Protein AF-A0A518BGN6-F1 (afdb_monomer_lite)

Radius of gyration: 23.98 Å; chains: 1; bounding box: 58×49×82 Å

Organism: NCBI:txid2528011

Secondary structure (DSSP, 8-state):
---PPPP---------------------------------TTPPPPPSS-TTTTT-HHHHHHTT-SEESSSEEETTEEHHHHHHHTTS---EEEE-SSEEEEE-PPPEEPPS-HHHHHHHHHHHHHHHHHTTT--PPPSSEE-HHHHHHHHHHHHHHHHHHHHHHHT--GGGTTTT-TBTTBSS-EEEEEESSHHHHHHHIIIIIS---SS-EEEEPTTS-EEEEEEHHHHHHHTT--TTS-HHHHHHHHHHHHHHHHHHHHGGG-TT-S-HHHHHHHHHHHHHHH-TT--TT--PPTTPPPPTTTT-HHHHHHHHHHTT-S--HHHHHT--SGGG--HHHHHHHHHHHHHHHHT--S-HHHHHHHHTSPPPSS-HHHHHHHHHHHHHHHHHHHHS--HHHHHHHHHHHHHHHGGG-

pLDDT: mean 85.19, std 19.73, range [25.34, 98.75]

Structure (mmCIF, N/CA/C/O backbone):
data_AF-A0A518BGN6-F1
#
_entry.id   AF-A0A518BGN6-F1
#
loop_
_atom_site.group_PDB
_atom_site.id
_atom_site.type_symbol
_atom_site.label_atom_id
_atom_site.label_alt_id
_atom_site.label_comp_id
_atom_site.label_asym_id
_atom_site.label_entity_id
_atom_site.label_seq_id
_atom_site.pdbx_PDB_ins_code
_atom_site.Cartn_x
_atom_site.Cartn_y
_atom_site.Cartn_z
_atom_site.occupancy
_atom_site.B_iso_or_equiv
_atom_site.auth_seq_id
_atom_site.auth_comp_id
_atom_site.auth_asym_id
_atom_site.auth_atom_id
_atom_site.pdbx_PDB_model_num
ATOM 1 N N . MET A 1 1 ? 25.480 29.260 -11.640 1.00 32.91 1 MET A N 1
ATOM 2 C CA . MET A 1 1 ? 24.608 29.833 -10.593 1.00 32.91 1 MET A CA 1
ATOM 3 C C . MET A 1 1 ? 23.623 28.746 -10.224 1.00 32.91 1 MET A C 1
ATOM 5 O O . MET A 1 1 ? 22.655 28.533 -10.932 1.00 32.91 1 MET A O 1
ATOM 9 N N . THR A 1 2 ? 23.991 27.965 -9.219 1.00 27.28 2 THR A N 1
ATOM 10 C CA . THR A 1 2 ? 23.393 26.681 -8.851 1.00 27.28 2 THR A CA 1
ATOM 11 C C . THR A 1 2 ? 22.977 26.787 -7.391 1.00 27.28 2 THR A C 1
ATOM 13 O O . THR A 1 2 ? 23.821 26.999 -6.522 1.00 27.28 2 THR A O 1
ATOM 16 N N . ALA A 1 3 ? 21.672 26.713 -7.136 1.00 25.34 3 ALA A N 1
ATOM 17 C CA . ALA A 1 3 ? 21.112 26.653 -5.795 1.00 25.34 3 ALA A CA 1
ATOM 18 C C . ALA A 1 3 ? 21.143 25.192 -5.328 1.00 25.34 3 ALA A C 1
ATOM 20 O O . ALA A 1 3 ? 20.356 24.362 -5.766 1.00 25.34 3 ALA A O 1
ATOM 21 N N . THR A 1 4 ? 22.115 24.874 -4.481 1.00 26.33 4 THR A N 1
ATOM 22 C CA . THR A 1 4 ? 22.217 23.612 -3.743 1.00 26.33 4 THR A CA 1
ATOM 23 C C . THR A 1 4 ? 21.136 23.542 -2.667 1.00 26.33 4 THR A C 1
ATOM 25 O O . THR A 1 4 ? 21.107 24.401 -1.785 1.00 26.33 4 THR A O 1
ATOM 28 N N . MET A 1 5 ? 20.296 22.502 -2.698 1.00 27.75 5 MET A N 1
ATOM 29 C CA . MET A 1 5 ? 19.485 22.115 -1.540 1.00 27.75 5 MET A CA 1
ATOM 30 C C . MET A 1 5 ? 20.383 21.617 -0.388 1.00 27.75 5 MET A C 1
ATOM 32 O O . MET A 1 5 ? 21.457 21.055 -0.641 1.00 27.75 5 MET A O 1
ATOM 36 N N . PRO A 1 6 ? 19.994 21.831 0.882 1.00 28.81 6 PRO A N 1
ATOM 37 C CA . PRO A 1 6 ? 20.870 21.602 2.017 1.00 28.81 6 PRO A CA 1
ATOM 38 C C . PRO A 1 6 ? 20.862 20.138 2.464 1.00 28.81 6 PRO A C 1
ATOM 40 O O . PRO A 1 6 ? 19.834 19.569 2.815 1.00 28.81 6 PRO A O 1
ATOM 43 N N . ARG A 1 7 ? 22.062 19.555 2.537 1.00 29.78 7 ARG A N 1
ATOM 44 C CA . ARG A 1 7 ? 22.336 18.329 3.294 1.00 29.78 7 ARG A CA 1
ATOM 45 C C . ARG A 1 7 ? 22.119 18.600 4.785 1.00 29.78 7 ARG A C 1
ATOM 47 O O . ARG A 1 7 ? 22.746 19.509 5.334 1.00 29.78 7 ARG A O 1
ATOM 54 N N . HIS A 1 8 ? 21.294 17.784 5.441 1.00 30.73 8 HIS A N 1
ATOM 55 C CA . HIS A 1 8 ? 21.158 17.766 6.896 1.00 30.73 8 HIS A CA 1
ATOM 56 C C . HIS A 1 8 ? 22.528 17.534 7.552 1.00 30.73 8 HIS A C 1
ATOM 58 O O . HIS A 1 8 ? 23.140 16.475 7.418 1.00 30.73 8 HIS A O 1
ATOM 64 N N . ARG A 1 9 ? 23.029 18.560 8.249 1.00 29.33 9 ARG A N 1
ATOM 65 C CA . ARG A 1 9 ? 24.195 18.471 9.132 1.00 29.33 9 ARG A CA 1
ATOM 66 C C . ARG A 1 9 ? 23.722 18.147 10.544 1.00 29.33 9 ARG A C 1
ATOM 68 O O . ARG A 1 9 ? 23.048 18.953 11.176 1.00 29.33 9 ARG A O 1
ATOM 75 N N . SER A 1 10 ? 24.150 16.996 11.044 1.00 29.84 10 SER A N 1
ATOM 76 C CA . SER A 1 10 ? 24.184 16.652 12.463 1.00 29.84 10 SER A CA 1
ATOM 77 C C . SER A 1 10 ? 25.078 17.645 13.220 1.00 29.84 10 SER A C 1
ATOM 79 O O . SER A 1 10 ? 26.296 17.663 13.019 1.00 29.84 10 SER A O 1
ATOM 81 N N . ASN A 1 11 ? 24.491 18.475 14.082 1.00 26.50 11 ASN A N 1
ATOM 82 C CA . ASN A 1 11 ? 25.235 19.384 14.951 1.00 26.50 11 ASN A CA 1
ATOM 83 C C . ASN A 1 11 ? 25.478 18.734 16.318 1.00 26.50 11 ASN A C 1
ATOM 85 O O . ASN A 1 11 ? 24.624 18.754 17.200 1.00 26.50 11 ASN A O 1
ATOM 89 N N . ASN A 1 12 ? 26.692 18.215 16.493 1.00 29.02 12 ASN A N 1
ATOM 90 C CA . ASN A 1 12 ? 27.284 17.954 17.799 1.00 29.02 12 ASN A CA 1
ATOM 91 C C . ASN A 1 12 ? 27.663 19.292 18.451 1.00 29.02 12 ASN A C 1
ATOM 93 O O . ASN A 1 12 ? 28.561 19.975 17.959 1.00 29.02 12 ASN A O 1
ATOM 97 N N . TYR A 1 13 ? 27.054 19.636 19.587 1.00 27.77 13 TYR A N 1
ATOM 98 C CA . TYR A 1 13 ? 27.592 20.663 20.480 1.00 27.77 13 TYR A CA 1
ATOM 99 C C . TYR A 1 13 ? 27.884 20.081 21.858 1.00 27.77 13 TYR A C 1
ATOM 101 O O . TYR A 1 13 ? 27.025 19.956 22.725 1.00 27.77 13 TYR A O 1
ATOM 109 N N . LEU A 1 14 ? 29.165 19.768 22.038 1.00 27.97 14 LEU A N 1
ATOM 110 C CA . LEU A 1 14 ? 29.826 19.612 23.320 1.00 27.97 14 LEU A CA 1
ATOM 111 C C . LEU A 1 14 ? 29.970 21.009 23.954 1.00 27.97 14 LEU A C 1
ATOM 113 O O . LEU A 1 14 ? 30.672 21.863 23.407 1.00 27.97 14 LEU A O 1
ATOM 117 N N . ARG A 1 15 ? 29.355 21.253 25.114 1.00 29.02 15 ARG A N 1
ATOM 118 C CA . ARG A 1 15 ? 29.802 22.303 26.043 1.00 29.02 15 ARG A CA 1
ATOM 119 C C . ARG A 1 15 ? 29.772 21.778 27.471 1.00 29.02 15 ARG A C 1
ATOM 121 O O . ARG A 1 15 ? 28.719 21.578 28.062 1.00 29.02 15 ARG A O 1
ATOM 128 N N . LEU A 1 16 ? 30.977 21.574 27.993 1.00 27.75 16 LEU A N 1
ATOM 129 C CA . LEU A 1 16 ? 31.283 21.385 29.401 1.00 27.75 16 LEU A CA 1
ATOM 130 C C . LEU A 1 16 ? 31.400 22.771 30.056 1.00 27.75 16 LEU A C 1
ATOM 132 O O . LEU A 1 16 ? 32.196 23.586 29.590 1.00 27.75 16 LEU A O 1
ATOM 136 N N . ALA A 1 17 ? 30.675 23.016 31.146 1.00 28.80 17 ALA A N 1
ATOM 137 C CA . ALA A 1 17 ? 31.132 23.878 32.236 1.00 28.80 17 ALA A CA 1
ATOM 138 C C . ALA A 1 17 ? 30.363 23.543 33.524 1.00 28.80 17 ALA A C 1
ATOM 140 O O . ALA A 1 17 ? 29.136 23.559 33.557 1.00 28.80 17 ALA A O 1
ATOM 141 N N . LEU A 1 18 ? 31.133 23.212 34.560 1.00 28.39 18 LEU A N 1
ATOM 142 C CA . LEU A 1 18 ? 30.727 22.901 35.928 1.00 28.39 18 LEU A CA 1
ATOM 143 C C . LEU A 1 18 ? 30.068 24.095 36.636 1.00 28.39 18 LEU A C 1
ATOM 145 O O . LEU A 1 18 ? 30.540 25.224 36.525 1.00 28.39 18 LEU A O 1
ATOM 149 N N . GLY A 1 19 ? 29.107 23.793 37.510 1.00 27.42 19 GLY A N 1
ATOM 150 C CA . GLY A 1 19 ? 28.662 24.674 38.588 1.00 27.42 19 GLY A CA 1
ATOM 151 C C . GLY A 1 19 ? 27.963 23.871 39.685 1.00 27.42 19 GLY A C 1
ATOM 152 O O . GLY A 1 19 ? 26.801 23.512 39.538 1.00 27.42 19 GLY A O 1
ATOM 153 N N . LEU A 1 20 ? 28.695 23.556 40.759 1.00 29.22 20 LEU A N 1
ATOM 154 C CA . LEU A 1 20 ? 28.191 22.926 41.983 1.00 29.22 20 LEU A CA 1
ATOM 155 C C . LEU A 1 20 ? 27.131 23.810 42.664 1.00 29.22 20 LEU A C 1
ATOM 157 O O . LEU A 1 20 ? 27.382 24.986 42.915 1.00 29.22 20 LEU A O 1
ATOM 161 N N . GLY A 1 21 ? 26.017 23.206 43.075 1.00 26.83 21 GLY A N 1
ATOM 162 C CA . GLY A 1 21 ? 25.024 23.813 43.961 1.00 26.83 21 GLY A CA 1
ATOM 163 C C . GLY A 1 21 ? 24.233 22.736 44.698 1.00 26.83 21 GLY A C 1
ATOM 164 O O . GLY A 1 21 ? 23.198 22.282 44.229 1.00 26.83 21 GLY A O 1
ATOM 165 N N . LEU A 1 22 ? 24.770 22.292 45.833 1.00 29.73 22 LEU A N 1
ATOM 166 C CA . LEU A 1 22 ? 24.175 21.331 46.759 1.00 29.73 22 LEU A CA 1
ATOM 167 C C . LEU A 1 22 ? 23.024 22.002 47.537 1.00 29.73 22 LEU A C 1
ATOM 169 O O . LEU A 1 22 ? 23.284 22.947 48.280 1.00 29.73 22 LEU A O 1
ATOM 173 N N . ALA A 1 23 ? 21.783 21.513 47.427 1.00 31.14 23 ALA A N 1
ATOM 174 C CA . ALA A 1 23 ? 20.707 21.876 48.358 1.00 31.14 23 ALA A CA 1
ATOM 175 C C . ALA A 1 23 ? 19.609 20.794 48.460 1.00 31.14 23 ALA A C 1
ATOM 177 O O . ALA A 1 23 ? 18.794 20.623 47.563 1.00 31.14 23 ALA A O 1
ATOM 178 N N . LEU A 1 24 ? 19.633 20.086 49.597 1.00 29.11 24 LEU A N 1
ATOM 179 C CA . LEU A 1 24 ? 18.508 19.557 50.390 1.00 29.11 24 LEU A CA 1
ATOM 180 C C . LEU A 1 24 ? 17.285 18.966 49.653 1.00 29.11 24 LEU A C 1
ATOM 182 O O . LEU A 1 24 ? 16.325 19.659 49.331 1.00 29.11 24 LEU A O 1
ATOM 186 N N . VAL A 1 25 ? 17.263 17.631 49.560 1.00 33.88 25 VAL A N 1
ATOM 187 C CA . VAL A 1 25 ? 16.058 16.829 49.291 1.00 33.88 25 VAL A CA 1
ATOM 188 C C . VAL A 1 25 ? 15.183 16.805 50.549 1.00 33.88 25 VAL A C 1
ATOM 190 O O . VAL A 1 25 ? 15.388 15.997 51.456 1.00 33.88 25 VAL A O 1
ATOM 193 N N . LEU A 1 26 ? 14.197 17.698 50.609 1.00 33.94 26 LEU A N 1
ATOM 194 C CA . LEU A 1 26 ? 13.050 17.538 51.500 1.00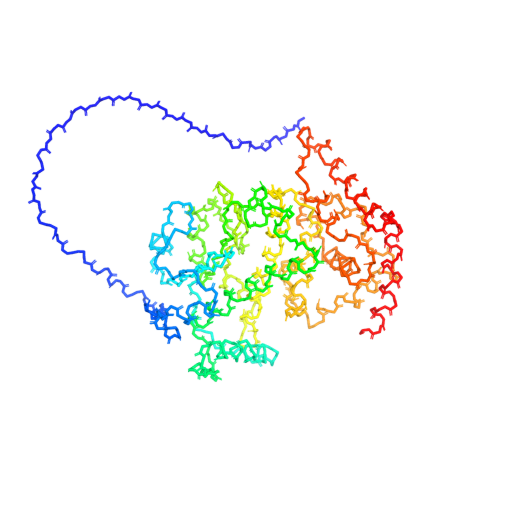 33.94 26 LEU A CA 1
ATOM 195 C C . LEU A 1 26 ? 12.095 16.518 50.870 1.00 33.94 26 LEU A C 1
ATOM 197 O O . LEU A 1 26 ? 11.628 16.695 49.748 1.00 33.94 26 LEU A O 1
ATOM 201 N N . HIS A 1 27 ? 11.843 15.431 51.599 1.00 35.66 27 HIS A N 1
ATOM 202 C CA . HIS A 1 27 ? 10.857 14.409 51.261 1.00 35.66 27 HIS A CA 1
ATOM 203 C C . HIS A 1 27 ? 9.450 15.020 51.309 1.00 35.66 27 HIS A C 1
ATOM 205 O O . HIS A 1 27 ? 8.857 15.131 52.382 1.00 35.66 27 HIS A O 1
ATOM 211 N N . ALA A 1 28 ? 8.917 15.414 50.154 1.00 32.50 28 ALA A N 1
ATOM 212 C CA . ALA A 1 28 ? 7.485 15.616 49.990 1.00 32.50 28 ALA A CA 1
ATOM 213 C C . ALA A 1 28 ? 6.842 14.252 49.677 1.00 32.50 28 ALA A C 1
ATOM 215 O O . ALA A 1 28 ? 7.365 13.524 48.828 1.00 32.50 28 ALA A O 1
ATOM 216 N N . PRO A 1 29 ? 5.750 13.861 50.356 1.00 34.28 29 PRO A N 1
ATOM 217 C CA . PRO A 1 29 ? 5.032 12.645 50.005 1.00 34.28 29 PRO A CA 1
ATOM 218 C C . PRO A 1 29 ? 4.515 12.766 48.569 1.00 34.28 29 PRO A C 1
ATOM 220 O O . PRO A 1 29 ? 3.972 13.804 48.192 1.00 34.28 29 PRO A O 1
ATOM 223 N N . LEU A 1 30 ? 4.707 11.700 47.786 1.00 36.25 30 LEU A N 1
ATOM 224 C CA . LEU A 1 30 ? 4.059 11.489 46.493 1.00 36.25 30 LEU A CA 1
ATOM 225 C C . LEU A 1 30 ? 2.556 11.728 46.669 1.00 36.25 30 LEU A C 1
ATOM 227 O O . LEU A 1 30 ? 1.851 10.900 47.246 1.00 36.25 30 LEU A O 1
ATOM 231 N N . ALA A 1 31 ? 2.086 12.887 46.213 1.00 30.19 31 ALA A N 1
ATOM 232 C CA . ALA A 1 31 ? 0.670 13.103 45.992 1.00 30.19 31 ALA A CA 1
ATOM 233 C C . ALA A 1 31 ? 0.218 12.097 44.919 1.00 30.19 31 ALA A C 1
ATOM 235 O O . ALA A 1 31 ? 0.974 11.857 43.970 1.00 30.19 31 ALA A O 1
ATOM 236 N N . PRO A 1 32 ? -0.963 11.473 45.067 1.00 35.75 32 PRO A N 1
ATOM 237 C CA . PRO A 1 32 ? -1.498 10.620 44.019 1.00 35.75 32 PRO A CA 1
ATOM 238 C C . PRO A 1 32 ? -1.595 11.456 42.744 1.00 35.75 32 PRO A C 1
ATOM 240 O O . PRO A 1 32 ? -2.033 12.608 42.797 1.00 35.75 32 PRO A O 1
ATOM 243 N N . ALA A 1 33 ? -1.132 10.884 41.630 1.00 33.16 33 ALA A N 1
ATOM 244 C CA . ALA A 1 33 ? -1.385 11.420 40.305 1.00 33.16 33 ALA A CA 1
ATOM 245 C C . ALA A 1 33 ? -2.885 11.715 40.223 1.00 33.16 33 ALA A C 1
ATOM 247 O O . ALA A 1 33 ? -3.701 10.804 40.340 1.00 33.16 33 ALA A O 1
ATOM 248 N N . GLN A 1 34 ? -3.228 12.998 40.166 1.00 32.66 34 GLN A N 1
ATOM 249 C CA . GLN A 1 34 ? -4.590 13.410 39.899 1.00 32.66 34 GLN A CA 1
ATOM 250 C C . GLN A 1 34 ? -4.882 12.936 38.483 1.00 32.66 34 GLN A C 1
ATOM 252 O O . GLN A 1 34 ? -4.159 13.303 37.555 1.00 32.66 34 GLN A O 1
ATOM 257 N N . ASP A 1 35 ? -5.889 12.075 38.358 1.00 36.19 35 ASP A N 1
ATOM 258 C CA . ASP A 1 35 ? -6.559 11.820 37.098 1.00 36.19 35 ASP A CA 1
ATOM 259 C C . ASP A 1 35 ? -6.914 13.185 36.509 1.00 36.19 35 ASP A C 1
ATOM 261 O O . ASP A 1 35 ? -7.712 13.939 37.073 1.00 36.19 35 ASP A O 1
ATOM 265 N N . ASP A 1 36 ? -6.246 13.534 35.415 1.00 36.16 36 ASP A N 1
ATOM 266 C CA . ASP A 1 36 ? -6.585 14.682 34.589 1.00 36.16 36 ASP A CA 1
ATOM 267 C C . ASP A 1 36 ? -7.877 14.295 33.846 1.00 36.16 36 ASP A C 1
ATOM 269 O O . ASP A 1 36 ? -7.884 13.995 32.655 1.00 36.16 36 ASP A O 1
ATOM 273 N N . GLU A 1 37 ? -8.989 14.216 34.587 1.00 36.97 37 GLU A N 1
ATOM 274 C CA . GLU A 1 37 ? -10.355 14.194 34.060 1.00 36.97 37 GLU A CA 1
ATOM 275 C C . GLU A 1 37 ? -10.687 15.593 33.518 1.00 36.97 37 GLU A C 1
ATOM 277 O O . GLU A 1 37 ? -11.623 16.270 33.940 1.00 36.97 37 GLU A O 1
ATOM 282 N N . GLY A 1 38 ? -9.894 16.050 32.550 1.00 39.25 38 GLY A N 1
ATOM 283 C CA . GLY A 1 38 ? -10.421 16.911 31.514 1.00 39.25 38 GLY A CA 1
ATOM 284 C C . GLY A 1 38 ? -11.317 16.034 30.657 1.00 39.25 38 GLY A C 1
ATOM 285 O O . GLY A 1 38 ? -10.829 15.354 29.758 1.00 39.25 38 GLY A O 1
ATOM 286 N N . ASP A 1 39 ? -12.615 15.996 30.961 1.00 42.44 39 ASP A N 1
ATOM 287 C CA . ASP A 1 39 ? -13.623 15.486 30.034 1.00 42.44 39 ASP A CA 1
ATOM 288 C C . ASP A 1 39 ? -13.489 16.292 28.730 1.00 42.44 39 ASP A C 1
ATOM 290 O O . ASP A 1 39 ? -14.011 17.397 28.583 1.00 42.44 39 ASP A O 1
ATOM 294 N N . GLU A 1 40 ? -12.717 15.766 27.781 1.00 51.88 40 GLU A N 1
ATOM 295 C CA . GLU A 1 40 ? -12.667 16.275 26.419 1.00 51.88 40 GLU A CA 1
ATOM 296 C C . GLU A 1 40 ? -14.003 15.928 25.760 1.00 51.88 40 GLU A C 1
ATOM 298 O O . GLU A 1 40 ? -14.162 14.880 25.123 1.00 51.88 40 GLU A O 1
ATOM 303 N N . GLU A 1 41 ? -14.990 16.800 25.983 1.00 48.72 41 GLU A N 1
ATOM 304 C CA . GLU A 1 41 ? -16.338 16.707 25.432 1.00 48.72 41 GLU A CA 1
ATOM 305 C C . GLU A 1 41 ? -16.282 16.277 23.953 1.00 48.72 41 GLU A C 1
ATOM 307 O O . GLU A 1 41 ? -15.694 16.939 23.094 1.00 48.72 41 GLU A O 1
ATOM 312 N N . GLY A 1 42 ? -16.878 15.118 23.656 1.00 61.41 42 GLY A N 1
ATOM 313 C CA . GLY A 1 42 ? -17.049 14.615 22.291 1.00 61.41 42 GLY A CA 1
ATOM 314 C C . GLY A 1 42 ? -16.004 13.620 21.772 1.00 61.41 42 GLY A C 1
ATOM 315 O O . GLY A 1 42 ? -16.030 13.327 20.576 1.00 61.41 42 GLY A O 1
ATOM 316 N N . ARG A 1 43 ? -15.089 13.082 22.595 1.00 74.94 43 ARG A N 1
ATOM 317 C CA . ARG A 1 43 ? -14.246 11.928 22.201 1.00 74.94 43 ARG A CA 1
ATOM 318 C C . ARG A 1 43 ? -14.903 10.596 22.585 1.00 74.94 43 ARG A C 1
ATOM 320 O O . ARG A 1 43 ? -15.420 10.445 23.690 1.00 74.94 43 ARG A O 1
ATOM 327 N N . GLU A 1 44 ? -14.899 9.626 21.668 1.00 86.31 44 GLU A N 1
ATOM 328 C CA . GLU A 1 44 ? -15.359 8.265 21.971 1.00 86.31 44 GLU A CA 1
ATOM 329 C C . GLU A 1 44 ? -14.364 7.590 22.917 1.00 86.31 44 GLU A C 1
ATOM 331 O O . GLU A 1 44 ? -13.165 7.574 22.651 1.00 86.31 44 GLU A O 1
ATOM 336 N N . LYS A 1 45 ? -14.870 7.032 24.021 1.00 87.81 45 LYS A N 1
ATOM 337 C CA . LYS A 1 45 ? -14.070 6.230 24.948 1.00 87.81 45 LYS A CA 1
ATOM 338 C C . LYS A 1 45 ? -14.113 4.770 24.489 1.00 87.81 45 LYS A C 1
ATOM 340 O O . LYS A 1 45 ? -15.181 4.157 24.471 1.00 87.81 45 LYS A O 1
ATOM 345 N N . PHE A 1 46 ? -12.970 4.206 24.119 1.00 89.50 46 PHE A N 1
ATOM 346 C CA . PHE A 1 46 ? -12.836 2.791 23.783 1.00 89.50 46 PHE A CA 1
ATOM 347 C C . PHE A 1 46 ? -12.759 1.926 25.043 1.00 89.50 46 PHE A C 1
ATOM 349 O O . PHE A 1 46 ? -12.261 2.347 26.091 1.00 89.50 46 PHE A O 1
ATOM 356 N N . ALA A 1 47 ? -13.201 0.674 24.931 1.00 87.12 47 ALA A N 1
ATOM 357 C CA . ALA A 1 47 ? -12.934 -0.317 25.964 1.00 87.12 47 ALA A CA 1
ATOM 358 C C . ALA A 1 47 ? -11.416 -0.516 26.104 1.00 87.12 47 ALA A C 1
ATOM 360 O O . ALA A 1 47 ? -10.721 -0.688 25.105 1.00 87.12 47 ALA A O 1
ATOM 361 N N . GLN A 1 48 ? -10.904 -0.494 27.338 1.00 84.06 48 GLN A N 1
ATOM 362 C CA . GLN A 1 48 ? -9.475 -0.700 27.607 1.00 84.06 48 GLN A CA 1
ATOM 363 C C . GLN A 1 48 ? -9.020 -2.118 27.235 1.00 84.06 48 GLN A C 1
ATOM 365 O O . GLN A 1 48 ? -7.892 -2.319 26.797 1.00 84.06 48 GLN A O 1
ATOM 370 N N . VAL A 1 49 ? -9.912 -3.093 27.418 1.00 88.06 49 VAL A N 1
ATOM 371 C CA . VAL A 1 49 ? -9.724 -4.481 26.996 1.00 88.06 49 VAL A CA 1
ATOM 372 C C . VAL A 1 49 ? -10.528 -4.697 25.723 1.00 88.06 49 VAL A C 1
ATOM 374 O O . VAL A 1 49 ? -11.696 -4.308 25.666 1.00 88.06 49 VAL A O 1
ATOM 377 N N . ASP A 1 50 ? -9.907 -5.332 24.732 1.00 92.00 50 ASP A N 1
ATOM 378 C CA . ASP A 1 50 ? -10.564 -5.740 23.494 1.00 92.00 50 ASP A CA 1
ATOM 379 C C . ASP A 1 50 ? -11.814 -6.591 23.803 1.00 92.00 50 ASP A C 1
ATOM 381 O O . ASP A 1 50 ? -11.681 -7.686 24.361 1.00 92.00 50 ASP A O 1
ATOM 385 N N . PRO A 1 51 ? -13.027 -6.126 23.449 1.00 91.44 51 PRO A N 1
ATOM 386 C CA . PRO A 1 51 ? -14.264 -6.838 23.751 1.00 91.44 51 PRO A CA 1
ATOM 387 C C . PRO A 1 51 ? -14.455 -8.110 22.911 1.00 91.44 51 PRO A C 1
ATOM 389 O O . PRO A 1 51 ? -15.337 -8.910 23.223 1.00 91.44 51 PRO A O 1
ATOM 392 N N . TYR A 1 52 ? -13.672 -8.301 21.846 1.00 91.50 52 TYR A N 1
ATOM 393 C CA . TYR A 1 52 ? -13.811 -9.414 20.910 1.00 91.50 52 TYR A CA 1
ATOM 394 C C . TYR A 1 52 ? -12.883 -10.579 21.233 1.00 91.50 52 TYR A C 1
ATOM 396 O O . TYR A 1 52 ? -13.288 -11.738 21.111 1.00 91.50 52 TYR A O 1
ATOM 404 N N . THR A 1 53 ? -11.657 -10.287 21.667 1.00 91.06 53 THR A N 1
ATOM 405 C CA . THR A 1 53 ? -10.728 -11.318 22.151 1.00 91.06 53 THR A CA 1
ATOM 406 C C . THR A 1 53 ? -10.779 -11.498 23.661 1.00 91.06 53 THR A C 1
ATOM 408 O O . THR A 1 53 ? -10.359 -12.546 24.141 1.00 91.06 53 THR A O 1
ATOM 411 N N . GLU A 1 54 ? -11.262 -10.508 24.420 1.00 89.81 54 GLU A N 1
ATOM 412 C CA . GLU A 1 54 ? -11.216 -10.471 25.890 1.00 89.81 54 GLU A CA 1
ATOM 413 C C . GLU A 1 54 ? -9.784 -10.680 26.441 1.00 89.81 54 GLU A C 1
ATOM 415 O O . GLU A 1 54 ? -9.598 -11.167 27.557 1.00 89.81 54 GLU A O 1
ATOM 420 N N . GLY A 1 55 ? -8.753 -10.369 25.637 1.00 85.94 55 GLY A N 1
ATOM 421 C CA . GLY A 1 55 ? -7.345 -10.636 25.955 1.00 85.94 55 GLY A CA 1
ATOM 422 C C . GLY A 1 55 ? -6.954 -12.122 25.951 1.00 85.94 55 GLY A C 1
ATOM 423 O O . GLY A 1 55 ? -5.888 -12.474 26.454 1.00 85.94 55 GLY A O 1
ATOM 424 N N . GLN A 1 56 ? -7.800 -13.007 25.414 1.00 91.31 56 GLN A N 1
ATOM 425 C CA . GLN A 1 56 ? -7.533 -14.444 25.378 1.00 91.31 56 GLN A CA 1
ATOM 426 C C . GLN A 1 56 ? -6.425 -14.771 24.360 1.00 91.31 56 GLN A C 1
ATOM 428 O O . GLN A 1 56 ? -6.583 -14.450 23.176 1.00 91.31 56 GLN A O 1
ATOM 433 N N . PRO A 1 57 ? -5.338 -15.464 24.762 1.00 92.56 57 PRO A N 1
ATOM 434 C CA . PRO A 1 57 ? -4.204 -15.743 23.878 1.00 92.56 57 PRO A CA 1
ATOM 435 C C . PRO A 1 57 ? -4.575 -16.489 22.592 1.00 92.56 57 PRO A C 1
ATOM 437 O O . PRO A 1 57 ? -4.060 -16.161 21.528 1.00 92.56 57 PRO A O 1
ATOM 440 N N . GLU A 1 58 ? -5.496 -17.454 22.664 1.00 92.19 58 GLU A N 1
ATOM 441 C CA . GLU A 1 58 ? -5.945 -18.222 21.492 1.00 92.19 58 GLU A CA 1
ATOM 442 C C . GLU A 1 58 ? -6.679 -17.339 20.475 1.00 92.19 58 GLU A C 1
ATOM 444 O O . GLU A 1 58 ? -6.450 -17.455 19.273 1.00 92.19 58 GLU A O 1
ATOM 449 N N . ALA A 1 59 ? -7.517 -16.411 20.949 1.00 92.19 59 ALA A N 1
ATOM 450 C CA . ALA A 1 59 ? -8.234 -15.475 20.088 1.00 92.19 59 ALA A CA 1
ATOM 451 C C . ALA A 1 59 ? -7.273 -14.458 19.455 1.00 92.19 59 ALA A C 1
ATOM 453 O O . ALA A 1 59 ? -7.347 -14.206 18.255 1.00 92.19 59 ALA A O 1
ATOM 454 N N . MET A 1 60 ? -6.320 -13.929 20.230 1.00 94.31 60 MET A N 1
ATOM 455 C CA . MET A 1 60 ? -5.262 -13.058 19.706 1.00 94.31 60 MET A CA 1
ATOM 456 C C . MET A 1 60 ? -4.422 -13.762 18.636 1.00 94.31 60 MET A C 1
ATOM 458 O O . MET A 1 60 ? -4.177 -13.198 17.572 1.00 94.31 60 MET A O 1
ATOM 462 N N . GLN A 1 61 ? -4.020 -15.010 18.892 1.00 94.25 61 GLN A N 1
ATOM 463 C CA . GLN A 1 61 ? -3.263 -15.816 17.939 1.00 94.25 61 GLN A CA 1
ATOM 464 C C . GLN A 1 61 ? -4.076 -16.098 16.670 1.00 94.25 61 GLN A C 1
ATOM 466 O O . GLN A 1 61 ? -3.531 -15.991 15.574 1.00 94.25 61 GLN A O 1
ATOM 471 N N . ALA A 1 62 ? -5.371 -16.404 16.797 1.00 93.38 62 ALA A N 1
ATOM 472 C CA . ALA A 1 62 ? -6.260 -16.597 15.652 1.00 93.38 62 ALA A CA 1
ATOM 473 C C . ALA A 1 62 ? -6.363 -15.335 14.780 1.00 93.38 62 ALA A C 1
ATOM 475 O O . ALA A 1 62 ? -6.460 -15.442 13.562 1.00 93.38 62 ALA A O 1
ATOM 476 N N . LEU A 1 63 ? -6.289 -14.144 15.384 1.00 93.62 63 LEU A N 1
ATOM 477 C CA . LEU A 1 63 ? -6.242 -12.865 14.670 1.00 93.62 63 LEU A CA 1
ATOM 478 C C . LEU A 1 63 ? -4.851 -12.491 14.128 1.00 93.62 63 LEU A C 1
ATOM 480 O O . LEU A 1 63 ? -4.724 -11.467 13.459 1.00 93.62 63 LEU A O 1
ATOM 484 N N . GLY A 1 64 ? -3.819 -13.298 14.393 1.00 96.06 64 GLY A N 1
ATOM 485 C CA . GLY A 1 64 ? -2.444 -13.026 13.969 1.00 96.06 64 GLY A CA 1
ATOM 486 C C . GLY A 1 64 ? -1.720 -11.976 14.820 1.00 96.06 64 GLY A C 1
ATOM 487 O O . GLY A 1 64 ? -0.738 -11.386 14.367 1.00 96.06 64 GLY A O 1
ATOM 488 N N . TYR A 1 65 ? -2.185 -11.718 16.046 1.00 97.19 65 TYR A N 1
ATOM 489 C CA . TYR A 1 65 ? -1.565 -10.735 16.933 1.00 97.19 65 TYR A CA 1
ATOM 490 C C . TYR A 1 65 ? -0.384 -11.299 17.708 1.00 97.19 65 TYR A C 1
ATOM 492 O O . TYR A 1 65 ? -0.424 -12.391 18.273 1.00 97.19 65 TYR A O 1
ATOM 500 N N . ARG A 1 66 ? 0.677 -10.492 17.758 1.00 96.50 66 ARG A N 1
ATOM 501 C CA . ARG A 1 66 ? 1.847 -10.683 18.615 1.00 96.50 66 ARG A CA 1
ATOM 502 C C . ARG A 1 66 ? 1.628 -10.029 19.975 1.00 96.50 66 ARG A C 1
ATOM 504 O O . ARG A 1 66 ? 2.002 -10.613 20.988 1.00 96.50 66 ARG A O 1
ATOM 511 N N . SER A 1 67 ? 1.016 -8.845 20.004 1.00 95.38 67 SER A N 1
ATOM 512 C CA . SER A 1 67 ? 0.711 -8.130 21.243 1.00 95.38 67 SER A CA 1
ATOM 513 C C . SER A 1 67 ? -0.406 -7.093 21.059 1.00 95.38 67 SER A C 1
ATOM 515 O O . SER A 1 67 ? -0.647 -6.599 19.956 1.00 95.38 67 SER A O 1
ATOM 517 N N . PHE A 1 68 ? -1.083 -6.763 22.160 1.00 94.50 68 PHE A N 1
ATOM 518 C CA . PHE A 1 68 ? -1.809 -5.501 22.311 1.00 94.50 68 PHE A CA 1
ATOM 519 C C . PHE A 1 68 ? -0.922 -4.504 23.059 1.00 94.50 68 PHE A C 1
ATOM 521 O O . PHE A 1 68 ? -0.012 -4.908 23.788 1.00 94.50 68 PHE A O 1
ATOM 528 N N . GLY A 1 69 ? -1.190 -3.206 22.899 1.00 89.75 69 GLY A N 1
ATOM 529 C CA . GLY A 1 69 ? -0.503 -2.172 23.672 1.00 89.75 69 GLY A CA 1
ATOM 530 C C . GLY A 1 69 ? -0.559 -2.437 25.192 1.00 89.75 69 GLY A C 1
ATOM 531 O O . GLY A 1 69 ? -1.577 -2.926 25.684 1.00 89.75 69 GLY A O 1
ATOM 532 N N . PRO A 1 70 ? 0.501 -2.101 25.957 1.00 93.06 70 PRO A N 1
ATOM 533 C CA . PRO A 1 70 ? 1.632 -1.279 25.534 1.00 93.06 70 PRO A CA 1
ATOM 534 C C . PRO A 1 70 ? 2.872 -2.039 25.026 1.00 93.06 70 PRO A C 1
ATOM 536 O O . PRO A 1 70 ? 3.323 -3.001 25.643 1.00 93.06 70 PRO A O 1
ATOM 539 N N . PHE A 1 71 ? 3.494 -1.526 23.958 1.00 95.19 71 PHE A N 1
ATOM 540 C CA . PHE A 1 71 ? 4.761 -2.015 23.381 1.00 95.19 71 PHE A CA 1
ATOM 541 C C . PHE A 1 71 ? 5.572 -0.862 22.754 1.00 95.19 71 PHE A C 1
ATOM 543 O O . PHE A 1 71 ? 5.102 0.273 22.715 1.00 95.19 71 PHE A O 1
ATOM 550 N N . LEU A 1 72 ? 6.803 -1.118 22.288 1.00 94.81 72 LEU A N 1
ATOM 551 C CA . LEU A 1 72 ? 7.616 -0.114 21.579 1.00 94.81 72 LEU A CA 1
ATOM 552 C C . LEU A 1 72 ? 7.037 0.160 20.190 1.00 94.81 72 LEU A C 1
ATOM 554 O O . LEU A 1 72 ? 7.022 -0.736 19.345 1.00 94.81 72 LEU A O 1
ATOM 558 N N . PHE A 1 73 ? 6.607 1.390 19.930 1.00 93.56 73 PHE A N 1
ATOM 559 C CA . PHE A 1 73 ? 5.925 1.771 18.698 1.00 93.56 73 PHE A CA 1
ATOM 560 C C . PHE A 1 73 ? 6.889 2.402 17.683 1.00 93.56 73 PHE A C 1
ATOM 562 O O . PHE A 1 73 ? 7.105 1.826 16.616 1.00 93.56 73 PHE A O 1
ATOM 569 N N . LEU A 1 74 ? 7.538 3.513 18.055 1.00 89.88 74 LEU A N 1
ATOM 570 C CA . LEU A 1 74 ? 8.452 4.294 17.211 1.00 89.88 74 LEU A CA 1
ATOM 571 C C . LEU A 1 74 ? 9.789 4.504 17.920 1.00 89.88 74 LEU A C 1
ATOM 573 O O . LEU A 1 74 ? 9.859 5.192 18.933 1.00 89.88 74 LEU A O 1
ATOM 577 N N . GLY A 1 75 ? 10.860 3.904 17.398 1.00 86.12 75 GLY A N 1
ATOM 578 C CA . GLY A 1 75 ? 12.165 3.941 18.059 1.00 86.12 75 GLY A CA 1
ATOM 579 C C . GLY A 1 75 ? 12.079 3.396 19.489 1.00 86.12 75 GLY A C 1
ATOM 580 O O . GLY A 1 75 ? 11.748 2.227 19.691 1.00 86.12 75 GLY A O 1
ATOM 581 N N . ASN A 1 76 ? 12.357 4.256 20.470 1.00 88.69 76 ASN A N 1
ATOM 582 C CA . ASN A 1 76 ? 12.304 3.918 21.896 1.00 88.69 76 ASN A CA 1
ATOM 583 C C . ASN A 1 76 ? 10.975 4.294 22.573 1.00 88.69 76 ASN A C 1
ATOM 585 O O . ASN A 1 76 ? 10.798 4.003 23.759 1.00 88.69 76 ASN A O 1
ATOM 589 N N . ASP A 1 77 ? 10.041 4.905 21.846 1.00 93.81 77 ASP A N 1
ATOM 590 C CA . ASP A 1 77 ? 8.777 5.357 22.413 1.00 93.81 77 ASP A CA 1
ATOM 591 C C . ASP A 1 77 ? 7.781 4.207 22.501 1.00 93.81 77 ASP A C 1
ATOM 593 O O . ASP A 1 77 ? 7.538 3.469 21.540 1.00 93.81 77 ASP A O 1
ATOM 597 N N . ARG A 1 78 ? 7.175 4.064 23.678 1.00 95.75 78 ARG A N 1
ATOM 598 C CA . ARG A 1 78 ? 6.087 3.116 23.914 1.00 95.75 78 ARG A CA 1
ATOM 599 C C . ARG A 1 78 ? 4.748 3.721 23.507 1.00 95.75 78 ARG A C 1
ATOM 601 O O . ARG A 1 78 ? 4.575 4.935 23.555 1.00 95.75 78 ARG A O 1
ATOM 608 N N . THR A 1 79 ? 3.776 2.882 23.172 1.00 94.81 79 THR A N 1
ATOM 609 C CA . THR A 1 79 ? 2.433 3.318 22.748 1.00 94.81 79 THR A CA 1
ATOM 610 C C . THR A 1 79 ? 1.740 4.267 23.738 1.00 94.81 79 THR A C 1
ATOM 612 O O . THR A 1 79 ? 1.029 5.168 23.311 1.00 94.81 79 THR A O 1
ATOM 615 N N . ASP A 1 80 ? 1.952 4.108 25.050 1.00 93.50 80 ASP A N 1
ATOM 616 C CA . ASP A 1 80 ? 1.411 5.003 26.084 1.00 93.50 80 ASP A CA 1
ATOM 617 C C . ASP A 1 80 ? 2.021 6.413 26.026 1.00 93.50 80 ASP A C 1
ATOM 619 O O . ASP A 1 80 ? 1.322 7.405 26.240 1.00 93.50 80 ASP A O 1
ATOM 623 N N . PHE A 1 81 ? 3.301 6.514 25.663 1.00 94.19 81 PHE A N 1
ATOM 624 C CA . PHE A 1 81 ? 3.953 7.793 25.394 1.00 94.19 81 PHE A CA 1
ATOM 625 C C . PHE A 1 81 ? 3.415 8.418 24.102 1.00 94.19 81 PHE A C 1
ATOM 627 O O . PHE A 1 81 ? 2.997 9.573 24.126 1.00 94.19 81 PHE A O 1
ATOM 634 N N . VAL A 1 82 ? 3.327 7.639 23.013 1.00 93.31 82 VAL A N 1
ATOM 635 C CA . VAL A 1 82 ? 2.777 8.110 21.726 1.00 93.31 82 VAL A CA 1
ATOM 636 C C . VAL A 1 82 ? 1.373 8.692 21.909 1.00 93.31 82 VAL A C 1
ATOM 638 O O . VAL A 1 82 ? 1.096 9.799 21.453 1.00 93.31 82 VAL A O 1
ATOM 641 N N . GLN A 1 83 ? 0.503 7.989 22.642 1.00 92.62 83 GLN A N 1
ATOM 642 C CA . GLN A 1 83 ? -0.858 8.444 22.925 1.00 92.62 83 GLN A CA 1
ATOM 643 C C . GLN A 1 83 ? -0.881 9.812 23.627 1.00 92.62 83 GLN A C 1
ATOM 645 O O . GLN A 1 83 ? -1.677 10.691 23.289 1.00 92.62 83 GLN A O 1
ATOM 650 N N . ARG A 1 84 ? 0.009 10.013 24.605 1.00 92.19 84 ARG A N 1
ATOM 651 C CA . ARG A 1 84 ? 0.113 11.279 25.336 1.00 92.19 84 ARG A CA 1
ATOM 652 C C . ARG A 1 84 ? 0.559 12.421 24.423 1.00 92.19 84 ARG A C 1
ATOM 654 O O . ARG A 1 84 ? -0.059 13.484 24.448 1.00 92.19 84 ARG A O 1
ATOM 661 N N . GLU A 1 85 ? 1.575 12.200 23.592 1.00 91.62 85 GLU A N 1
ATOM 662 C CA . GLU A 1 85 ? 2.094 13.222 22.668 1.00 91.62 85 GLU A CA 1
ATOM 663 C C . GLU A 1 85 ? 1.080 13.594 21.574 1.00 91.62 85 GLU A C 1
ATOM 665 O O . GLU A 1 85 ? 1.008 14.746 21.137 1.00 91.62 85 GLU A O 1
ATOM 670 N N . MET A 1 86 ? 0.194 12.666 21.209 1.00 89.31 86 MET A N 1
ATOM 671 C CA . MET A 1 86 ? -0.938 12.925 20.313 1.00 89.31 86 MET A CA 1
ATOM 672 C C . MET A 1 86 ? -2.091 13.697 20.978 1.00 89.31 86 MET A C 1
ATOM 674 O O . MET A 1 86 ? -3.145 13.885 20.377 1.00 89.31 86 MET A O 1
ATOM 678 N N . GLY A 1 87 ? -1.885 14.231 22.186 1.00 85.69 87 GLY A N 1
ATOM 679 C CA . GLY A 1 87 ? -2.874 15.035 22.898 1.00 85.69 87 GLY A CA 1
ATOM 680 C C . GLY A 1 87 ? -3.831 14.232 23.757 1.00 85.69 87 GLY A C 1
ATOM 681 O O . GLY A 1 87 ? -4.965 14.665 23.940 1.00 85.69 87 GLY A O 1
ATOM 682 N N . GLY A 1 88 ? -3.394 13.064 24.232 1.00 81.88 88 GLY A N 1
ATOM 683 C CA . GLY A 1 88 ? -4.174 12.213 25.124 1.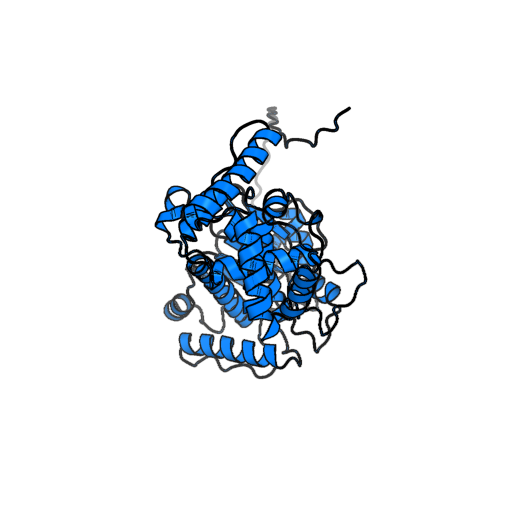00 81.88 88 GLY A CA 1
ATOM 684 C C . GLY A 1 88 ? -5.370 11.528 24.463 1.00 81.88 88 GLY A C 1
ATOM 685 O O . GLY A 1 88 ? -6.113 10.846 25.165 1.00 81.88 88 GLY A O 1
ATOM 686 N N . SER A 1 89 ? -5.553 11.668 23.143 1.00 82.31 89 SER A N 1
ATOM 687 C CA . SER A 1 89 ? -6.579 10.940 22.393 1.00 82.31 89 SER A CA 1
ATOM 688 C C . SER A 1 89 ? -6.451 9.455 22.666 1.00 82.31 89 SER A C 1
ATOM 690 O O . SER A 1 89 ? -5.363 8.902 22.536 1.00 82.31 89 SER A O 1
ATOM 692 N N . GLN A 1 90 ? -7.545 8.794 23.033 1.00 89.00 90 GLN A N 1
ATOM 693 C CA . GLN A 1 90 ? -7.496 7.356 23.238 1.00 89.00 90 GLN A CA 1
ATOM 694 C C . GLN A 1 90 ? -7.146 6.675 21.913 1.00 89.00 90 GLN A C 1
ATOM 696 O O . GLN A 1 90 ? -7.790 6.917 20.894 1.00 89.00 90 GLN A O 1
ATOM 701 N N . MET A 1 91 ? -6.115 5.834 21.930 1.00 93.81 91 MET A N 1
ATOM 702 C CA . MET A 1 91 ? -5.669 5.086 20.764 1.00 93.81 91 MET A CA 1
ATOM 703 C C . MET A 1 91 ? -5.627 3.603 21.087 1.00 93.81 91 MET A C 1
ATOM 705 O O . MET A 1 91 ? -5.218 3.182 22.169 1.00 93.81 91 MET A O 1
ATOM 709 N N . LEU A 1 92 ? -6.034 2.802 20.115 1.00 96.44 92 LEU A N 1
ATOM 710 C CA . LEU A 1 92 ? -5.903 1.360 20.157 1.00 96.44 92 LEU A CA 1
ATOM 711 C C . LEU A 1 92 ? -4.622 0.955 19.436 1.00 96.44 92 LEU A C 1
ATOM 713 O O . LEU A 1 92 ? -4.333 1.455 18.349 1.00 96.44 92 LEU A O 1
ATOM 717 N N . PHE A 1 93 ? -3.869 0.034 20.036 1.00 97.19 93 PHE A N 1
ATOM 718 C CA . PHE A 1 93 ? -2.598 -0.430 19.491 1.00 97.19 93 PHE A CA 1
ATOM 719 C C . PHE A 1 93 ? -2.556 -1.948 19.394 1.00 97.19 93 PHE A C 1
ATOM 721 O O . PHE A 1 93 ? -2.765 -2.645 20.392 1.00 97.19 93 PHE A O 1
ATOM 728 N N . VAL A 1 94 ? -2.213 -2.444 18.207 1.00 97.88 94 VAL A N 1
ATOM 729 C CA . VAL A 1 94 ? -1.936 -3.862 17.956 1.00 97.88 94 VAL A CA 1
ATOM 730 C C . VAL A 1 94 ? -0.599 -4.034 17.255 1.00 97.88 94 VAL A C 1
ATOM 732 O O . VAL A 1 94 ? -0.184 -3.212 16.435 1.00 97.88 94 VAL A O 1
ATOM 735 N N . GLU A 1 95 ? 0.058 -5.144 17.550 1.00 98.25 95 GLU A N 1
ATOM 736 C CA . GLU A 1 95 ? 1.227 -5.614 16.827 1.00 98.25 95 GLU A CA 1
ATOM 737 C C . GLU A 1 95 ? 0.887 -6.934 16.134 1.00 98.25 95 GLU A C 1
ATOM 739 O O . GLU A 1 95 ? 0.474 -7.899 16.782 1.00 98.25 95 GLU A O 1
ATOM 744 N N . THR A 1 96 ? 1.081 -6.987 14.820 1.00 98.50 96 THR A N 1
ATOM 745 C CA . THR A 1 96 ? 0.936 -8.199 14.005 1.00 98.50 96 THR A CA 1
ATOM 746 C C . THR A 1 96 ? 2.317 -8.767 13.675 1.00 98.50 96 THR A C 1
ATOM 748 O O . THR A 1 96 ? 3.327 -8.389 14.281 1.00 98.50 96 THR A O 1
ATOM 751 N N . GLU A 1 97 ? 2.401 -9.709 12.740 1.00 97.62 97 GLU A N 1
ATOM 752 C CA . GLU A 1 97 ? 3.687 -10.209 12.272 1.00 97.62 97 GLU A CA 1
ATOM 753 C C . GLU A 1 97 ? 4.513 -9.122 11.580 1.00 97.62 97 GLU A C 1
ATOM 755 O O . GLU A 1 97 ? 5.665 -8.926 11.965 1.00 97.62 97 GLU A O 1
ATOM 760 N N . HIS A 1 98 ? 3.923 -8.363 10.655 1.00 98.25 98 HIS A N 1
ATOM 761 C CA . HIS A 1 98 ? 4.655 -7.400 9.827 1.00 98.25 98 HIS A CA 1
ATOM 762 C C . HIS A 1 98 ? 4.415 -5.933 10.212 1.00 98.25 98 HIS A C 1
ATOM 764 O O . HIS A 1 98 ? 5.169 -5.062 9.769 1.00 98.25 98 HIS A O 1
ATOM 770 N N . PHE A 1 99 ? 3.419 -5.645 11.062 1.00 98.50 99 PHE A N 1
ATOM 771 C CA . PHE A 1 99 ? 2.979 -4.280 11.359 1.00 98.50 99 PHE A CA 1
ATOM 772 C C . PHE A 1 99 ? 2.921 -3.949 12.852 1.00 98.50 99 PHE A C 1
ATOM 774 O O . PHE A 1 99 ? 2.646 -4.791 13.709 1.00 98.50 99 PHE A O 1
ATOM 781 N N . LYS A 1 100 ? 3.118 -2.662 13.141 1.00 98.38 100 LYS A N 1
ATOM 782 C CA . LYS A 1 100 ? 2.667 -1.985 14.359 1.00 98.38 100 LYS A CA 1
ATOM 783 C C . LYS A 1 100 ? 1.590 -0.984 13.951 1.00 98.38 100 LYS A C 1
ATOM 785 O O . LYS A 1 100 ? 1.873 -0.067 13.182 1.00 98.38 100 LYS A O 1
ATOM 790 N N . LEU A 1 101 ? 0.369 -1.164 14.443 1.00 98.50 101 LEU A N 1
ATOM 791 C CA . LEU A 1 101 ? -0.786 -0.340 14.086 1.00 98.50 101 LEU A CA 1
ATOM 792 C C . LEU A 1 101 ? -1.281 0.428 15.312 1.00 98.50 101 LEU A C 1
ATOM 794 O O . LEU A 1 101 ? -1.570 -0.177 16.343 1.00 98.50 101 LEU A O 1
ATOM 798 N N . GLY A 1 102 ? -1.385 1.749 15.180 1.00 97.81 102 GLY A N 1
ATOM 799 C CA . GLY A 1 102 ? -2.064 2.640 16.118 1.00 97.81 102 GLY A CA 1
ATOM 800 C C . GLY A 1 102 ? -3.297 3.256 15.463 1.00 97.81 102 GLY A C 1
ATOM 801 O O . GLY A 1 102 ? -3.239 3.674 14.308 1.00 97.81 102 GLY A O 1
ATOM 802 N N . SER A 1 103 ? -4.421 3.309 16.170 1.00 97.94 103 SER A N 1
ATOM 803 C CA . SER A 1 103 ? -5.681 3.801 15.611 1.00 97.94 103 SER A CA 1
ATOM 804 C C . SER A 1 103 ? -6.498 4.577 16.637 1.00 97.94 103 SER A C 1
ATOM 806 O O . SER A 1 103 ? -6.784 4.058 17.712 1.00 97.94 103 SER A O 1
ATOM 808 N N . SER A 1 104 ? -6.914 5.793 16.288 1.00 96.88 104 SER A N 1
ATOM 809 C CA . SER A 1 104 ? -7.940 6.558 17.015 1.00 96.88 104 SER A CA 1
ATOM 810 C C . SER A 1 104 ? -9.308 6.513 16.319 1.00 96.88 104 SER A C 1
ATOM 812 O O . SER A 1 104 ? -10.197 7.297 16.645 1.00 96.88 104 SER A O 1
ATOM 814 N N . LEU A 1 105 ? -9.491 5.606 15.349 1.00 96.62 105 LEU A N 1
ATOM 815 C CA . LEU A 1 105 ? -10.722 5.482 14.568 1.00 96.62 105 LEU A CA 1
ATOM 816 C C . LEU A 1 105 ? -11.946 5.285 15.465 1.00 96.62 105 LEU A C 1
ATOM 818 O O . LEU A 1 105 ? -12.024 4.325 16.231 1.00 96.62 105 LEU A O 1
ATOM 822 N N . THR A 1 106 ? -12.935 6.162 15.314 1.00 94.69 106 THR A N 1
ATOM 823 C CA . THR A 1 106 ? -14.194 6.080 16.060 1.00 94.69 106 THR A CA 1
ATOM 824 C C . THR A 1 106 ? -15.156 5.083 15.420 1.00 94.69 106 THR A C 1
ATOM 826 O O . THR A 1 106 ? -14.927 4.564 14.321 1.00 94.69 106 THR A O 1
ATOM 829 N N . SER A 1 107 ? -16.263 4.818 16.111 1.00 94.75 107 SER A N 1
ATOM 830 C CA . SER A 1 107 ? -17.427 4.124 15.581 1.00 94.75 107 SER A CA 1
ATOM 831 C C . SER A 1 107 ? -17.815 4.689 14.211 1.00 94.75 107 SER A C 1
ATOM 833 O O . SER A 1 107 ? -18.076 5.883 14.075 1.00 94.75 107 SER A O 1
ATOM 835 N N . TYR A 1 108 ? -17.915 3.813 13.217 1.00 94.62 108 TYR A N 1
ATOM 836 C CA . TYR A 1 108 ? -18.316 4.145 11.855 1.00 94.62 108 TYR A CA 1
ATOM 837 C C . TYR A 1 108 ? -19.710 3.589 11.577 1.00 94.62 108 TYR A C 1
ATOM 839 O O . TYR A 1 108 ? -19.922 2.373 11.642 1.00 94.62 108 TYR A O 1
ATOM 847 N N . ALA A 1 109 ? -20.671 4.474 11.310 1.00 93.25 109 ALA A N 1
ATOM 848 C CA . ALA A 1 109 ? -21.968 4.076 10.779 1.00 93.25 109 ALA A CA 1
ATOM 849 C C . ALA A 1 109 ? -21.789 3.640 9.324 1.00 93.25 109 ALA A C 1
ATOM 851 O O . ALA A 1 109 ? -21.049 4.280 8.588 1.00 93.25 109 ALA A O 1
ATOM 852 N N . TYR A 1 110 ? -22.438 2.549 8.921 1.00 90.62 110 TYR A N 1
ATOM 853 C CA . TYR A 1 110 ? -22.382 2.136 7.524 1.00 90.62 110 TYR A CA 1
ATOM 854 C C . TYR A 1 110 ? -22.929 3.252 6.635 1.00 90.62 110 TYR A C 1
ATOM 856 O O . TYR A 1 110 ? -24.049 3.707 6.879 1.00 90.62 110 TYR A O 1
ATOM 864 N N . SER A 1 111 ? -22.154 3.629 5.614 1.00 91.12 111 SER A N 1
ATOM 865 C CA . SER A 1 111 ? -22.638 4.465 4.512 1.00 91.12 111 SER A CA 1
ATOM 866 C C . SER A 1 111 ? -23.808 3.786 3.814 1.00 91.12 111 SER A C 1
ATOM 868 O O . SER A 1 111 ? -24.029 2.585 4.009 1.00 91.12 111 SER A O 1
ATOM 870 N N . ASP A 1 112 ? -24.550 4.511 2.976 1.00 90.19 112 ASP A N 1
ATOM 871 C CA . ASP A 1 112 ? -25.593 3.895 2.155 1.00 90.19 112 ASP A CA 1
ATOM 872 C C . ASP A 1 112 ? -25.087 3.107 0.934 1.00 90.19 112 ASP A C 1
ATOM 874 O O . ASP A 1 112 ? -25.863 2.354 0.329 1.00 90.19 112 ASP A O 1
ATOM 878 N N . ASP A 1 113 ? -23.776 3.132 0.682 1.00 91.75 113 ASP A N 1
ATOM 879 C CA . ASP A 1 113 ? -23.125 2.404 -0.401 1.00 91.75 113 ASP A CA 1
ATOM 880 C C . ASP A 1 113 ? -23.287 0.879 -0.279 1.00 91.75 113 ASP A C 1
ATOM 882 O O . ASP A 1 113 ? -22.940 0.224 0.713 1.00 91.75 113 ASP A O 1
ATOM 886 N N . ARG A 1 114 ? -23.817 0.274 -1.344 1.00 92.38 114 ARG A N 1
ATOM 887 C CA . ARG A 1 114 ? -24.111 -1.162 -1.381 1.00 92.38 114 ARG A CA 1
ATOM 888 C C . ARG A 1 114 ? -22.845 -2.017 -1.380 1.00 92.38 114 ARG A C 1
ATOM 890 O O . ARG A 1 114 ? -22.846 -3.082 -0.751 1.00 92.38 114 ARG A O 1
ATOM 897 N N . GLU A 1 115 ? -21.807 -1.596 -2.097 1.00 92.69 115 GLU A N 1
ATOM 898 C CA . GLU A 1 115 ? -20.582 -2.386 -2.236 1.00 92.69 115 GLU A CA 1
ATOM 899 C C . GLU A 1 115 ? -19.768 -2.369 -0.939 1.00 92.69 115 GLU A C 1
ATOM 901 O O . GLU A 1 115 ? -19.328 -3.431 -0.492 1.00 92.69 115 GLU A O 1
ATOM 906 N N . GLU A 1 116 ? -19.689 -1.233 -0.242 1.00 93.62 116 GLU A N 1
ATOM 907 C CA . GLU A 1 116 ? -19.105 -1.160 1.096 1.00 93.62 116 GLU A CA 1
ATOM 908 C C . GLU A 1 116 ? -19.874 -2.030 2.095 1.00 93.62 116 GLU A C 1
ATOM 910 O O . GLU A 1 116 ? -19.258 -2.844 2.787 1.00 93.62 116 GLU A O 1
ATOM 915 N N . LYS A 1 117 ? -21.213 -1.933 2.156 1.00 93.56 117 LYS A N 1
ATOM 916 C CA . LYS A 1 117 ? -22.021 -2.786 3.054 1.00 93.56 117 LYS A CA 1
ATOM 917 C C . LYS A 1 117 ? -21.729 -4.270 2.821 1.00 93.56 117 LYS A C 1
ATOM 919 O O . LYS A 1 117 ? -21.571 -5.032 3.777 1.00 93.56 117 LYS A O 1
ATOM 924 N N . LYS A 1 118 ? -21.645 -4.691 1.555 1.00 94.06 118 LYS A N 1
ATOM 925 C CA . LYS A 1 118 ? -21.331 -6.073 1.165 1.00 94.06 118 LYS A CA 1
ATOM 926 C C . LYS A 1 118 ? -19.910 -6.468 1.575 1.00 94.06 118 LYS A C 1
ATOM 928 O O . LYS A 1 118 ? -19.732 -7.552 2.134 1.00 94.06 118 LYS A O 1
ATOM 933 N N . LYS A 1 119 ? -18.924 -5.602 1.333 1.00 95.00 119 LYS A N 1
ATOM 934 C CA . LYS A 1 119 ? -17.520 -5.805 1.709 1.00 95.00 119 LYS A CA 1
ATOM 935 C C . LYS A 1 119 ? -17.354 -5.923 3.223 1.00 95.00 119 LYS A C 1
ATOM 937 O O . LYS A 1 119 ? -16.851 -6.939 3.695 1.00 95.00 119 LYS A O 1
ATOM 942 N N . LEU A 1 120 ? -17.851 -4.953 3.991 1.00 95.25 120 LEU A N 1
ATOM 943 C CA . LEU A 1 120 ? -17.772 -4.959 5.454 1.00 95.25 120 LEU A CA 1
ATOM 944 C C . LEU A 1 120 ? -18.497 -6.170 6.048 1.00 95.25 120 LEU A C 1
ATOM 946 O O . LEU A 1 120 ? -17.976 -6.811 6.958 1.00 95.25 120 LEU A O 1
ATOM 950 N N . ALA A 1 121 ? -19.663 -6.548 5.514 1.00 93.44 121 ALA A N 1
ATOM 951 C CA . ALA A 1 121 ? -20.354 -7.759 5.954 1.00 93.44 121 ALA A CA 1
ATOM 952 C C . ALA A 1 121 ? -19.511 -9.028 5.725 1.00 93.44 121 ALA A C 1
ATOM 954 O O . ALA A 1 121 ? -19.485 -9.906 6.591 1.00 93.44 121 ALA A O 1
ATOM 955 N N . ALA A 1 122 ? -18.814 -9.127 4.588 1.00 94.25 122 ALA A N 1
ATOM 956 C CA . ALA A 1 122 ? -17.933 -10.251 4.285 1.00 94.25 122 ALA A CA 1
ATOM 957 C C . ALA A 1 122 ? -16.703 -10.288 5.207 1.00 94.25 122 ALA A C 1
ATOM 959 O O . ALA A 1 122 ? -16.400 -11.341 5.770 1.00 94.25 122 ALA A O 1
ATOM 960 N N . GLU A 1 123 ? -16.031 -9.154 5.421 1.00 95.75 123 GLU A N 1
ATOM 961 C CA . GLU A 1 123 ? -14.851 -9.090 6.290 1.00 95.75 123 GLU A CA 1
ATOM 962 C C . GLU A 1 123 ? -15.206 -9.365 7.761 1.00 95.75 123 GLU A C 1
ATOM 964 O O . GLU A 1 123 ? -14.522 -10.137 8.434 1.00 95.75 123 GLU A O 1
ATOM 969 N N . VAL A 1 124 ? -16.318 -8.809 8.259 1.00 94.56 124 VAL A N 1
ATOM 970 C CA . VAL A 1 124 ? -16.793 -9.069 9.627 1.00 94.56 124 VAL A CA 1
ATOM 971 C C . VAL A 1 124 ? -17.200 -10.532 9.802 1.00 94.56 124 VAL A C 1
ATOM 973 O O . VAL A 1 124 ? -16.922 -11.129 10.842 1.00 94.56 124 VAL A O 1
ATOM 976 N N . LYS A 1 125 ? -17.815 -11.147 8.784 1.00 93.06 125 LYS A N 1
ATOM 977 C CA . LYS A 1 125 ? -18.105 -12.585 8.801 1.00 93.06 125 LYS A CA 1
ATOM 978 C C . LYS A 1 125 ? -16.814 -13.404 8.897 1.00 93.06 125 LYS A C 1
ATOM 980 O O . LYS A 1 125 ? -16.721 -14.268 9.765 1.00 93.06 125 LYS A O 1
ATOM 985 N N . ALA A 1 126 ? -15.817 -13.100 8.066 1.00 93.44 126 ALA A N 1
ATOM 986 C CA . ALA A 1 126 ? -14.520 -13.778 8.088 1.00 93.44 126 ALA A CA 1
ATOM 987 C C . ALA A 1 126 ? -13.772 -13.580 9.419 1.00 93.44 126 ALA A C 1
ATOM 989 O O . ALA A 1 126 ? -13.005 -14.443 9.845 1.00 93.44 126 ALA A O 1
ATOM 990 N N . LEU A 1 127 ? -13.984 -12.453 10.102 1.00 93.81 127 LEU A N 1
ATOM 991 C CA . LEU A 1 127 ? -13.473 -12.231 11.452 1.00 93.81 127 LEU A CA 1
ATOM 992 C C . LEU A 1 127 ? -14.211 -13.090 12.490 1.00 93.81 127 LEU A C 1
ATOM 994 O O . LEU A 1 127 ? -13.582 -13.703 13.350 1.00 93.81 127 LEU A O 1
ATOM 998 N N . GLY A 1 128 ? -15.538 -13.188 12.385 1.00 92.12 128 GLY A N 1
ATOM 999 C CA . GLY A 1 128 ? -16.353 -13.994 13.295 1.00 92.12 128 GLY A CA 1
ATOM 1000 C C . GLY A 1 128 ? -16.100 -15.498 13.191 1.00 92.12 128 GLY A C 1
ATOM 1001 O O . GLY A 1 128 ? -16.212 -16.199 14.198 1.00 92.12 128 GLY A O 1
ATOM 1002 N N . GLU A 1 129 ? -15.713 -15.987 12.011 1.00 91.69 129 GLU A N 1
ATOM 1003 C CA . GLU A 1 129 ? -15.275 -17.373 11.802 1.00 91.69 129 GLU A CA 1
ATOM 1004 C C . GLU A 1 129 ? -13.988 -17.694 12.582 1.00 91.69 129 GLU A C 1
ATOM 1006 O O . GLU A 1 129 ? -13.885 -18.778 13.151 1.00 91.69 129 GLU A O 1
ATOM 1011 N N . LEU A 1 130 ? -13.052 -16.741 12.701 1.00 91.06 130 LEU A N 1
ATOM 1012 C CA . LEU A 1 130 ? -11.829 -16.916 13.499 1.00 91.06 130 LEU A CA 1
ATOM 1013 C C . LEU A 1 130 ? -12.085 -16.828 15.007 1.00 91.06 130 LEU A C 1
ATOM 1015 O O . LEU A 1 130 ? -11.484 -17.563 15.784 1.00 91.06 130 LEU A O 1
ATOM 1019 N N . LEU A 1 131 ? -12.999 -15.952 15.427 1.00 87.81 131 LEU A N 1
ATOM 1020 C CA . LEU A 1 131 ? -13.314 -15.706 16.841 1.00 87.81 131 LEU A CA 1
ATOM 1021 C C . LEU A 1 131 ? -14.379 -16.658 17.415 1.00 87.81 131 LEU A C 1
ATOM 1023 O O . LEU A 1 131 ? -14.956 -16.401 18.474 1.00 87.81 131 LEU A O 1
ATOM 1027 N N . GLY A 1 132 ? -14.681 -17.754 16.716 1.00 76.69 132 GLY A N 1
ATOM 1028 C CA . GLY A 1 132 ? -15.559 -18.805 17.229 1.00 76.69 132 GLY A CA 1
ATOM 1029 C C . GLY A 1 132 ? -17.024 -18.384 17.374 1.00 76.69 132 GLY A C 1
ATOM 1030 O O . GLY A 1 132 ? -17.678 -18.755 18.346 1.00 76.69 132 GLY A O 1
ATOM 1031 N N . SER A 1 133 ? -17.571 -17.630 16.411 1.00 66.88 133 SER A N 1
ATOM 1032 C CA . SER A 1 133 ? -18.989 -17.217 16.315 1.00 66.88 133 SER A CA 1
ATOM 1033 C C . SER A 1 133 ? -19.521 -16.255 17.392 1.00 66.88 133 SER A C 1
ATOM 1035 O O . SER A 1 133 ? -20.701 -15.894 17.359 1.00 66.88 133 SER A O 1
ATOM 1037 N N . LYS A 1 134 ? -18.669 -15.769 18.310 1.00 68.00 134 LYS A N 1
ATOM 1038 C CA . LYS A 1 134 ? -19.046 -14.726 19.285 1.00 68.00 134 LYS A CA 1
ATOM 1039 C C . LYS A 1 134 ? -19.366 -13.384 18.614 1.00 68.00 134 LYS A C 1
ATOM 1041 O O . LYS A 1 134 ? -20.261 -12.664 19.058 1.00 68.00 134 LYS A O 1
ATOM 1046 N N . LEU A 1 135 ? -18.668 -13.065 17.525 1.00 80.69 135 LEU A N 1
ATOM 1047 C CA . LEU A 1 135 ? -18.879 -11.840 16.762 1.00 80.69 135 LEU A CA 1
ATOM 1048 C C . LEU A 1 135 ? -20.104 -11.981 15.850 1.00 80.69 135 LEU A C 1
ATOM 1050 O O . LEU A 1 135 ? -20.079 -12.693 14.846 1.00 80.69 135 LEU A O 1
ATOM 1054 N N . LYS A 1 136 ? -21.179 -11.264 16.180 1.00 71.50 136 LYS A N 1
ATOM 1055 C CA . LYS A 1 136 ? -22.299 -11.048 15.257 1.00 71.50 136 LYS A CA 1
ATOM 1056 C C . LYS A 1 136 ? -22.009 -9.811 14.422 1.00 71.50 136 LYS A C 1
ATOM 1058 O O . LYS A 1 136 ? -21.661 -8.777 14.985 1.00 71.50 136 LYS A O 1
ATOM 1063 N N . ALA A 1 137 ? -22.218 -9.904 13.108 1.00 73.81 137 ALA A N 1
ATOM 1064 C CA . ALA A 1 137 ? -22.095 -8.746 12.233 1.00 73.81 137 ALA A CA 1
ATOM 1065 C C . ALA A 1 137 ? -23.012 -7.618 12.736 1.00 73.81 137 ALA A C 1
ATOM 1067 O O . ALA A 1 137 ? -24.228 -7.835 12.868 1.00 73.81 137 ALA A O 1
ATOM 1068 N N . PRO A 1 138 ? -22.461 -6.442 13.079 1.00 82.00 138 PRO A N 1
ATOM 1069 C CA . PRO A 1 138 ? -23.287 -5.355 13.551 1.00 82.00 138 PRO A CA 1
ATOM 1070 C C . PRO A 1 138 ? -24.178 -4.869 12.406 1.00 82.00 138 PRO A C 1
ATOM 1072 O O . PRO A 1 138 ? -23.837 -4.975 11.235 1.00 82.00 138 PRO A O 1
ATOM 1075 N N . ARG A 1 139 ? -25.375 -4.375 12.740 1.00 79.69 139 ARG A N 1
ATOM 1076 C CA . ARG A 1 139 ? -26.387 -4.014 11.727 1.00 79.69 139 ARG A CA 1
ATOM 1077 C C . ARG A 1 139 ? -26.295 -2.576 11.227 1.00 79.69 139 ARG A C 1
ATOM 1079 O O . ARG A 1 139 ? -26.888 -2.273 10.202 1.00 79.69 139 ARG A O 1
ATOM 1086 N N . LYS A 1 140 ? -25.665 -1.686 11.996 1.00 87.94 140 LYS A N 1
ATOM 1087 C CA . LYS A 1 140 ? -25.719 -0.232 11.760 1.00 87.94 140 LYS A CA 1
ATOM 1088 C C . LYS A 1 140 ? -24.358 0.446 11.779 1.00 8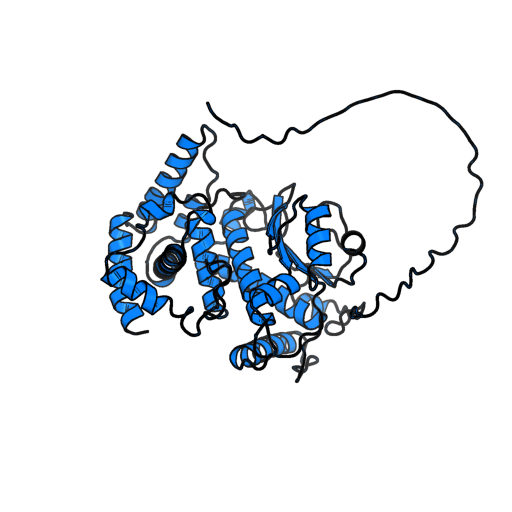7.94 140 LYS A C 1
ATOM 1090 O O . LYS A 1 140 ? -24.154 1.385 11.027 1.00 87.94 140 LYS A O 1
ATOM 1095 N N . LYS A 1 141 ? -23.470 0.014 12.675 1.00 93.50 141 LYS A N 1
ATOM 1096 C CA . LYS A 1 141 ? -22.159 0.626 12.861 1.00 93.50 141 LYS A CA 1
ATOM 1097 C C . LYS A 1 141 ? -21.130 -0.393 13.328 1.00 93.50 141 LYS A C 1
ATOM 1099 O O . LYS A 1 141 ? -21.489 -1.303 14.071 1.00 93.50 141 LYS A O 1
ATOM 1104 N N . ILE A 1 142 ? -19.882 -0.206 12.933 1.00 94.75 142 ILE A N 1
ATOM 1105 C CA . ILE A 1 142 ? -18.713 -0.927 13.448 1.00 94.75 142 ILE A CA 1
ATOM 1106 C C . ILE A 1 142 ? -17.993 -0.018 14.448 1.00 94.75 142 ILE A C 1
ATOM 1108 O O . ILE A 1 142 ? -17.864 1.175 14.193 1.00 94.75 142 ILE A O 1
ATOM 1112 N N . ASP A 1 143 ? -17.584 -0.542 15.603 1.00 94.56 143 ASP A N 1
ATOM 1113 C CA . ASP A 1 143 ? -16.844 0.244 16.603 1.00 94.56 143 ASP A CA 1
ATOM 1114 C C . ASP A 1 143 ? -15.338 0.316 16.292 1.00 94.56 143 ASP A C 1
ATOM 1116 O O . ASP A 1 143 ? -14.850 -0.339 15.368 1.00 94.56 143 ASP A O 1
ATOM 1120 N N . GLY A 1 144 ? -14.601 1.120 17.065 1.00 95.44 144 GLY A N 1
ATOM 1121 C CA . GLY A 1 144 ? -13.161 1.319 16.874 1.00 95.44 144 GLY A CA 1
ATOM 1122 C C . GLY A 1 144 ? -12.326 0.035 16.978 1.00 95.44 144 GLY A C 1
ATOM 1123 O O . GLY A 1 144 ? -11.398 -0.150 16.192 1.00 95.44 144 GLY A O 1
ATOM 1124 N N . TRP A 1 145 ? -12.681 -0.898 17.871 1.00 95.44 145 TRP A N 1
ATOM 1125 C CA . TRP A 1 145 ? -11.987 -2.188 17.993 1.00 95.44 145 TRP A CA 1
ATOM 1126 C C . TRP A 1 145 ? -12.211 -3.061 16.760 1.00 95.44 145 TRP A C 1
ATOM 1128 O O . TRP A 1 145 ? -11.266 -3.617 16.202 1.00 95.44 145 TRP A O 1
ATOM 1138 N N . LEU A 1 146 ? -13.450 -3.132 16.274 1.00 95.56 146 LEU A N 1
ATOM 1139 C CA . LEU A 1 146 ? -13.760 -3.883 15.066 1.00 95.56 146 LEU A CA 1
ATOM 1140 C C . LEU A 1 146 ? -13.055 -3.279 13.846 1.00 95.56 146 LEU A C 1
ATOM 1142 O O . LEU A 1 146 ? -12.468 -4.023 13.062 1.00 95.56 146 LEU A O 1
ATOM 1146 N N . ARG A 1 147 ? -13.031 -1.946 13.711 1.00 97.38 147 ARG A N 1
ATOM 1147 C CA . ARG A 1 147 ? -12.265 -1.258 12.655 1.00 97.38 147 ARG A CA 1
ATOM 1148 C C . ARG A 1 147 ? -10.774 -1.575 12.743 1.00 97.38 147 ARG A C 1
ATOM 1150 O O . ARG A 1 147 ? -10.177 -1.921 11.726 1.00 97.38 147 ARG A O 1
ATOM 1157 N N . LEU A 1 148 ? -10.184 -1.537 13.938 1.00 97.75 148 LEU A N 1
ATOM 1158 C CA . LEU A 1 148 ? -8.785 -1.907 14.166 1.00 97.75 148 LEU A CA 1
ATOM 1159 C C . LEU A 1 148 ? -8.492 -3.342 13.704 1.00 97.75 148 LEU A C 1
ATOM 1161 O O . LEU A 1 148 ? -7.498 -3.569 13.013 1.00 97.75 148 LEU A O 1
ATOM 1165 N N . HIS A 1 149 ? -9.365 -4.301 14.030 1.00 97.31 149 HIS A N 1
ATOM 1166 C CA . HIS A 1 149 ? -9.201 -5.688 13.595 1.00 97.31 149 HIS A CA 1
ATOM 1167 C C . HIS A 1 149 ? -9.281 -5.848 12.079 1.00 97.31 149 HIS A C 1
ATOM 1169 O O . HIS A 1 149 ? -8.461 -6.557 11.488 1.00 97.31 149 HIS A O 1
ATOM 1175 N N . LEU A 1 150 ? -10.248 -5.176 11.447 1.00 97.94 150 LEU A N 1
ATOM 1176 C CA . LEU A 1 150 ? -10.394 -5.169 9.995 1.00 97.94 150 LEU A CA 1
ATOM 1177 C C . LEU A 1 150 ? -9.143 -4.590 9.332 1.00 97.94 150 LEU A C 1
ATOM 1179 O O . LEU A 1 150 ? -8.575 -5.236 8.455 1.00 97.94 150 LEU A O 1
ATOM 1183 N N . PHE A 1 151 ? -8.658 -3.434 9.793 1.00 98.56 151 PHE A N 1
ATOM 1184 C CA . PHE A 1 151 ? -7.434 -2.838 9.265 1.00 98.56 151 PHE A CA 1
ATOM 1185 C C . PHE A 1 151 ? -6.233 -3.753 9.452 1.00 98.56 151 PHE A C 1
ATOM 1187 O O . PHE A 1 151 ? -5.603 -4.072 8.455 1.00 98.56 151 PHE A O 1
ATOM 1194 N N . ALA A 1 152 ? -5.962 -4.272 10.651 1.00 98.56 152 ALA A N 1
ATOM 1195 C CA . ALA A 1 152 ? -4.823 -5.166 10.871 1.00 98.56 152 ALA A CA 1
ATOM 1196 C C . ALA A 1 152 ? -4.790 -6.348 9.880 1.00 98.56 152 ALA A C 1
ATOM 1198 O O . ALA A 1 152 ? -3.740 -6.665 9.324 1.00 98.56 152 ALA A O 1
ATOM 1199 N N . ARG A 1 153 ? -5.954 -6.946 9.587 1.00 98.12 153 ARG A N 1
ATOM 1200 C CA . ARG A 1 153 ? -6.073 -8.011 8.581 1.00 98.12 153 ARG A CA 1
ATOM 1201 C C . ARG A 1 153 ? -5.871 -7.518 7.152 1.00 98.12 153 ARG A C 1
ATOM 1203 O O . ARG A 1 153 ? -5.221 -8.212 6.378 1.00 98.12 153 ARG A O 1
ATOM 1210 N N . ARG A 1 154 ? -6.415 -6.350 6.799 1.00 98.44 154 ARG A N 1
ATOM 1211 C CA . ARG A 1 154 ? -6.210 -5.716 5.485 1.00 98.44 154 ARG A CA 1
ATOM 1212 C C . ARG A 1 154 ? -4.721 -5.432 5.236 1.00 98.44 154 ARG A C 1
ATOM 1214 O O . ARG A 1 154 ? -4.240 -5.701 4.140 1.00 98.44 154 ARG A O 1
ATOM 1221 N N . LEU A 1 155 ? -3.981 -4.964 6.249 1.00 98.69 155 LEU A N 1
ATOM 1222 C CA . LEU A 1 155 ? -2.536 -4.707 6.137 1.00 98.69 155 LEU A CA 1
ATOM 1223 C C . LEU A 1 155 ? -1.750 -6.006 5.898 1.00 98.69 155 LEU A C 1
ATOM 1225 O O . LEU A 1 155 ? -0.951 -6.072 4.968 1.00 98.69 155 LEU A O 1
ATOM 1229 N N . GLU A 1 156 ? -2.010 -7.053 6.688 1.00 98.69 156 GLU A N 1
ATOM 1230 C CA . GLU A 1 156 ? -1.366 -8.365 6.509 1.00 98.69 156 GLU A CA 1
ATOM 1231 C C . GLU A 1 156 ? -1.714 -8.995 5.153 1.00 98.69 156 GLU A C 1
ATOM 1233 O O . GLU A 1 156 ? -0.835 -9.500 4.459 1.00 98.69 156 GLU A O 1
ATOM 1238 N N . ALA A 1 157 ? -2.974 -8.901 4.718 1.00 98.44 157 ALA A N 1
ATOM 1239 C CA . ALA A 1 157 ? -3.384 -9.357 3.392 1.00 98.44 157 ALA A CA 1
ATOM 1240 C C . ALA A 1 157 ? -2.664 -8.586 2.275 1.00 98.44 157 ALA A C 1
ATOM 1242 O O . ALA A 1 157 ? -2.234 -9.193 1.302 1.00 98.44 157 ALA A O 1
ATOM 1243 N N . SER A 1 158 ? -2.478 -7.271 2.425 1.00 98.44 158 SER A N 1
ATOM 1244 C CA . SER A 1 158 ? -1.734 -6.448 1.466 1.00 98.44 158 SER A CA 1
ATOM 1245 C C . SER A 1 158 ? -0.247 -6.827 1.408 1.00 98.44 158 SER A C 1
ATOM 1247 O O . SER A 1 158 ? 0.323 -6.892 0.319 1.00 98.44 158 SER A O 1
ATOM 1249 N N . TYR A 1 159 ? 0.366 -7.164 2.549 1.00 98.56 159 TYR A N 1
ATOM 1250 C CA . TYR A 1 159 ? 1.738 -7.680 2.599 1.00 98.56 159 TYR A CA 1
ATOM 1251 C C . TYR A 1 159 ? 1.874 -9.008 1.841 1.00 98.56 159 TYR A C 1
ATOM 1253 O O . TYR A 1 159 ? 2.744 -9.150 0.983 1.00 98.56 159 TYR A O 1
ATOM 1261 N N . GLN A 1 160 ? 0.973 -9.964 2.096 1.00 98.44 160 GLN A N 1
ATOM 1262 C CA . GLN A 1 160 ? 0.959 -11.242 1.374 1.00 98.44 160 GLN A CA 1
ATOM 1263 C C . GLN A 1 160 ? 0.665 -11.050 -0.115 1.00 98.44 160 GLN A C 1
ATOM 1265 O O . GLN A 1 160 ? 1.296 -11.677 -0.962 1.00 98.44 160 GLN A O 1
ATOM 1270 N N . ARG A 1 161 ? -0.229 -10.117 -0.455 1.00 98.00 161 ARG A N 1
ATOM 1271 C CA . ARG A 1 161 ? -0.530 -9.796 -1.848 1.00 98.00 161 ARG A CA 1
ATOM 1272 C C . ARG A 1 161 ? 0.713 -9.312 -2.587 1.00 98.00 161 ARG A C 1
ATOM 1274 O O . ARG A 1 161 ? 0.959 -9.756 -3.701 1.00 98.00 161 ARG A O 1
ATOM 1281 N N . PHE A 1 162 ? 1.535 -8.464 -1.968 1.00 98.31 162 PHE A N 1
ATOM 1282 C CA . PHE A 1 162 ? 2.804 -8.031 -2.558 1.00 98.31 162 PHE A CA 1
ATOM 1283 C C . PHE A 1 162 ? 3.743 -9.212 -2.852 1.00 98.31 162 PHE A C 1
ATOM 1285 O O . PHE A 1 162 ? 4.332 -9.269 -3.933 1.00 98.31 162 PHE A O 1
ATOM 1292 N N . HIS A 1 163 ? 3.818 -10.188 -1.940 1.00 98.44 163 HIS A N 1
ATOM 1293 C CA . HIS A 1 163 ? 4.559 -11.429 -2.172 1.00 98.44 163 HIS A CA 1
ATOM 1294 C C . HIS A 1 163 ? 4.036 -12.206 -3.382 1.00 98.44 163 HIS A C 1
ATOM 1296 O O . HIS A 1 163 ? 4.821 -12.611 -4.236 1.00 98.44 163 HIS A O 1
ATOM 1302 N N . GLU A 1 164 ? 2.720 -12.381 -3.485 1.00 98.25 164 GLU A N 1
ATOM 1303 C CA . GLU A 1 164 ? 2.083 -13.105 -4.588 1.00 98.25 164 GLU A CA 1
ATOM 1304 C C . GLU A 1 164 ? 2.293 -12.430 -5.948 1.00 98.25 164 GLU A C 1
ATOM 1306 O O . GLU A 1 164 ? 2.556 -13.117 -6.936 1.00 98.25 164 GLU A O 1
ATOM 1311 N N . LEU A 1 165 ? 2.185 -11.098 -6.014 1.00 97.88 165 LEU A N 1
ATOM 1312 C CA . LEU A 1 165 ? 2.260 -10.349 -7.275 1.00 97.88 165 LEU A CA 1
ATOM 1313 C C . LEU A 1 165 ? 3.603 -10.543 -7.985 1.00 97.88 165 LEU A C 1
ATOM 1315 O O . LEU A 1 165 ? 3.637 -10.779 -9.196 1.00 97.88 165 LEU A O 1
ATOM 1319 N N . PHE A 1 166 ? 4.693 -10.486 -7.223 1.00 97.75 166 PHE A N 1
ATOM 1320 C CA . PHE A 1 166 ? 6.055 -10.644 -7.738 1.00 97.75 166 PHE A CA 1
ATOM 1321 C C . PHE A 1 166 ? 6.612 -12.053 -7.536 1.00 97.75 166 PHE A C 1
ATOM 1323 O O . PHE A 1 166 ? 7.724 -12.346 -7.966 1.00 97.75 166 PHE A O 1
ATOM 1330 N N . GLY A 1 167 ? 5.839 -12.924 -6.885 1.00 97.19 167 GLY A N 1
ATOM 1331 C CA . GLY A 1 167 ? 6.255 -14.262 -6.506 1.00 97.19 167 GLY A CA 1
ATOM 1332 C C . GLY A 1 167 ? 7.515 -14.252 -5.652 1.00 97.19 167 GLY A C 1
ATOM 1333 O O . GLY A 1 167 ? 8.372 -15.079 -5.915 1.00 97.19 167 GLY A O 1
ATOM 1334 N N . ILE A 1 168 ? 7.671 -13.325 -4.704 1.00 97.56 168 ILE A N 1
ATOM 1335 C CA . ILE A 1 168 ? 8.865 -13.215 -3.845 1.00 97.56 168 ILE A CA 1
ATOM 1336 C C . ILE A 1 168 ? 8.715 -14.018 -2.547 1.00 97.56 168 ILE A C 1
ATOM 1338 O O . ILE A 1 168 ? 7.612 -14.251 -2.050 1.00 97.56 168 ILE A O 1
ATOM 1342 N N . GLU A 1 169 ? 9.839 -14.406 -1.958 1.00 97.00 169 GLU A N 1
ATOM 1343 C CA . GLU A 1 169 ? 9.924 -15.172 -0.715 1.00 97.00 169 GLU A CA 1
ATOM 1344 C C . GLU A 1 169 ? 10.850 -14.478 0.298 1.00 97.00 169 GLU A C 1
ATOM 1346 O O . GLU A 1 169 ? 11.715 -13.694 -0.094 1.00 97.00 169 GLU A O 1
ATOM 1351 N N . PRO A 1 170 ? 10.734 -14.772 1.610 1.00 96.44 170 PRO A N 1
ATOM 1352 C CA . PRO A 1 170 ? 11.614 -14.189 2.626 1.00 96.44 170 PRO A CA 1
ATOM 1353 C C . PRO A 1 170 ? 13.113 -14.305 2.322 1.00 96.44 170 PRO A C 1
ATOM 1355 O O . PRO A 1 170 ? 13.860 -13.349 2.537 1.00 96.44 170 PRO A O 1
ATOM 1358 N N . ALA A 1 171 ? 13.541 -15.427 1.735 1.00 95.88 171 ALA A N 1
ATOM 1359 C CA . ALA A 1 171 ? 14.927 -15.667 1.336 1.00 95.88 171 ALA A CA 1
ATOM 1360 C C . ALA A 1 171 ? 15.481 -14.617 0.349 1.00 95.88 171 ALA A C 1
ATOM 1362 O O . ALA A 1 171 ? 16.695 -14.412 0.295 1.00 95.88 171 ALA A O 1
ATOM 1363 N N . ASP A 1 172 ? 14.618 -13.924 -0.403 1.00 95.06 172 ASP A N 1
ATOM 1364 C CA . ASP A 1 172 ? 15.029 -12.907 -1.374 1.00 95.06 172 ASP A CA 1
ATOM 1365 C C . ASP A 1 172 ? 15.511 -11.598 -0.713 1.00 95.06 172 ASP A C 1
ATOM 1367 O O . ASP A 1 172 ? 16.225 -10.814 -1.348 1.00 95.06 172 ASP A O 1
ATOM 1371 N N . TYR A 1 173 ? 15.147 -11.347 0.555 1.00 94.44 173 TYR A N 1
ATOM 1372 C CA . TYR A 1 173 ? 15.428 -10.079 1.245 1.00 94.44 173 TYR A CA 1
ATOM 1373 C C . TYR A 1 173 ? 15.889 -10.203 2.708 1.00 94.44 173 TYR A C 1
ATOM 1375 O O . TYR A 1 173 ? 16.391 -9.229 3.277 1.00 94.44 173 TYR A O 1
ATOM 1383 N N . GLU A 1 174 ? 15.738 -11.364 3.353 1.00 94.19 174 GLU A N 1
ATOM 1384 C CA . GLU A 1 174 ? 15.994 -11.527 4.795 1.00 94.19 174 GLU A CA 1
ATOM 1385 C C . GLU A 1 174 ? 17.443 -11.224 5.196 1.00 94.19 174 GLU A C 1
ATOM 1387 O O . GLU A 1 174 ? 17.698 -10.763 6.309 1.00 94.19 174 GLU A O 1
ATOM 1392 N N . ALA A 1 175 ? 18.389 -11.389 4.264 1.00 92.62 175 ALA A N 1
ATOM 1393 C CA . ALA A 1 175 ? 19.788 -11.024 4.459 1.00 92.62 175 ALA A CA 1
ATOM 1394 C C . ALA A 1 175 ? 19.987 -9.514 4.703 1.00 92.62 175 ALA A C 1
ATOM 1396 O O . ALA A 1 175 ? 20.992 -9.116 5.293 1.00 92.62 175 ALA A O 1
ATOM 1397 N N . GLN A 1 176 ? 19.054 -8.666 4.251 1.00 91.25 176 GLN A N 1
ATOM 1398 C CA . GLN A 1 176 ? 19.053 -7.227 4.528 1.00 91.25 176 GLN A CA 1
ATOM 1399 C C . GLN A 1 176 ? 18.157 -6.853 5.719 1.00 91.25 176 GLN A C 1
ATOM 1401 O O . GLN A 1 176 ? 18.456 -5.882 6.418 1.00 91.25 176 GLN A O 1
ATOM 1406 N N . GLY A 1 177 ? 17.099 -7.627 5.971 1.00 94.12 177 GLY A N 1
ATOM 1407 C CA . GLY A 1 177 ? 16.185 -7.451 7.099 1.00 94.12 177 GLY A CA 1
ATOM 1408 C C . GLY A 1 177 ? 14.883 -8.237 6.930 1.00 94.12 177 GLY A C 1
ATOM 1409 O O . GLY A 1 177 ? 14.471 -8.545 5.818 1.00 94.12 177 GLY A O 1
ATOM 1410 N N . THR A 1 178 ? 14.211 -8.560 8.034 1.00 95.12 178 THR A N 1
ATOM 1411 C CA . THR A 1 178 ? 13.045 -9.465 8.057 1.00 95.12 178 THR A CA 1
ATOM 1412 C C . THR A 1 178 ? 11.793 -8.910 7.372 1.00 95.12 178 THR A C 1
ATOM 1414 O O . THR A 1 178 ? 10.949 -9.682 6.934 1.00 95.12 178 THR A O 1
ATOM 1417 N N . TYR A 1 179 ? 11.645 -7.591 7.251 1.00 96.12 179 TYR A N 1
ATOM 1418 C CA . TYR A 1 179 ? 10.406 -6.967 6.775 1.00 96.12 179 TYR A CA 1
ATOM 1419 C C . TYR A 1 179 ? 10.616 -6.371 5.381 1.00 96.12 179 TYR A C 1
ATOM 1421 O O . TYR A 1 179 ? 10.855 -5.174 5.237 1.00 96.12 179 TYR A O 1
ATOM 1429 N N . LEU A 1 180 ? 10.597 -7.227 4.351 1.00 96.25 180 LEU A N 1
ATOM 1430 C CA . LEU A 1 180 ? 10.983 -6.881 2.970 1.00 96.25 180 LEU A CA 1
ATOM 1431 C C . LEU A 1 180 ? 12.407 -6.303 2.874 1.00 96.25 180 LEU A C 1
ATOM 1433 O O . LEU A 1 180 ? 12.691 -5.467 2.030 1.00 96.25 180 LEU A O 1
ATOM 1437 N N . GLY A 1 181 ? 13.334 -6.706 3.741 1.00 94.31 181 GLY A N 1
ATOM 1438 C CA . GLY A 1 181 ? 14.693 -6.156 3.778 1.00 94.31 181 GLY A CA 1
ATOM 1439 C C . GLY A 1 181 ? 14.868 -5.009 4.773 1.00 94.31 181 GLY A C 1
ATOM 1440 O O . GLY A 1 181 ? 15.988 -4.539 4.969 1.00 94.31 181 GLY A O 1
ATOM 1441 N N . GLN A 1 182 ? 13.795 -4.575 5.441 1.00 94.19 182 GLN A N 1
ATOM 1442 C CA . GLN A 1 182 ? 13.874 -3.638 6.559 1.00 94.19 182 GLN A CA 1
ATOM 1443 C C . GLN A 1 182 ? 14.070 -4.383 7.891 1.00 94.19 182 GLN A C 1
ATOM 1445 O O . GLN A 1 182 ? 13.518 -5.471 8.081 1.00 94.19 182 GLN A O 1
ATOM 1450 N N . PRO A 1 183 ? 14.834 -3.817 8.843 1.00 94.00 183 PRO A N 1
ATOM 1451 C CA . PRO A 1 183 ? 15.052 -4.430 10.155 1.00 94.00 183 PRO A CA 1
ATOM 1452 C C . PRO A 1 183 ? 13.851 -4.282 11.100 1.00 94.00 183 PRO A C 1
ATOM 1454 O O . PRO A 1 183 ? 13.725 -5.055 12.047 1.00 94.00 183 PRO A O 1
ATOM 1457 N N . ASN A 1 184 ? 12.965 -3.314 10.848 1.00 95.00 184 ASN A N 1
ATOM 1458 C CA . ASN A 1 184 ? 11.803 -3.026 11.686 1.00 95.00 184 ASN A CA 1
ATOM 1459 C C . ASN A 1 184 ? 10.494 -3.213 10.914 1.00 95.00 184 ASN A C 1
ATOM 1461 O O . ASN A 1 184 ? 10.446 -3.002 9.701 1.00 95.00 184 ASN A O 1
ATOM 1465 N N . LYS A 1 185 ? 9.438 -3.571 11.655 1.00 96.81 185 LYS A N 1
ATOM 1466 C CA . LYS A 1 185 ? 8.058 -3.678 11.161 1.00 96.81 185 LYS A CA 1
ATOM 1467 C C . LYS A 1 185 ? 7.586 -2.369 10.538 1.00 96.81 185 LYS A C 1
ATOM 1469 O O . LYS A 1 185 ? 8.032 -1.290 10.932 1.00 96.81 185 LYS A O 1
ATOM 1474 N N . PHE A 1 186 ? 6.625 -2.477 9.631 1.00 97.69 186 PHE A N 1
ATOM 1475 C CA . PHE A 1 186 ? 5.934 -1.314 9.094 1.00 97.69 186 PHE A CA 1
ATOM 1476 C C . PHE A 1 186 ? 5.079 -0.661 10.181 1.00 97.69 186 PHE A C 1
ATOM 1478 O O . PHE A 1 186 ? 4.450 -1.355 10.984 1.00 97.69 186 PHE A O 1
ATOM 1485 N N . VAL A 1 187 ? 5.043 0.669 10.213 1.00 97.88 187 VAL A N 1
ATOM 1486 C CA . VAL A 1 187 ? 4.227 1.417 11.178 1.00 97.88 187 VAL A CA 1
ATOM 1487 C C . VAL A 1 187 ? 3.044 2.063 10.474 1.00 97.88 187 VAL A C 1
ATOM 1489 O O . VAL A 1 187 ? 3.216 2.788 9.502 1.00 97.88 187 VAL A O 1
ATOM 1492 N N . VAL A 1 188 ? 1.837 1.816 10.971 1.00 98.38 188 VAL A N 1
ATOM 1493 C CA . VAL A 1 188 ? 0.611 2.424 10.447 1.00 98.38 188 VAL A CA 1
ATOM 1494 C C . VAL A 1 188 ? -0.078 3.187 11.565 1.00 98.38 188 VAL A C 1
ATOM 1496 O O . VAL A 1 188 ? -0.291 2.647 12.651 1.00 98.38 188 VAL A O 1
ATOM 1499 N N . VAL A 1 189 ? -0.426 4.444 11.304 1.00 98.00 189 VAL A N 1
ATOM 1500 C CA . VAL A 1 189 ? -1.155 5.299 12.244 1.00 98.00 189 VAL A CA 1
ATOM 1501 C C . VAL A 1 189 ? -2.409 5.831 11.566 1.00 98.00 189 VAL A C 1
ATOM 1503 O O . VAL A 1 189 ? -2.331 6.493 10.536 1.00 98.00 189 VAL A O 1
ATOM 1506 N N . LEU A 1 190 ? -3.575 5.520 12.126 1.00 98.00 190 LEU A N 1
ATOM 1507 C CA . LEU A 1 190 ? -4.872 5.970 11.622 1.00 98.00 190 LEU A CA 1
ATOM 1508 C C . LEU A 1 190 ? -5.431 7.018 12.585 1.00 98.00 190 LEU A C 1
ATOM 1510 O O . LEU A 1 190 ? -5.878 6.663 13.678 1.00 98.00 190 LEU A O 1
ATOM 1514 N N . CYS A 1 191 ? -5.392 8.285 12.180 1.00 97.19 191 CYS A N 1
ATOM 1515 C CA . CYS A 1 191 ? -5.865 9.413 12.974 1.00 97.19 191 CYS A CA 1
ATOM 1516 C C . CYS A 1 191 ? -7.289 9.780 12.561 1.00 97.19 191 CYS A C 1
ATOM 1518 O O . CYS A 1 191 ? -7.531 10.173 11.421 1.00 97.19 191 CYS A O 1
ATOM 1520 N N . GLN A 1 192 ? -8.239 9.685 13.489 1.00 95.44 192 GLN A N 1
ATOM 1521 C CA . GLN A 1 192 ? -9.618 10.093 13.235 1.00 95.44 192 GLN A CA 1
ATOM 1522 C C . GLN A 1 192 ? -9.752 11.607 13.044 1.00 95.44 192 GLN A C 1
ATOM 1524 O O . GLN A 1 192 ? -10.640 12.031 12.307 1.00 95.44 192 GLN A O 1
ATOM 1529 N N . ARG A 1 193 ? -8.914 12.405 13.719 1.00 93.94 193 ARG A N 1
ATOM 1530 C CA . ARG A 1 193 ? -8.947 13.874 13.667 1.00 93.94 193 ARG A CA 1
ATOM 1531 C C . ARG A 1 193 ? -7.670 14.445 13.058 1.00 93.94 193 ARG A C 1
ATOM 1533 O O . ARG A 1 193 ? -6.570 14.026 13.432 1.00 93.94 193 ARG A O 1
ATOM 1540 N N . SER A 1 194 ? -7.795 15.523 12.287 1.00 94.44 194 SER A N 1
ATOM 1541 C CA . SER A 1 194 ? -6.650 16.242 11.707 1.00 94.44 194 SER A CA 1
ATOM 1542 C C . SER A 1 194 ? -5.721 16.816 12.783 1.00 94.44 194 SER A C 1
ATOM 1544 O O . SER A 1 194 ? -4.514 16.939 12.596 1.00 94.44 194 SER A O 1
ATOM 1546 N N . SER A 1 195 ? -6.257 17.127 13.969 1.00 94.44 195 SER A N 1
ATOM 1547 C CA . SER A 1 195 ? -5.446 17.594 15.106 1.00 94.44 195 SER A CA 1
ATOM 1548 C C . SER A 1 195 ? -4.523 16.521 15.702 1.00 94.44 195 SER A C 1
ATOM 1550 O O . SER A 1 195 ? -3.442 16.858 16.183 1.00 94.44 195 SER A O 1
ATOM 1552 N N . GLU A 1 196 ? -4.919 15.246 15.667 1.00 95.12 196 GLU A N 1
ATOM 1553 C CA . GLU A 1 196 ? -4.089 14.114 16.105 1.00 95.12 196 GLU A CA 1
ATOM 1554 C C . GLU A 1 196 ? -2.985 13.862 15.082 1.00 95.12 196 GLU A C 1
ATOM 1556 O O . GLU A 1 196 ? -1.810 13.761 15.437 1.00 95.12 196 GLU A O 1
ATOM 1561 N N . PHE A 1 197 ? -3.371 13.864 13.805 1.00 95.50 197 PHE A N 1
ATOM 1562 C CA . PHE A 1 197 ? -2.475 13.794 12.660 1.00 95.50 197 PHE A CA 1
ATOM 1563 C C . PHE A 1 197 ? -1.385 14.876 12.718 1.00 95.50 197 PHE A C 1
ATOM 1565 O O . PHE A 1 197 ? -0.201 14.556 12.799 1.00 95.50 197 PHE A O 1
ATOM 1572 N N . GLY A 1 198 ? -1.764 16.154 12.815 1.00 95.38 198 GLY A N 1
ATOM 1573 C CA . GLY A 1 198 ? -0.805 17.262 12.856 1.00 95.38 198 GLY A CA 1
ATOM 1574 C C . GLY A 1 198 ? 0.064 17.303 14.123 1.00 95.38 198 GLY A C 1
ATOM 1575 O O . GLY A 1 198 ? 1.133 17.914 14.128 1.00 95.38 198 GLY A O 1
ATOM 1576 N N . ARG A 1 199 ? -0.352 16.675 15.235 1.00 95.75 199 ARG A N 1
ATOM 1577 C CA . ARG A 1 199 ? 0.532 16.466 16.402 1.00 95.75 199 ARG A CA 1
ATOM 1578 C C . ARG A 1 199 ? 1.549 15.366 16.124 1.00 95.75 199 ARG A C 1
ATOM 1580 O O . ARG A 1 199 ? 2.728 15.568 16.408 1.00 95.75 199 ARG A O 1
ATOM 1587 N N . PHE A 1 200 ? 1.102 14.249 15.550 1.00 95.19 200 PHE A N 1
ATOM 1588 C CA . PHE A 1 200 ? 1.973 13.143 15.171 1.00 95.19 200 PHE A CA 1
ATOM 1589 C C . PHE A 1 200 ? 3.057 13.602 14.192 1.00 95.19 200 PHE A C 1
ATOM 1591 O O . PHE A 1 200 ? 4.238 13.385 14.455 1.00 95.19 200 PHE A O 1
ATOM 1598 N N . GLU A 1 201 ? 2.681 14.299 13.116 1.00 95.12 201 GLU A N 1
ATOM 1599 C CA . GLU A 1 201 ? 3.637 14.797 12.124 1.00 95.12 201 GLU A CA 1
ATOM 1600 C C . GLU A 1 201 ? 4.687 15.721 12.745 1.00 95.12 201 GLU A C 1
ATOM 1602 O O . GLU A 1 201 ? 5.887 15.491 12.593 1.00 95.12 201 GLU A O 1
ATOM 1607 N N . ARG A 1 202 ? 4.265 16.732 13.512 1.00 94.75 202 ARG A N 1
ATOM 1608 C CA . ARG A 1 202 ? 5.203 17.692 14.109 1.00 94.75 202 ARG A CA 1
ATOM 1609 C C . ARG A 1 202 ? 6.142 17.044 15.122 1.00 94.75 202 ARG A C 1
ATOM 1611 O O . ARG A 1 202 ? 7.313 17.414 15.170 1.00 94.75 202 ARG A O 1
ATOM 1618 N N . HIS A 1 203 ? 5.641 16.108 15.930 1.00 93.38 203 HIS A N 1
ATOM 1619 C CA . HIS A 1 203 ? 6.443 15.457 16.965 1.00 93.38 203 HIS A CA 1
ATOM 1620 C C . HIS A 1 203 ? 7.411 14.425 16.373 1.00 93.38 203 HIS A C 1
ATOM 1622 O O . HIS A 1 203 ? 8.605 14.466 16.662 1.00 93.38 203 HIS A O 1
ATOM 1628 N N . TYR A 1 204 ? 6.906 13.511 15.541 1.00 92.38 204 TYR A N 1
ATOM 1629 C CA . TYR A 1 204 ? 7.662 12.343 15.083 1.00 92.38 204 TYR A CA 1
ATOM 1630 C C . TYR A 1 204 ? 8.340 12.531 13.735 1.00 92.38 204 TYR A C 1
ATOM 1632 O O . TYR A 1 204 ? 9.395 11.948 13.496 1.00 92.38 204 TYR A O 1
ATOM 1640 N N . LEU A 1 205 ? 7.732 13.313 12.847 1.00 92.19 205 LEU A N 1
ATOM 1641 C CA . LEU A 1 205 ? 8.166 13.425 11.457 1.00 92.19 205 LEU A CA 1
ATOM 1642 C C . LEU A 1 205 ? 8.834 14.771 11.161 1.00 92.19 205 LEU A C 1
ATOM 1644 O O . LEU A 1 205 ? 9.533 14.891 10.160 1.00 92.19 205 LEU A O 1
ATOM 1648 N N . GLN A 1 206 ? 8.654 15.766 12.038 1.00 92.75 206 GLN A N 1
ATOM 1649 C CA . GLN A 1 206 ? 9.152 17.136 11.874 1.00 92.75 206 GLN A CA 1
ATOM 1650 C C . GLN A 1 206 ? 8.695 17.779 10.554 1.00 92.75 206 GLN A C 1
ATOM 1652 O O . GLN A 1 206 ? 9.394 18.612 9.976 1.00 92.75 206 GLN A O 1
ATOM 1657 N N . VAL A 1 207 ? 7.504 17.392 10.095 1.00 92.56 207 VAL A N 1
ATOM 1658 C CA . VAL A 1 207 ? 6.821 17.957 8.929 1.00 92.56 207 VAL A CA 1
ATOM 1659 C C . VAL A 1 207 ? 5.446 18.477 9.335 1.00 92.56 207 VAL A C 1
ATOM 1661 O O . VAL A 1 207 ? 4.974 18.237 10.447 1.00 92.56 207 VAL A O 1
ATOM 1664 N N . GLU A 1 208 ? 4.827 19.219 8.430 1.00 91.25 208 GLU A N 1
ATOM 1665 C CA . GLU A 1 208 ? 3.441 19.654 8.532 1.00 91.25 208 GLU A CA 1
ATOM 1666 C C . GLU A 1 208 ? 2.864 19.589 7.123 1.00 91.25 208 GLU A C 1
ATOM 1668 O O . GLU A 1 208 ? 3.265 20.357 6.242 1.00 91.25 208 GLU A O 1
ATOM 1673 N N . THR A 1 209 ? 1.998 18.610 6.883 1.00 86.50 209 THR A N 1
ATOM 1674 C CA . THR A 1 209 ? 1.388 18.393 5.575 1.00 86.50 209 THR A CA 1
ATOM 1675 C C . THR A 1 209 ? -0.135 18.359 5.702 1.00 86.50 209 T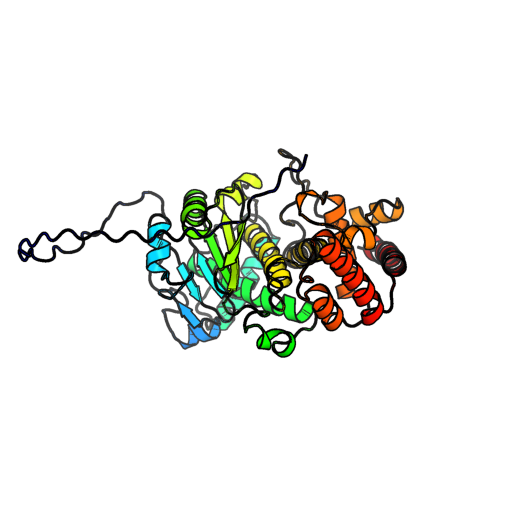HR A C 1
ATOM 1677 O O . THR A 1 209 ? -0.671 18.001 6.745 1.00 86.50 209 THR A O 1
ATOM 1680 N N . PRO A 1 210 ? -0.883 18.776 4.668 1.00 80.81 210 PRO A N 1
ATOM 1681 C CA . PRO A 1 210 ? -2.344 18.747 4.714 1.00 80.81 210 PRO A CA 1
ATOM 1682 C C . PRO A 1 210 ? -2.927 17.372 4.337 1.00 80.81 210 PRO A C 1
ATOM 1684 O O . PRO A 1 210 ? -4.134 17.254 4.137 1.00 80.81 210 PRO A O 1
ATOM 1687 N N . VAL A 1 211 ? -2.085 16.355 4.131 1.00 83.06 211 VAL A N 1
ATOM 1688 C CA . VAL A 1 211 ? -2.453 15.069 3.525 1.00 83.06 211 VAL A CA 1
ATOM 1689 C C . VAL A 1 211 ? -1.750 13.922 4.234 1.00 83.06 211 VAL A C 1
ATOM 1691 O O . VAL A 1 211 ? -0.682 14.097 4.796 1.00 83.06 211 VAL A O 1
ATOM 1694 N N . SER A 1 212 ? -2.315 12.720 4.139 1.00 87.00 212 SER A N 1
ATOM 1695 C CA . SER A 1 212 ? -1.674 11.498 4.641 1.00 87.00 212 SER A CA 1
ATOM 1696 C C . SER A 1 212 ? -0.224 11.366 4.146 1.00 87.00 212 SER A C 1
ATOM 1698 O O . SER A 1 212 ? 0.067 11.636 2.979 1.00 87.00 212 SER A O 1
ATOM 1700 N N . TYR A 1 213 ? 0.678 10.910 5.017 1.00 90.38 213 TYR A N 1
ATOM 1701 C CA . TYR A 1 213 ? 2.122 10.988 4.787 1.00 90.38 213 TYR A CA 1
ATOM 1702 C C . TYR A 1 213 ? 2.816 9.636 4.980 1.00 90.38 213 TYR A C 1
ATOM 1704 O O . TYR A 1 213 ? 2.523 8.893 5.921 1.00 90.38 213 TYR A O 1
ATOM 1712 N N . ARG A 1 214 ? 3.768 9.319 4.092 1.00 93.00 214 ARG A N 1
ATOM 1713 C CA . ARG A 1 214 ? 4.659 8.152 4.198 1.00 93.00 214 ARG A CA 1
ATOM 1714 C C . ARG A 1 214 ? 6.049 8.599 4.616 1.00 93.00 214 ARG A C 1
ATOM 1716 O O . ARG A 1 214 ? 6.542 9.601 4.110 1.00 93.00 214 ARG A O 1
ATOM 1723 N N . TRP A 1 215 ? 6.706 7.832 5.481 1.00 92.75 215 TRP A N 1
ATOM 1724 C CA . TRP A 1 215 ? 8.046 8.174 5.963 1.00 92.75 215 TRP A CA 1
ATOM 1725 C C . TRP A 1 215 ? 8.951 6.952 6.158 1.00 92.75 215 TRP A C 1
ATOM 1727 O O . TRP A 1 215 ? 8.496 5.806 6.218 1.00 92.75 215 TRP A O 1
ATOM 1737 N N . TYR A 1 216 ? 10.248 7.225 6.304 1.00 90.06 216 TYR A N 1
ATOM 1738 C CA . TYR A 1 216 ? 11.276 6.251 6.675 1.00 90.06 216 TYR A CA 1
ATOM 1739 C C . TYR A 1 216 ? 11.581 6.351 8.163 1.00 90.06 216 TYR A C 1
ATOM 1741 O O . TYR A 1 216 ? 11.798 7.448 8.679 1.00 90.06 216 TYR A O 1
ATOM 1749 N N . LEU A 1 217 ? 11.643 5.214 8.852 1.00 84.88 217 LEU A N 1
ATOM 1750 C CA . LEU A 1 217 ? 12.032 5.186 10.256 1.00 84.88 217 LEU A CA 1
ATOM 1751 C C . LEU A 1 217 ? 13.556 5.224 10.385 1.00 84.88 217 LEU A C 1
ATOM 1753 O O . LEU A 1 217 ? 14.280 4.481 9.713 1.00 84.88 217 LEU A O 1
ATOM 1757 N N . GLU A 1 218 ? 14.049 6.058 11.300 1.00 79.25 218 GLU A N 1
ATOM 1758 C CA . GLU A 1 218 ? 15.454 6.024 11.695 1.00 79.25 218 GLU A CA 1
ATOM 1759 C C . GLU A 1 218 ? 15.806 4.630 12.242 1.00 79.25 218 GLU A C 1
ATOM 1761 O O . GLU A 1 218 ? 15.066 4.040 13.029 1.00 79.25 218 GLU A O 1
ATOM 1766 N N . GLY A 1 219 ? 16.927 4.068 11.784 1.00 77.94 219 GLY A N 1
ATOM 1767 C CA . GLY A 1 219 ? 17.308 2.687 12.099 1.00 77.94 219 GLY A CA 1
ATOM 1768 C C . GLY A 1 219 ? 16.653 1.619 11.212 1.00 77.94 219 GLY A C 1
ATOM 1769 O O . GLY A 1 219 ? 16.979 0.444 11.364 1.00 77.94 219 GLY A O 1
ATOM 1770 N N . GLY A 1 220 ? 15.810 2.013 10.251 1.00 83.44 220 GLY A N 1
ATOM 1771 C CA . GLY A 1 220 ? 15.166 1.145 9.262 1.00 83.44 220 GLY A CA 1
ATOM 1772 C C . GLY A 1 220 ? 13.688 0.886 9.563 1.00 83.44 220 GLY A C 1
ATOM 1773 O O . GLY A 1 220 ? 13.242 1.035 10.697 1.00 83.44 220 GLY A O 1
ATOM 1774 N N . GLY A 1 221 ? 12.928 0.489 8.546 1.00 87.75 221 GLY A N 1
ATOM 1775 C CA . GLY A 1 221 ? 11.463 0.417 8.578 1.00 87.75 221 GLY A CA 1
ATOM 1776 C C . GLY A 1 221 ? 10.809 1.574 7.821 1.00 87.75 221 GLY A C 1
ATOM 1777 O O . GLY A 1 221 ? 11.441 2.589 7.523 1.00 87.75 221 GLY A O 1
ATOM 1778 N N . MET A 1 222 ? 9.530 1.412 7.499 1.00 94.44 222 MET A N 1
ATOM 1779 C CA . MET A 1 222 ? 8.735 2.422 6.797 1.00 94.44 222 MET A CA 1
ATOM 1780 C C . MET A 1 222 ? 7.380 2.584 7.468 1.00 94.44 222 MET A C 1
ATOM 1782 O O . MET A 1 222 ? 6.868 1.640 8.073 1.00 94.44 222 MET A O 1
ATOM 1786 N N . GLY A 1 223 ? 6.802 3.775 7.369 1.00 95.75 223 GLY A N 1
ATOM 1787 C CA . GLY A 1 223 ? 5.516 4.056 7.981 1.00 95.75 223 GLY A CA 1
ATOM 1788 C C . GLY A 1 223 ? 4.576 4.871 7.113 1.00 95.75 223 GLY A C 1
ATOM 1789 O O . GLY A 1 223 ? 4.977 5.459 6.107 1.00 95.75 223 GLY A O 1
ATOM 1790 N N . VAL A 1 224 ? 3.304 4.850 7.494 1.00 96.81 224 VAL A N 1
ATOM 1791 C CA . VAL A 1 224 ? 2.248 5.704 6.950 1.00 96.81 224 VAL A CA 1
ATOM 1792 C C . VAL A 1 224 ? 1.344 6.197 8.075 1.00 96.81 224 VAL A C 1
ATOM 1794 O O . VAL A 1 224 ? 1.008 5.453 8.998 1.00 96.81 224 VAL A O 1
ATOM 1797 N N . VAL A 1 225 ? 0.970 7.471 8.002 1.00 97.12 225 VAL A N 1
ATOM 1798 C CA . VAL A 1 225 ? 0.027 8.116 8.910 1.00 97.12 225 VAL A CA 1
ATOM 1799 C C . VAL A 1 225 ? -1.084 8.713 8.063 1.00 97.12 225 VAL A C 1
ATOM 1801 O O . VAL A 1 225 ? -0.811 9.391 7.072 1.00 97.12 225 VAL A O 1
ATOM 1804 N N . LEU A 1 226 ? -2.329 8.392 8.408 1.00 96.38 226 LEU A N 1
ATOM 1805 C CA . LEU A 1 226 ? -3.511 8.777 7.644 1.00 96.38 226 LEU A CA 1
ATOM 1806 C C . LEU A 1 226 ? -4.404 9.717 8.450 1.00 96.38 226 LEU A C 1
ATOM 1808 O O . LEU A 1 226 ? -4.702 9.436 9.612 1.00 96.38 226 LEU A O 1
ATOM 1812 N N . ASP A 1 227 ? -4.840 10.801 7.808 1.00 95.00 227 ASP A N 1
ATOM 1813 C CA . ASP A 1 227 ? -5.818 11.755 8.339 1.00 95.00 227 ASP A CA 1
ATOM 1814 C C . ASP A 1 227 ? -7.210 11.457 7.774 1.00 95.00 227 ASP A C 1
ATOM 1816 O O . ASP A 1 227 ? -7.490 11.720 6.605 1.00 95.00 227 ASP A O 1
ATOM 1820 N N . VAL A 1 228 ? -8.089 10.895 8.600 1.00 93.69 228 VAL A N 1
ATOM 1821 C CA . VAL A 1 228 ? -9.445 10.510 8.184 1.00 93.69 228 VAL A CA 1
ATOM 1822 C C . VAL A 1 228 ? -10.352 11.722 8.032 1.00 93.69 228 VAL A C 1
ATOM 1824 O O . VAL A 1 228 ? -11.183 11.748 7.128 1.00 93.69 228 VAL A O 1
ATOM 1827 N N . GLU A 1 229 ? -10.210 12.717 8.907 1.00 92.50 229 GLU A N 1
ATOM 1828 C CA . GLU A 1 229 ? -10.988 13.954 8.835 1.00 92.50 229 GLU A CA 1
ATOM 1829 C C . GLU A 1 229 ? -10.578 14.757 7.598 1.00 92.50 229 GLU A C 1
ATOM 1831 O O . GLU A 1 229 ? -11.442 15.160 6.820 1.00 92.50 229 GLU A O 1
ATOM 1836 N N . GLY A 1 230 ? -9.271 14.894 7.358 1.00 89.81 230 GLY A N 1
ATOM 1837 C CA . GLY A 1 230 ? -8.742 15.511 6.142 1.00 89.81 230 GLY A CA 1
ATOM 1838 C C . GLY A 1 230 ? -9.181 14.772 4.875 1.00 89.81 230 GLY A C 1
ATOM 1839 O O . GLY A 1 230 ? -9.614 15.405 3.912 1.00 89.81 230 GLY A O 1
ATOM 1840 N N . LEU A 1 231 ? -9.160 13.434 4.889 1.00 88.38 231 LEU A N 1
ATOM 1841 C CA . LEU A 1 231 ? -9.662 12.616 3.783 1.00 88.38 231 LEU A CA 1
ATOM 1842 C C . LEU A 1 231 ? -11.158 12.852 3.529 1.00 88.38 231 LEU A C 1
ATOM 1844 O O . LEU A 1 231 ? -11.558 13.081 2.392 1.00 88.38 231 LEU A O 1
ATOM 1848 N N . ALA A 1 232 ? -11.988 12.836 4.574 1.00 88.50 232 ALA A N 1
ATOM 1849 C CA . ALA A 1 232 ? -13.421 13.092 4.446 1.00 88.50 232 ALA A CA 1
ATOM 1850 C C . ALA A 1 232 ? -13.702 14.491 3.869 1.00 88.50 232 ALA A C 1
ATOM 1852 O O . ALA A 1 232 ? -14.562 14.638 3.003 1.00 88.50 232 ALA A O 1
ATOM 1853 N N . GLN A 1 233 ? -12.944 15.508 4.293 1.00 86.88 233 GLN A N 1
ATOM 1854 C CA . GLN A 1 233 ? -13.055 16.869 3.760 1.00 86.88 233 GLN A CA 1
ATOM 1855 C C . GLN A 1 233 ? -12.665 16.949 2.279 1.00 86.88 233 GLN A C 1
ATOM 1857 O O . GLN A 1 233 ? -13.371 17.584 1.500 1.00 86.88 233 GLN A O 1
ATOM 1862 N N . GLN A 1 234 ? -11.569 16.294 1.882 1.00 79.50 234 GLN A N 1
ATOM 1863 C CA . GLN A 1 234 ? -11.100 16.267 0.491 1.00 79.50 234 GLN A CA 1
ATOM 1864 C C . GLN A 1 234 ? -12.086 15.579 -0.451 1.00 79.50 234 GLN A C 1
ATOM 1866 O O . GLN A 1 234 ? -12.204 15.971 -1.607 1.00 79.50 234 GLN A O 1
ATOM 1871 N N . MET A 1 235 ? -12.797 14.572 0.051 1.00 77.25 235 MET A N 1
ATOM 1872 C CA . MET A 1 235 ? -13.780 13.808 -0.713 1.00 77.25 235 MET A CA 1
ATOM 1873 C C . MET A 1 235 ? -15.178 14.442 -0.703 1.00 77.25 235 MET A C 1
ATOM 1875 O O . MET A 1 235 ? -16.088 13.869 -1.290 1.00 77.25 235 MET A O 1
ATOM 1879 N N . TRP A 1 236 ? -15.367 15.581 -0.019 1.00 77.50 236 TRP A N 1
ATOM 1880 C CA . TRP A 1 236 ? -16.688 16.150 0.289 1.00 77.50 236 TRP A CA 1
ATOM 1881 C C . TRP A 1 236 ? -17.657 15.104 0.854 1.00 77.50 236 TRP A C 1
ATOM 1883 O O . TRP A 1 236 ? -18.823 15.058 0.472 1.00 77.50 236 TRP A O 1
ATOM 1893 N N . ALA A 1 237 ? -17.143 14.255 1.748 1.00 78.12 237 ALA A N 1
ATOM 1894 C CA . ALA A 1 237 ? -17.843 13.069 2.202 1.00 78.12 237 ALA A CA 1
ATOM 1895 C C . ALA A 1 237 ? -19.187 13.409 2.861 1.00 78.12 237 ALA A C 1
ATOM 1897 O O . ALA A 1 237 ? -19.274 14.266 3.746 1.00 78.12 237 ALA A O 1
ATOM 1898 N N . ASP A 1 238 ? -20.210 12.676 2.453 1.00 80.62 238 ASP A N 1
ATOM 1899 C CA . ASP A 1 238 ? -21.556 12.675 3.010 1.00 80.62 238 ASP A CA 1
ATOM 1900 C C . ASP A 1 238 ? -21.934 11.274 3.528 1.00 80.62 238 ASP A C 1
ATOM 1902 O O . ASP A 1 238 ? -21.093 10.376 3.621 1.00 80.62 238 ASP A O 1
ATOM 1906 N N . ASP A 1 239 ? -23.208 11.077 3.876 1.00 77.06 239 ASP A N 1
ATOM 1907 C CA . ASP A 1 239 ? -23.718 9.796 4.382 1.00 77.06 239 ASP A CA 1
ATOM 1908 C C . ASP A 1 239 ? -23.693 8.666 3.322 1.00 77.06 239 ASP A C 1
ATOM 1910 O O . ASP A 1 239 ? -23.784 7.482 3.667 1.00 77.06 239 ASP A O 1
ATOM 1914 N N . GLU A 1 240 ? -23.557 8.997 2.033 1.00 82.38 240 GLU A N 1
ATOM 1915 C CA . GLU A 1 240 ? -23.438 8.023 0.940 1.00 82.38 240 GLU A CA 1
ATOM 1916 C C . GLU A 1 240 ? -21.981 7.620 0.685 1.00 82.38 240 GLU A C 1
ATOM 1918 O O . GLU A 1 240 ? -21.716 6.551 0.130 1.00 82.38 240 GLU A O 1
ATOM 1923 N N . THR A 1 241 ? -21.027 8.431 1.142 1.00 87.25 241 THR A N 1
ATOM 1924 C CA . THR A 1 241 ? -19.601 8.203 0.922 1.00 87.25 241 THR A CA 1
ATOM 1925 C C . THR A 1 241 ? -19.102 6.996 1.733 1.00 87.25 241 THR A C 1
ATOM 1927 O O . THR A 1 241 ? -19.144 7.018 2.966 1.00 87.25 241 THR A O 1
ATOM 1930 N N . PRO A 1 242 ? -18.557 5.945 1.088 1.00 91.94 242 PRO A N 1
ATOM 1931 C CA . PRO A 1 242 ? -18.067 4.741 1.758 1.00 91.94 242 PRO A CA 1
ATOM 1932 C C . PRO A 1 242 ? -16.686 4.967 2.387 1.00 91.94 242 PRO A C 1
ATOM 1934 O O . PRO A 1 242 ? -15.667 4.426 1.947 1.00 91.94 242 PRO A O 1
ATOM 1937 N N . LEU A 1 243 ? -16.635 5.819 3.410 1.00 92.44 243 LEU A N 1
ATOM 1938 C CA . LEU A 1 243 ? -15.395 6.348 3.971 1.00 92.44 243 LEU A CA 1
ATOM 1939 C C . LEU A 1 243 ? -14.473 5.259 4.544 1.00 92.44 243 LEU A C 1
ATOM 1941 O O . LEU A 1 243 ? -13.255 5.418 4.485 1.00 92.44 243 LEU A O 1
ATOM 1945 N N . ASP A 1 244 ? -14.995 4.144 5.069 1.00 94.81 244 ASP A N 1
ATOM 1946 C CA . ASP A 1 244 ? -14.135 3.054 5.562 1.00 94.81 244 ASP A CA 1
ATOM 1947 C C . ASP A 1 244 ? -13.453 2.307 4.406 1.00 94.81 244 ASP A C 1
ATOM 1949 O O . ASP A 1 244 ? -12.278 1.940 4.500 1.00 94.81 244 ASP A O 1
ATOM 1953 N N . THR A 1 245 ? -14.155 2.139 3.284 1.00 95.06 245 THR A N 1
ATOM 1954 C CA . THR A 1 245 ? -13.581 1.605 2.044 1.00 95.06 245 THR A CA 1
ATOM 1955 C C . THR A 1 245 ? -12.592 2.571 1.411 1.00 95.06 245 THR A C 1
ATOM 1957 O O . THR A 1 245 ? -11.510 2.126 1.034 1.00 95.06 245 THR A O 1
ATOM 1960 N N . VAL A 1 246 ? -12.898 3.869 1.365 1.00 93.19 246 VAL A N 1
ATOM 1961 C CA . VAL A 1 246 ? -11.959 4.898 0.892 1.00 93.19 246 VAL A CA 1
ATOM 1962 C C . VAL A 1 246 ? -10.691 4.887 1.747 1.00 93.19 246 VAL A C 1
ATOM 1964 O O . VAL A 1 246 ? -9.586 4.801 1.215 1.00 93.19 246 VAL A O 1
ATOM 1967 N N . LEU A 1 247 ? -10.825 4.874 3.076 1.00 95.38 247 LEU A N 1
ATOM 1968 C CA . LEU A 1 247 ? -9.684 4.797 3.989 1.00 95.38 247 LEU A CA 1
ATOM 1969 C C . LEU A 1 247 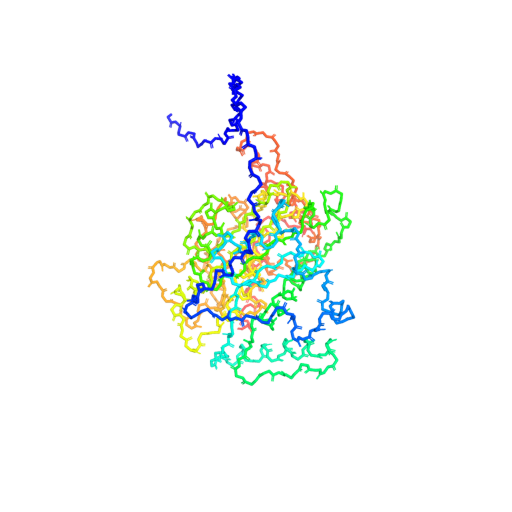? -8.862 3.518 3.780 1.00 95.38 247 LEU A C 1
ATOM 1971 O O . LEU A 1 247 ? -7.633 3.569 3.819 1.00 95.38 247 LEU A O 1
ATOM 1975 N N . HIS A 1 248 ? -9.519 2.377 3.538 1.00 96.88 248 HIS A N 1
ATOM 1976 C CA . HIS A 1 248 ? -8.834 1.139 3.166 1.00 96.88 248 HIS A CA 1
ATOM 1977 C C . HIS A 1 248 ? -7.997 1.361 1.898 1.00 96.88 248 HIS A C 1
ATOM 1979 O O . HIS A 1 248 ? -6.793 1.116 1.945 1.00 96.88 248 HIS A O 1
ATOM 1985 N N . CYS A 1 249 ? -8.584 1.885 0.817 1.00 95.25 249 CYS A N 1
ATOM 1986 C CA . CYS A 1 249 ? -7.872 2.170 -0.432 1.00 95.25 249 CYS A CA 1
ATOM 1987 C C . CYS A 1 249 ? -6.642 3.069 -0.212 1.00 95.25 249 CYS A C 1
ATOM 1989 O O . CYS A 1 249 ? -5.537 2.711 -0.619 1.00 95.25 249 CYS A O 1
ATOM 1991 N N . PHE A 1 250 ? -6.786 4.180 0.514 1.00 93.81 250 PHE A N 1
ATOM 1992 C CA . PHE A 1 250 ? -5.662 5.075 0.818 1.00 93.81 250 PHE A CA 1
ATOM 1993 C C . PHE A 1 250 ? -4.553 4.381 1.623 1.00 93.81 250 PHE A C 1
ATOM 1995 O O . PHE A 1 250 ? -3.368 4.548 1.322 1.00 93.81 250 PHE A O 1
ATOM 2002 N N . ALA A 1 251 ? -4.917 3.571 2.622 1.00 96.19 251 ALA A N 1
ATOM 2003 C CA . ALA A 1 251 ? -3.945 2.845 3.433 1.00 96.19 251 ALA A CA 1
ATOM 2004 C C . ALA A 1 251 ? -3.135 1.844 2.595 1.00 96.19 251 ALA A C 1
ATOM 2006 O O . ALA A 1 251 ? -1.907 1.812 2.699 1.00 96.19 251 ALA A O 1
ATOM 2007 N N . ILE A 1 252 ? -3.791 1.051 1.740 1.00 96.25 252 ILE A N 1
ATOM 2008 C CA . ILE A 1 252 ? -3.089 0.041 0.933 1.00 96.25 252 ILE A CA 1
ATOM 2009 C C . ILE A 1 252 ? -2.306 0.648 -0.228 1.00 96.25 252 ILE A C 1
ATOM 2011 O O . ILE A 1 252 ? -1.252 0.122 -0.566 1.00 96.25 252 ILE A O 1
ATOM 2015 N N . GLN A 1 253 ? -2.745 1.777 -0.792 1.00 94.38 253 GLN A N 1
ATOM 2016 C CA . GLN A 1 253 ? -1.958 2.512 -1.781 1.00 94.38 253 GLN A CA 1
ATOM 2017 C C . GLN A 1 253 ? -0.642 2.992 -1.184 1.00 94.38 253 GLN A C 1
ATOM 2019 O O . GLN A 1 253 ? 0.429 2.802 -1.763 1.00 94.38 253 GLN A O 1
ATOM 2024 N N . ALA A 1 254 ? -0.717 3.597 0.001 1.00 94.12 254 ALA A N 1
ATOM 2025 C CA . ALA A 1 254 ? 0.467 4.074 0.684 1.00 94.12 254 ALA A CA 1
ATOM 2026 C C . ALA A 1 254 ? 1.406 2.914 1.057 1.00 94.12 254 ALA A C 1
ATOM 2028 O O . ALA A 1 254 ? 2.626 3.012 0.892 1.00 94.12 254 ALA A O 1
ATOM 2029 N N . LEU A 1 255 ? 0.841 1.794 1.515 1.00 96.50 255 LEU A N 1
ATOM 2030 C CA . LEU A 1 255 ? 1.617 0.601 1.827 1.00 96.50 255 LEU A CA 1
ATOM 2031 C C . LEU A 1 255 ? 2.247 -0.051 0.600 1.00 96.50 255 LEU A C 1
ATOM 2033 O O . LEU A 1 255 ? 3.407 -0.431 0.687 1.00 96.50 255 LEU A O 1
ATOM 2037 N N . ALA A 1 256 ? 1.558 -0.120 -0.538 1.00 95.62 256 ALA A N 1
ATOM 2038 C CA . ALA A 1 256 ? 2.127 -0.616 -1.789 1.00 95.62 256 ALA A CA 1
ATOM 2039 C C . ALA A 1 256 ? 3.421 0.126 -2.152 1.00 95.62 256 ALA A C 1
ATOM 2041 O O . ALA A 1 256 ? 4.447 -0.502 -2.421 1.00 95.62 256 ALA A O 1
ATOM 2042 N N . GLY A 1 257 ? 3.410 1.458 -2.059 1.00 93.00 257 GLY A N 1
ATOM 2043 C CA . GLY A 1 257 ? 4.623 2.243 -2.253 1.00 93.00 257 GLY A CA 1
ATOM 2044 C C . GLY A 1 257 ? 5.688 1.988 -1.183 1.00 93.00 257 GLY A C 1
ATOM 2045 O O . GLY A 1 257 ? 6.871 1.864 -1.498 1.00 93.00 257 GLY A O 1
ATOM 2046 N N . ASN A 1 258 ? 5.290 1.841 0.086 1.00 95.00 258 ASN A N 1
ATOM 2047 C CA . ASN A 1 258 ? 6.226 1.444 1.141 1.00 95.00 258 ASN A CA 1
ATOM 2048 C C . ASN A 1 258 ? 6.832 0.056 0.890 1.00 95.00 258 ASN A C 1
ATOM 2050 O O . ASN A 1 258 ? 8.009 -0.123 1.161 1.00 95.00 258 ASN A O 1
ATOM 2054 N N . PHE A 1 259 ? 6.096 -0.918 0.356 1.00 96.31 259 PHE A N 1
ATOM 2055 C CA . PHE A 1 259 ? 6.628 -2.250 0.064 1.00 96.31 259 PHE A CA 1
ATOM 2056 C C . PHE A 1 259 ? 7.648 -2.209 -1.070 1.00 96.31 259 PHE A C 1
ATOM 2058 O O . PHE A 1 259 ? 8.745 -2.745 -0.908 1.00 96.31 259 PHE A O 1
ATOM 2065 N N . ALA A 1 260 ? 7.341 -1.500 -2.161 1.00 93.50 260 ALA A N 1
ATOM 2066 C CA . ALA A 1 260 ? 8.270 -1.308 -3.274 1.00 93.50 260 ALA A CA 1
ATOM 2067 C C . ALA A 1 260 ? 9.586 -0.641 -2.825 1.00 93.50 260 ALA A C 1
ATOM 2069 O O . ALA A 1 260 ? 10.673 -1.063 -3.225 1.00 93.50 260 ALA A O 1
ATOM 2070 N N . ASN A 1 261 ? 9.497 0.356 -1.939 1.00 91.81 261 ASN A N 1
ATOM 2071 C CA . ASN A 1 261 ? 10.659 1.068 -1.398 1.00 91.81 261 ASN A CA 1
ATOM 2072 C C . ASN A 1 261 ? 11.369 0.331 -0.258 1.00 91.81 261 ASN A C 1
ATOM 2074 O O . ASN A 1 261 ? 12.564 0.543 -0.032 1.00 91.81 261 ASN A O 1
ATOM 2078 N N . ALA A 1 262 ? 10.654 -0.510 0.484 1.00 93.19 262 ALA A N 1
ATOM 2079 C CA . ALA A 1 262 ? 11.229 -1.314 1.547 1.00 93.19 262 ALA A CA 1
ATOM 2080 C C . ALA A 1 262 ? 12.047 -2.461 0.968 1.00 93.19 262 ALA A C 1
ATOM 2082 O O . ALA A 1 262 ? 13.124 -2.727 1.506 1.00 93.19 262 ALA A O 1
ATOM 2083 N N . TYR A 1 263 ? 11.547 -3.075 -0.115 1.00 94.69 263 TYR A N 1
ATOM 2084 C CA . TYR A 1 263 ? 12.093 -4.282 -0.719 1.00 94.69 263 TYR A CA 1
ATOM 2085 C C . TYR A 1 263 ? 13.608 -4.187 -0.916 1.00 94.69 263 TYR A C 1
ATOM 2087 O O . TYR A 1 263 ? 14.113 -3.266 -1.557 1.00 94.69 263 TYR A O 1
ATOM 2095 N N . ARG A 1 264 ? 14.340 -5.127 -0.304 1.00 91.38 264 ARG A N 1
ATOM 2096 C CA . ARG A 1 264 ? 15.814 -5.214 -0.318 1.00 91.38 264 ARG A CA 1
ATOM 2097 C C . ARG A 1 264 ? 16.520 -3.934 0.141 1.00 91.38 264 ARG A C 1
ATOM 2099 O O . ARG A 1 264 ? 17.638 -3.640 -0.282 1.00 91.38 264 ARG A O 1
ATOM 2106 N N . ARG A 1 265 ? 15.889 -3.208 1.068 1.00 86.19 265 ARG A N 1
ATOM 2107 C CA . ARG A 1 265 ? 16.412 -1.987 1.693 1.00 86.19 265 ARG A CA 1
ATOM 2108 C C . ARG A 1 265 ? 16.673 -0.864 0.683 1.00 86.19 265 ARG A C 1
ATOM 2110 O O . ARG A 1 265 ? 17.642 -0.114 0.815 1.00 86.19 265 ARG A O 1
ATOM 2117 N N . ASN A 1 266 ? 15.792 -0.731 -0.306 1.00 81.62 266 ASN A N 1
ATOM 2118 C CA . ASN A 1 266 ? 15.903 0.307 -1.327 1.00 81.62 266 ASN A CA 1
ATOM 2119 C C . ASN A 1 266 ? 15.703 1.738 -0.765 1.00 81.62 266 ASN A C 1
ATOM 2121 O O . ASN A 1 266 ? 16.149 2.712 -1.361 1.00 81.62 266 ASN A O 1
ATOM 2125 N N . ASN A 1 267 ? 15.100 1.876 0.426 1.00 76.25 267 ASN A N 1
ATOM 2126 C CA . ASN A 1 267 ? 14.967 3.120 1.205 1.00 76.25 267 ASN A CA 1
ATOM 2127 C C . ASN A 1 267 ? 14.483 4.331 0.383 1.00 76.25 267 ASN A C 1
ATOM 2129 O O . ASN A 1 267 ? 14.950 5.450 0.593 1.00 76.25 267 ASN A O 1
ATOM 2133 N N . GLY A 1 268 ? 13.571 4.108 -0.564 1.00 72.06 268 GLY A N 1
ATOM 2134 C CA . GLY A 1 268 ? 12.994 5.184 -1.376 1.00 72.06 268 GLY A CA 1
ATOM 2135 C C . GLY A 1 268 ? 13.695 5.505 -2.676 1.00 72.06 268 GLY A C 1
ATOM 2136 O O . GLY A 1 268 ? 13.330 6.482 -3.318 1.00 72.06 268 GLY A O 1
ATOM 2137 N N . ALA A 1 269 ? 14.666 4.694 -3.084 1.00 75.69 269 ALA A N 1
ATOM 2138 C CA . ALA A 1 269 ? 15.244 4.771 -4.420 1.00 75.69 269 ALA A CA 1
ATOM 2139 C C . ALA A 1 269 ? 14.557 3.808 -5.414 1.00 75.69 269 ALA A C 1
ATOM 2141 O O . ALA A 1 269 ? 15.171 3.385 -6.393 1.00 75.69 269 ALA A O 1
ATOM 2142 N N . GLY A 1 270 ? 13.298 3.427 -5.157 1.00 82.94 270 GLY A N 1
ATOM 2143 C CA . GLY A 1 270 ? 12.498 2.615 -6.075 1.00 82.94 270 GLY A CA 1
ATOM 2144 C C . GLY A 1 270 ? 12.077 3.390 -7.324 1.00 82.94 270 GLY A C 1
ATOM 2145 O O . GLY A 1 270 ? 12.003 4.620 -7.281 1.00 82.94 270 GLY A O 1
ATOM 2146 N N . PRO A 1 271 ? 11.778 2.705 -8.443 1.00 89.56 271 PRO A N 1
ATOM 2147 C CA . PRO A 1 271 ? 11.203 3.370 -9.603 1.00 89.56 271 PRO A CA 1
ATOM 2148 C C . PRO A 1 271 ? 9.847 3.995 -9.263 1.00 89.56 271 PRO A C 1
ATOM 2150 O O . PRO A 1 271 ? 8.915 3.297 -8.854 1.00 89.56 271 PRO A O 1
ATOM 2153 N N . TYR A 1 272 ? 9.712 5.305 -9.475 1.00 89.31 272 TYR A N 1
ATOM 2154 C CA . TYR A 1 272 ? 8.483 6.039 -9.155 1.00 89.31 272 TYR A CA 1
ATOM 2155 C C . TYR A 1 272 ? 7.263 5.528 -9.921 1.00 89.31 272 TYR A C 1
ATOM 2157 O O . TYR A 1 272 ? 6.171 5.449 -9.358 1.00 89.31 272 TYR A O 1
ATOM 2165 N N . TRP A 1 273 ? 7.438 5.142 -11.189 1.00 92.81 273 TRP A N 1
ATOM 2166 C CA . TRP A 1 273 ? 6.344 4.584 -11.982 1.00 92.81 273 TRP A CA 1
ATOM 2167 C C . TRP A 1 273 ? 5.803 3.290 -11.360 1.00 92.81 273 TRP A C 1
ATOM 2169 O O . TRP A 1 273 ? 4.591 3.092 -11.355 1.00 92.81 273 TRP A O 1
ATOM 2179 N N . LEU A 1 274 ? 6.679 2.440 -10.804 1.00 93.69 274 LEU A N 1
ATOM 2180 C CA . LEU A 1 274 ? 6.297 1.166 -10.199 1.00 93.69 274 LEU A CA 1
ATOM 2181 C C . LEU A 1 274 ? 5.546 1.398 -8.891 1.00 93.69 274 LEU A C 1
ATOM 2183 O O . LEU A 1 274 ? 4.518 0.771 -8.663 1.00 93.69 274 LEU A O 1
ATOM 2187 N N . GLU A 1 275 ? 6.023 2.326 -8.061 1.00 91.81 275 GLU A N 1
ATOM 2188 C CA . GLU A 1 275 ? 5.317 2.742 -6.849 1.00 91.81 275 GLU A CA 1
ATOM 2189 C C . GLU A 1 275 ? 3.897 3.235 -7.169 1.00 91.81 275 GLU A C 1
ATOM 2191 O O . GLU A 1 275 ? 2.926 2.751 -6.581 1.00 91.81 275 GLU A O 1
ATOM 2196 N N . ALA A 1 276 ? 3.773 4.173 -8.114 1.00 89.75 276 ALA A N 1
ATOM 2197 C CA . ALA A 1 276 ? 2.489 4.751 -8.489 1.00 89.75 276 ALA A CA 1
ATOM 2198 C C . ALA A 1 276 ? 1.555 3.694 -9.098 1.00 89.75 276 ALA A C 1
ATOM 2200 O O . ALA A 1 276 ? 0.396 3.579 -8.701 1.00 89.75 276 ALA A O 1
ATOM 2201 N N . ALA A 1 277 ? 2.065 2.891 -10.035 1.00 94.62 277 ALA A N 1
ATOM 2202 C CA . ALA A 1 277 ? 1.297 1.844 -10.693 1.00 94.62 277 ALA A CA 1
ATOM 2203 C C . ALA A 1 277 ? 0.826 0.765 -9.714 1.00 94.62 277 ALA A C 1
ATOM 2205 O O . ALA A 1 277 ? -0.323 0.335 -9.796 1.00 94.62 277 ALA A O 1
ATOM 2206 N N . LEU A 1 278 ? 1.686 0.342 -8.780 1.00 95.69 278 LEU A N 1
ATOM 2207 C CA . LEU A 1 278 ? 1.357 -0.689 -7.799 1.00 95.69 278 LEU A CA 1
ATOM 2208 C C . LEU A 1 278 ? 0.272 -0.208 -6.841 1.00 95.69 278 LEU A C 1
ATOM 2210 O O . LEU A 1 278 ? -0.663 -0.959 -6.573 1.00 95.69 278 LEU A O 1
ATOM 2214 N N . GLY A 1 279 ? 0.366 1.042 -6.379 1.00 94.00 279 GLY A N 1
ATOM 2215 C CA . GLY A 1 279 ? -0.677 1.677 -5.579 1.00 94.00 279 GLY A CA 1
ATOM 2216 C C . GLY A 1 279 ? -2.040 1.624 -6.271 1.00 94.00 279 GLY A C 1
ATOM 2217 O O . GLY A 1 279 ? -3.008 1.129 -5.695 1.00 94.00 279 GLY A O 1
ATOM 2218 N N . HIS A 1 280 ? -2.089 2.031 -7.541 1.00 93.94 280 HIS A N 1
ATOM 2219 C CA . HIS A 1 280 ? -3.313 1.986 -8.348 1.00 93.94 280 HIS A CA 1
ATOM 2220 C C . HIS A 1 280 ? -3.810 0.564 -8.589 1.00 93.94 280 HIS A C 1
ATOM 2222 O O . HIS A 1 280 ? -5.011 0.309 -8.523 1.00 93.94 280 HIS A O 1
ATOM 2228 N N . PHE A 1 281 ? -2.898 -0.375 -8.839 1.00 96.50 281 PHE A N 1
ATOM 2229 C CA . PHE A 1 281 ? -3.235 -1.776 -9.062 1.00 96.50 281 PHE A CA 1
ATOM 2230 C C . PHE A 1 281 ? -3.955 -2.371 -7.846 1.00 96.50 281 PHE A C 1
ATOM 2232 O O . PHE A 1 281 ? -5.078 -2.853 -7.988 1.00 96.50 281 PHE A O 1
ATOM 2239 N N . VAL A 1 282 ? -3.364 -2.276 -6.649 1.00 96.12 282 VAL A N 1
ATOM 2240 C CA . VAL A 1 282 ? -3.944 -2.894 -5.442 1.00 96.12 282 VAL A CA 1
ATOM 2241 C C . VAL A 1 282 ? -5.224 -2.203 -4.983 1.00 96.12 282 VAL A C 1
ATOM 2243 O O . VAL A 1 282 ? -6.140 -2.861 -4.495 1.00 96.12 282 VAL A O 1
ATOM 2246 N N . VAL A 1 283 ? -5.336 -0.886 -5.169 1.00 94.25 283 VAL A N 1
ATOM 2247 C CA . VAL A 1 283 ? -6.566 -0.163 -4.828 1.00 94.25 283 VAL A CA 1
ATOM 2248 C C . VAL A 1 283 ? -7.729 -0.604 -5.699 1.00 94.25 283 VAL A C 1
ATOM 2250 O O . VAL A 1 283 ? -8.829 -0.813 -5.191 1.00 94.25 283 VAL A O 1
ATOM 2253 N N . ARG A 1 284 ? -7.489 -0.814 -6.995 1.00 94.25 284 ARG A N 1
ATOM 2254 C CA . ARG A 1 284 ? -8.535 -1.269 -7.916 1.00 94.25 284 ARG A CA 1
ATOM 2255 C C . ARG A 1 284 ? -8.981 -2.709 -7.651 1.00 94.25 284 ARG A C 1
ATOM 2257 O O . ARG A 1 284 ? -10.110 -3.040 -8.001 1.00 94.25 284 ARG A O 1
ATOM 2264 N N . GLU A 1 285 ? -8.160 -3.535 -6.996 1.00 94.69 285 GLU A N 1
ATOM 2265 C CA . GLU A 1 285 ? -8.591 -4.842 -6.467 1.00 94.69 285 GLU A CA 1
ATOM 2266 C C . GLU A 1 285 ? -9.544 -4.703 -5.268 1.00 94.69 285 GLU A C 1
ATOM 2268 O O . GLU A 1 285 ? -10.385 -5.575 -5.045 1.00 94.69 285 GLU A O 1
ATOM 2273 N N . VAL A 1 286 ? -9.428 -3.615 -4.499 1.00 95.31 286 VAL A N 1
ATOM 2274 C CA . VAL A 1 286 ? -10.290 -3.339 -3.344 1.00 95.31 286 VAL A CA 1
ATOM 2275 C C . VAL A 1 286 ? -11.598 -2.682 -3.761 1.00 95.31 286 VAL A C 1
ATOM 2277 O O . VAL A 1 286 ? -12.667 -3.184 -3.413 1.00 95.31 286 VAL A O 1
ATOM 2280 N N . ASP A 1 287 ? -11.513 -1.548 -4.450 1.00 93.38 287 ASP A N 1
ATOM 2281 C CA . ASP A 1 287 ? -12.649 -0.858 -5.048 1.00 93.38 287 ASP A CA 1
ATOM 2282 C C . ASP A 1 287 ? -12.144 0.111 -6.134 1.00 93.38 287 ASP A C 1
ATOM 2284 O O . ASP A 1 287 ? -11.510 1.121 -5.811 1.00 93.38 287 ASP A O 1
ATOM 2288 N N . PRO A 1 288 ? -12.411 -0.155 -7.426 1.00 91.06 288 PRO A N 1
ATOM 2289 C CA . PRO A 1 288 ? -11.897 0.670 -8.511 1.00 91.06 288 PRO A CA 1
ATOM 2290 C C . PRO A 1 288 ? -12.456 2.094 -8.515 1.00 91.06 288 PRO A C 1
ATOM 2292 O O . PRO A 1 288 ? -11.849 2.945 -9.160 1.00 91.06 288 PRO A O 1
ATOM 2295 N N . ARG A 1 289 ? -13.561 2.363 -7.800 1.00 88.31 289 ARG A N 1
ATOM 2296 C CA . ARG A 1 289 ? -14.166 3.699 -7.678 1.00 88.31 289 ARG A CA 1
ATOM 2297 C C . ARG A 1 289 ? -13.294 4.670 -6.882 1.00 88.31 289 ARG A C 1
ATOM 2299 O O . ARG A 1 289 ? -13.370 5.873 -7.093 1.00 88.31 289 ARG A O 1
ATOM 2306 N N . TRP A 1 290 ? -12.441 4.150 -5.998 1.00 86.00 290 TRP A N 1
ATOM 2307 C CA . TRP A 1 290 ? -11.717 4.939 -4.997 1.00 86.00 290 TRP A CA 1
ATOM 2308 C C . TRP A 1 290 ? -10.205 4.859 -5.173 1.00 86.00 290 TRP A C 1
ATOM 2310 O O . TRP A 1 290 ? -9.484 4.524 -4.235 1.00 86.00 290 TRP A O 1
ATOM 2320 N N . VAL A 1 291 ? -9.715 5.157 -6.377 1.00 77.75 291 VAL A N 1
ATOM 2321 C CA . VAL A 1 291 ? -8.272 5.237 -6.634 1.00 77.75 291 VAL A CA 1
ATOM 2322 C C . VAL A 1 291 ? -7.695 6.453 -5.901 1.00 77.75 291 VAL A C 1
ATOM 2324 O O . VAL A 1 291 ? -8.100 7.581 -6.160 1.00 77.75 291 VAL A O 1
ATOM 2327 N N . ALA A 1 292 ? -6.798 6.256 -4.932 1.00 61.56 292 ALA A N 1
ATOM 2328 C CA . ALA A 1 292 ? -6.322 7.375 -4.126 1.00 61.56 292 ALA A CA 1
ATOM 2329 C C . ALA A 1 292 ? -5.374 8.272 -4.941 1.00 61.56 292 ALA A C 1
ATOM 2331 O O . ALA A 1 292 ? -4.654 7.817 -5.834 1.00 61.56 292 ALA A O 1
ATOM 2332 N N . SER A 1 293 ? -5.351 9.566 -4.617 1.00 57.69 293 SER A N 1
ATOM 2333 C CA . SER A 1 293 ? -4.440 10.541 -5.236 1.00 57.69 293 SER A CA 1
ATOM 2334 C C . SER A 1 293 ? -4.652 10.733 -6.742 1.00 57.69 293 SER A C 1
ATOM 2336 O O . SER A 1 293 ? -3.706 10.853 -7.522 1.00 57.69 293 SER A O 1
ATOM 2338 N N . PHE A 1 294 ? -5.904 10.838 -7.173 1.00 52.38 294 PHE A N 1
ATOM 2339 C CA . PHE A 1 294 ? -6.187 11.483 -8.445 1.00 52.38 294 PHE A CA 1
ATOM 2340 C C . PHE A 1 294 ? -5.494 12.851 -8.489 1.00 52.38 294 PHE A C 1
ATOM 2342 O O . PHE A 1 294 ? -5.596 13.639 -7.547 1.00 52.38 294 PHE A O 1
ATOM 2349 N N . GLY A 1 295 ? -4.855 13.167 -9.615 1.00 42.72 295 GLY A N 1
ATOM 2350 C CA . GLY A 1 295 ? -4.592 14.543 -10.033 1.00 42.72 295 GLY A CA 1
ATOM 2351 C C . GLY A 1 295 ? -5.896 15.302 -10.300 1.00 42.72 295 GLY A C 1
ATOM 2352 O O . GLY A 1 295 ? -6.042 15.906 -11.364 1.00 42.72 295 GLY A O 1
ATOM 2353 N N . LEU A 1 296 ? -6.856 15.233 -9.366 1.00 47.34 296 LEU A N 1
ATOM 2354 C CA . LEU A 1 296 ? -7.966 16.159 -9.289 1.00 47.34 296 LEU A CA 1
ATOM 2355 C C . LEU A 1 296 ? -7.323 17.533 -9.305 1.00 47.34 296 LEU A C 1
ATOM 2357 O O . LEU A 1 296 ? -6.465 17.859 -8.479 1.00 47.34 296 LEU A O 1
ATOM 2361 N N . ARG A 1 297 ? -7.700 18.329 -10.302 1.00 45.69 297 ARG A N 1
ATOM 2362 C CA . ARG A 1 297 ? -7.396 19.753 -10.250 1.00 45.69 297 ARG A CA 1
ATOM 2363 C C . ARG A 1 297 ? -7.941 20.256 -8.922 1.00 45.69 297 ARG A C 1
ATOM 2365 O O . ARG A 1 297 ? -9.018 19.835 -8.511 1.00 45.69 297 ARG A O 1
ATOM 2372 N N . GLU A 1 298 ? -7.202 21.133 -8.262 1.00 48.16 298 GLU A N 1
ATOM 2373 C CA . GLU A 1 298 ? -7.685 21.800 -7.058 1.00 48.16 298 GLU A CA 1
ATOM 2374 C C . GLU A 1 298 ? -9.111 22.337 -7.312 1.00 48.16 298 GLU A C 1
ATOM 2376 O O . GLU A 1 298 ? -9.327 23.115 -8.244 1.00 48.16 298 GLU A O 1
ATOM 2381 N N . GLY A 1 299 ? -10.096 21.832 -6.556 1.00 50.09 299 GLY A N 1
ATOM 2382 C CA . GLY A 1 299 ? -11.520 22.154 -6.724 1.00 50.09 299 GLY A CA 1
ATOM 2383 C C . GLY A 1 299 ? -12.312 21.341 -7.766 1.00 50.09 299 GLY A C 1
ATOM 2384 O O . GLY A 1 299 ? -13.437 21.726 -8.075 1.00 50.09 299 GLY A O 1
ATOM 2385 N N . GLY A 1 300 ? -11.763 20.259 -8.327 1.00 55.06 300 GLY A N 1
ATOM 2386 C CA . GLY A 1 300 ? -12.479 19.334 -9.217 1.00 55.06 300 GLY A CA 1
ATOM 2387 C C . GLY A 1 300 ? -13.255 18.260 -8.450 1.00 55.06 300 GLY A C 1
ATOM 2388 O O . GLY A 1 300 ? -12.746 17.723 -7.471 1.00 55.06 300 GLY A O 1
ATOM 2389 N N . THR A 1 301 ? -14.468 17.939 -8.898 1.00 59.66 301 THR A N 1
ATOM 2390 C CA . THR A 1 301 ? -15.282 16.829 -8.377 1.00 59.66 301 THR A CA 1
ATOM 2391 C C . THR A 1 301 ? -14.890 15.513 -9.048 1.00 59.66 301 THR A C 1
ATOM 2393 O O . THR A 1 301 ? -14.472 15.529 -10.203 1.00 59.66 301 THR A O 1
ATOM 2396 N N . ILE A 1 302 ? -15.012 14.393 -8.329 1.00 66.19 302 ILE A N 1
ATOM 2397 C CA . ILE A 1 302 ? -14.931 13.054 -8.928 1.00 66.19 302 ILE A CA 1
ATOM 2398 C C . ILE A 1 302 ? -16.242 12.815 -9.677 1.00 66.19 302 ILE A C 1
ATOM 2400 O O . ILE A 1 302 ? -17.309 12.906 -9.069 1.00 66.19 302 ILE A O 1
ATOM 2404 N N . ASP A 1 303 ? -16.156 12.530 -10.972 1.00 71.44 303 ASP A N 1
ATOM 2405 C CA . ASP A 1 303 ? -17.310 12.148 -11.783 1.00 71.44 303 ASP A CA 1
ATOM 2406 C C . ASP A 1 303 ? -17.577 10.637 -11.660 1.00 71.44 303 ASP A C 1
ATOM 2408 O O . ASP A 1 303 ? -16.662 9.838 -11.440 1.00 71.44 303 ASP A O 1
ATOM 2412 N N . ASP A 1 304 ? -18.834 10.221 -11.845 1.00 73.06 304 ASP A N 1
ATOM 2413 C CA . ASP A 1 304 ? -19.246 8.814 -11.712 1.00 73.06 304 ASP A CA 1
ATOM 2414 C C . ASP A 1 304 ? -18.433 7.862 -12.607 1.00 73.06 304 ASP A C 1
ATOM 2416 O O . ASP A 1 304 ? -18.256 6.698 -12.256 1.00 73.06 304 ASP A O 1
ATOM 2420 N N . ASP A 1 305 ? -17.904 8.338 -13.740 1.00 81.69 305 ASP A N 1
ATOM 2421 C CA . ASP A 1 305 ? -17.128 7.552 -14.705 1.00 81.69 305 ASP A CA 1
ATOM 2422 C C . ASP A 1 305 ? -15.597 7.685 -14.544 1.00 81.69 305 ASP A C 1
ATOM 2424 O O . ASP A 1 305 ? -14.831 7.073 -15.297 1.00 81.69 305 ASP A O 1
ATOM 2428 N N . ASP A 1 306 ? -15.109 8.422 -13.534 1.00 81.69 306 ASP A N 1
ATOM 2429 C CA . ASP A 1 306 ? -13.668 8.647 -13.327 1.00 81.69 306 ASP A CA 1
ATOM 2430 C C . ASP A 1 306 ? -12.878 7.369 -13.050 1.00 81.69 306 ASP A C 1
ATOM 2432 O O . ASP A 1 306 ? -11.660 7.316 -13.241 1.00 81.69 306 ASP A O 1
ATOM 2436 N N . HIS A 1 307 ? -13.575 6.308 -12.660 1.00 86.31 307 HIS A N 1
ATOM 2437 C CA . HIS A 1 307 ? -13.011 4.998 -12.394 1.00 86.31 307 HIS A CA 1
ATOM 2438 C C . HIS A 1 307 ? -12.909 4.084 -13.628 1.00 86.31 307 HIS A C 1
ATOM 2440 O O . HIS A 1 307 ? -12.269 3.022 -13.545 1.00 86.31 307 HIS A O 1
ATOM 2446 N N . GLU A 1 308 ? -13.469 4.488 -14.778 1.00 90.44 308 GLU A N 1
ATOM 2447 C CA . GLU A 1 308 ? -13.473 3.745 -16.051 1.00 90.44 308 GLU A CA 1
ATOM 2448 C C . GLU A 1 308 ? -12.115 3.804 -16.783 1.00 90.44 308 GLU A C 1
ATOM 2450 O O . GLU A 1 308 ? -12.009 4.035 -17.992 1.00 90.44 308 GLU A O 1
ATOM 2455 N N . TRP A 1 309 ? -11.029 3.568 -16.044 1.00 93.38 309 TRP A N 1
ATOM 2456 C CA . TRP A 1 309 ? -9.658 3.683 -16.544 1.00 93.38 309 TRP A CA 1
ATOM 2457 C C . TRP A 1 309 ? -9.384 2.769 -17.735 1.00 93.38 309 TRP A C 1
ATOM 2459 O O . TRP A 1 309 ? -8.659 3.168 -18.637 1.00 93.38 309 TRP A O 1
ATOM 2469 N N . SER A 1 310 ? -9.996 1.584 -17.798 1.00 95.31 310 SER A N 1
ATOM 2470 C CA . SER A 1 310 ? -9.846 0.676 -18.943 1.00 95.31 310 SER A CA 1
ATOM 2471 C C . SER A 1 310 ? -10.283 1.342 -20.255 1.00 95.31 310 SER A C 1
ATOM 2473 O O . SER A 1 310 ? -9.540 1.333 -21.236 1.00 95.31 310 SER A O 1
ATOM 2475 N N . GLN A 1 311 ? -11.462 1.974 -20.277 1.00 95.06 311 GLN A N 1
ATOM 2476 C CA . GLN A 1 311 ? -11.973 2.642 -21.475 1.00 95.06 311 GLN A CA 1
ATOM 2477 C C . GLN A 1 311 ? -11.165 3.905 -21.795 1.00 95.06 311 GLN A C 1
ATOM 2479 O O . GLN A 1 311 ? -10.869 4.179 -22.961 1.00 95.06 311 GLN A O 1
ATOM 2484 N N . ARG A 1 312 ? -10.752 4.657 -20.767 1.00 94.69 312 ARG A N 1
ATOM 2485 C CA . ARG A 1 312 ? -9.891 5.837 -20.935 1.00 94.69 312 ARG A CA 1
ATOM 2486 C C . ARG A 1 312 ? -8.531 5.449 -21.527 1.00 94.69 312 ARG A C 1
ATOM 2488 O O . ARG A 1 312 ? -8.117 6.055 -22.509 1.00 94.69 312 ARG A O 1
ATOM 2495 N N . VAL A 1 313 ? -7.883 4.397 -21.025 1.00 97.19 313 VAL A N 1
ATOM 2496 C CA . VAL A 1 313 ? -6.616 3.869 -21.563 1.00 97.19 313 VAL A CA 1
ATOM 2497 C C . VAL A 1 313 ? -6.775 3.336 -22.982 1.00 97.19 313 VAL A C 1
ATOM 2499 O O . VAL A 1 313 ? -5.933 3.631 -23.826 1.00 97.19 313 VAL A O 1
ATOM 2502 N N . LEU A 1 314 ? -7.871 2.637 -23.290 1.00 98.12 314 LEU A N 1
ATOM 2503 C CA . LEU A 1 314 ? -8.166 2.208 -24.659 1.00 98.12 314 LEU A CA 1
ATOM 2504 C C . LEU A 1 314 ? -8.214 3.397 -25.630 1.00 98.12 314 LEU A C 1
ATOM 2506 O O . LEU A 1 314 ? -7.645 3.334 -26.719 1.00 98.12 314 LEU A O 1
ATOM 2510 N N . ASN A 1 315 ? -8.843 4.502 -25.222 1.00 97.25 315 ASN A N 1
ATOM 2511 C CA . ASN A 1 315 ? -8.884 5.719 -26.028 1.00 97.25 315 ASN A CA 1
ATOM 2512 C C . ASN A 1 315 ? -7.492 6.354 -26.178 1.00 97.25 315 ASN A C 1
ATOM 2514 O O . ASN A 1 315 ? -7.174 6.852 -27.254 1.00 97.25 315 ASN A O 1
ATOM 2518 N N . LEU A 1 316 ? -6.656 6.336 -25.136 1.00 97.75 316 LEU A N 1
ATOM 2519 C CA . LEU A 1 316 ? -5.278 6.841 -25.204 1.00 97.75 316 LEU A CA 1
ATOM 2520 C C . LEU A 1 316 ? -4.431 6.038 -26.195 1.00 97.75 316 LEU A C 1
ATOM 2522 O O . LEU A 1 316 ? -3.743 6.635 -27.019 1.00 97.75 316 LEU A O 1
ATOM 2526 N N . VAL A 1 317 ? -4.531 4.706 -26.156 1.00 98.19 317 VAL A N 1
ATOM 2527 C CA . VAL A 1 317 ? -3.848 3.809 -27.101 1.00 98.19 317 VAL A CA 1
ATOM 2528 C C . VAL A 1 317 ? -4.319 4.064 -28.531 1.00 98.19 317 VAL A C 1
ATOM 2530 O O . VAL A 1 317 ? -3.495 4.285 -29.412 1.00 98.19 317 VAL A O 1
ATOM 2533 N N . GLY A 1 318 ? -5.633 4.152 -28.759 1.00 97.44 318 GLY A N 1
ATOM 2534 C CA . GLY A 1 318 ? -6.186 4.420 -30.092 1.00 97.44 318 GLY A CA 1
ATOM 2535 C C . GLY A 1 318 ? -5.811 5.786 -30.687 1.00 97.44 318 GLY A C 1
ATOM 2536 O O . GLY A 1 318 ? -5.972 5.984 -31.890 1.00 97.44 318 GLY A O 1
ATOM 2537 N N . ASN A 1 319 ? -5.319 6.722 -29.868 1.00 97.75 319 ASN A N 1
ATOM 2538 C CA . ASN A 1 319 ? -4.834 8.037 -30.297 1.00 97.75 319 ASN A CA 1
ATOM 2539 C C . ASN A 1 319 ? -3.301 8.173 -30.239 1.00 97.75 319 ASN A C 1
ATOM 2541 O O . ASN A 1 319 ? -2.811 9.285 -30.422 1.00 97.75 319 ASN A O 1
ATOM 2545 N N . ASP A 1 320 ? -2.562 7.092 -29.957 1.00 97.06 320 ASP A N 1
ATOM 2546 C CA . ASP A 1 320 ? -1.103 7.115 -29.753 1.00 97.06 320 ASP A CA 1
ATOM 2547 C C . ASP A 1 320 ? -0.668 8.200 -28.743 1.00 97.06 320 ASP A C 1
ATOM 2549 O O . ASP A 1 320 ? 0.274 8.967 -28.938 1.00 97.06 320 ASP A O 1
ATOM 2553 N N . PHE A 1 321 ? -1.449 8.340 -27.664 1.00 96.50 321 PHE A N 1
ATOM 2554 C CA . PHE A 1 321 ? -1.288 9.399 -26.671 1.00 96.50 321 PHE A CA 1
ATOM 2555 C C . PHE A 1 321 ? -1.050 8.820 -25.278 1.00 96.50 321 PHE A C 1
ATOM 2557 O O . PHE A 1 321 ? -1.886 8.922 -24.382 1.00 96.50 321 PHE A O 1
ATOM 2564 N N . TYR A 1 322 ? 0.118 8.224 -25.078 1.00 96.25 322 TYR A N 1
ATOM 2565 C CA . TYR A 1 322 ? 0.555 7.669 -23.799 1.00 96.25 322 TYR A CA 1
ATOM 2566 C C . TYR A 1 322 ? 2.067 7.855 -23.622 1.00 96.25 322 TYR A C 1
ATOM 2568 O O . TYR A 1 322 ? 2.793 8.047 -24.592 1.00 96.25 322 TYR A O 1
ATOM 2576 N N . ALA A 1 323 ? 2.545 7.842 -22.375 1.00 95.62 323 ALA A N 1
ATOM 2577 C CA . ALA A 1 323 ? 3.982 7.846 -22.105 1.00 95.62 323 ALA A CA 1
ATOM 2578 C C . ALA A 1 323 ? 4.588 6.491 -22.496 1.00 95.62 323 ALA A C 1
ATOM 2580 O O . ALA A 1 323 ? 4.004 5.447 -22.175 1.00 95.62 323 ALA A O 1
ATOM 2581 N N . SER A 1 324 ? 5.747 6.494 -23.157 1.00 97.00 324 SER A N 1
ATOM 2582 C CA . SER A 1 324 ? 6.485 5.255 -23.428 1.00 97.00 324 SER A CA 1
ATOM 2583 C C . SER A 1 324 ? 7.007 4.644 -22.124 1.00 97.00 324 SER A C 1
ATOM 2585 O O . SER A 1 324 ? 7.133 5.337 -21.112 1.00 97.00 324 SER A O 1
ATOM 2587 N N . LEU A 1 325 ? 7.286 3.339 -22.096 1.00 96.81 325 LEU A N 1
ATOM 2588 C CA . LEU A 1 325 ? 7.860 2.712 -20.901 1.00 96.81 325 LEU A CA 1
ATOM 2589 C C . LEU A 1 325 ? 9.254 3.288 -20.588 1.00 96.81 325 LEU A C 1
ATOM 2591 O O . LEU A 1 325 ? 9.603 3.457 -19.421 1.00 96.81 325 LEU A O 1
ATOM 2595 N N . GLU A 1 326 ? 10.014 3.668 -21.616 1.00 95.38 326 GLU A N 1
ATOM 2596 C CA . GLU A 1 326 ? 11.304 4.346 -21.461 1.00 95.38 326 GLU A CA 1
ATOM 2597 C C . GLU A 1 326 ? 11.157 5.711 -20.765 1.00 95.38 326 GLU A C 1
ATOM 2599 O O . GLU A 1 326 ? 11.887 5.995 -19.813 1.00 95.38 326 GLU A O 1
ATOM 2604 N N . ASP A 1 327 ? 10.164 6.521 -21.156 1.00 94.94 327 ASP A N 1
ATOM 2605 C CA . ASP A 1 327 ? 9.869 7.791 -20.476 1.00 94.94 327 ASP A CA 1
ATOM 2606 C C . ASP A 1 327 ? 9.507 7.561 -19.003 1.00 94.94 327 ASP A C 1
ATOM 2608 O O . ASP A 1 327 ? 9.948 8.301 -18.119 1.00 94.94 327 ASP A O 1
ATOM 2612 N N . MET A 1 328 ? 8.732 6.507 -18.728 1.00 95.19 328 MET A N 1
ATOM 2613 C CA . MET A 1 328 ? 8.312 6.144 -17.373 1.00 95.19 328 MET A CA 1
ATOM 2614 C C . MET A 1 328 ? 9.485 5.764 -16.470 1.00 95.19 328 MET A C 1
ATOM 2616 O O . MET A 1 328 ? 9.496 6.116 -15.288 1.00 95.19 328 MET A O 1
ATOM 2620 N N . PHE A 1 329 ? 10.498 5.079 -17.008 1.00 94.94 329 PHE A N 1
ATOM 2621 C CA . PHE A 1 329 ? 11.707 4.733 -16.257 1.00 94.94 329 PHE A CA 1
ATOM 2622 C C . PHE A 1 329 ? 12.475 5.968 -15.778 1.00 94.94 329 PHE A C 1
ATOM 2624 O O . PHE A 1 329 ? 13.207 5.881 -14.788 1.00 94.94 329 PHE A O 1
ATOM 2631 N N . ALA A 1 330 ? 12.298 7.114 -16.443 1.00 92.25 330 ALA A N 1
ATOM 2632 C CA . ALA A 1 330 ? 12.981 8.359 -16.125 1.00 92.25 330 ALA A CA 1
ATOM 2633 C C . ALA A 1 330 ? 12.255 9.250 -15.099 1.00 92.25 330 ALA A C 1
ATOM 2635 O O . ALA A 1 330 ? 12.861 10.245 -14.673 1.00 92.25 330 ALA A O 1
ATOM 2636 N N . TRP A 1 331 ? 11.016 8.921 -14.705 1.00 92.06 331 TRP A N 1
ATOM 2637 C CA . TRP A 1 331 ? 10.211 9.694 -13.749 1.00 92.06 331 TRP A CA 1
ATOM 2638 C C . TRP A 1 331 ? 10.838 9.748 -12.351 1.00 92.06 331 TRP A C 1
ATOM 2640 O O . TRP A 1 331 ? 11.380 8.759 -11.849 1.00 92.06 331 TRP A O 1
ATOM 2650 N N . ARG A 1 332 ? 10.760 10.922 -11.716 1.00 83.44 332 ARG A N 1
ATOM 2651 C CA . ARG A 1 332 ? 11.503 11.256 -10.492 1.00 83.44 332 ARG A CA 1
ATOM 2652 C C . ARG A 1 332 ? 10.654 11.588 -9.286 1.00 83.44 332 ARG A C 1
ATOM 2654 O O . ARG A 1 332 ? 11.174 11.563 -8.177 1.00 83.44 332 ARG A O 1
ATOM 2661 N N . GLU A 1 333 ? 9.427 12.023 -9.495 1.00 81.12 333 GLU A N 1
ATOM 2662 C CA . GLU A 1 333 ? 8.560 12.443 -8.408 1.00 81.12 333 GLU A CA 1
ATOM 2663 C C . GLU A 1 333 ? 7.110 12.434 -8.855 1.00 81.12 333 GLU A C 1
ATOM 2665 O O . GLU A 1 333 ? 6.800 12.532 -10.040 1.00 81.12 333 GLU A O 1
ATOM 2670 N N . TYR A 1 334 ? 6.216 12.361 -7.874 1.00 73.19 334 TYR A N 1
ATOM 2671 C CA . TYR A 1 334 ? 4.778 12.328 -8.109 1.00 73.19 334 TYR A CA 1
ATOM 2672 C C . TYR A 1 334 ? 4.278 13.527 -8.932 1.00 73.19 334 TYR A C 1
ATOM 2674 O O . TYR A 1 334 ? 3.381 13.382 -9.752 1.00 73.19 334 TYR A O 1
ATOM 2682 N N . ALA A 1 335 ? 4.886 14.705 -8.746 1.00 72.25 335 ALA A N 1
ATOM 2683 C CA . ALA A 1 335 ? 4.496 15.942 -9.424 1.00 72.25 335 ALA A CA 1
ATOM 2684 C C . ALA A 1 335 ? 4.769 15.940 -10.941 1.00 72.25 335 ALA A C 1
ATOM 2686 O O . ALA A 1 335 ? 4.208 16.769 -11.658 1.00 72.25 335 ALA A O 1
ATOM 2687 N N . GLU A 1 336 ? 5.611 15.027 -11.434 1.00 77.06 336 GLU A N 1
ATOM 2688 C CA . GLU A 1 336 ? 5.871 14.862 -12.868 1.00 77.06 336 GLU A CA 1
ATOM 2689 C C . GLU A 1 336 ? 4.766 14.056 -13.573 1.00 77.06 336 GLU A C 1
ATOM 2691 O O . GLU A 1 336 ? 4.658 14.125 -14.797 1.00 77.06 336 GLU A O 1
ATOM 2696 N N . LEU A 1 337 ? 3.929 13.324 -12.825 1.00 84.06 337 LEU A N 1
ATOM 2697 C CA . LEU A 1 337 ? 2.832 12.538 -13.381 1.00 84.06 337 LEU A CA 1
ATOM 2698 C C . LEU A 1 337 ? 1.553 13.370 -13.466 1.00 84.06 337 LEU A C 1
ATOM 2700 O O . LEU A 1 337 ? 1.085 13.947 -12.485 1.00 84.06 337 LEU A O 1
ATOM 2704 N N . ASN A 1 338 ? 0.926 13.378 -14.639 1.00 85.94 338 ASN A N 1
ATOM 2705 C CA . ASN A 1 338 ? -0.454 13.841 -14.764 1.00 85.94 338 ASN A CA 1
ATOM 2706 C C . ASN A 1 338 ? -1.447 12.666 -14.628 1.00 85.94 338 ASN A C 1
ATOM 2708 O O . ASN A 1 338 ? -1.074 11.495 -14.549 1.00 85.94 338 ASN A O 1
ATOM 2712 N N . HIS A 1 339 ? -2.747 12.971 -14.632 1.00 85.06 339 HIS A N 1
ATOM 2713 C CA . HIS A 1 339 ? -3.806 11.964 -14.492 1.00 85.06 339 HIS A CA 1
ATOM 2714 C C . HIS A 1 339 ? -3.718 10.828 -15.532 1.00 85.06 339 HIS A C 1
ATOM 2716 O O . HIS A 1 339 ? -3.914 9.663 -15.194 1.00 85.06 339 HIS A O 1
ATOM 2722 N N . ARG A 1 340 ? -3.369 11.142 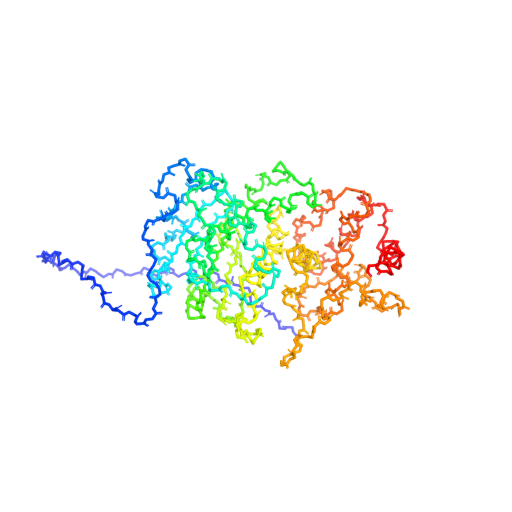-16.787 1.00 90.56 340 ARG A N 1
ATOM 2723 C CA . ARG A 1 340 ? -3.177 10.143 -17.850 1.00 90.56 340 ARG A CA 1
ATOM 2724 C C . ARG A 1 340 ? -2.030 9.196 -17.511 1.00 90.56 340 ARG A C 1
ATOM 2726 O O . ARG A 1 340 ? -2.173 7.988 -17.679 1.00 90.56 340 ARG A O 1
ATOM 2733 N N . ASP A 1 341 ? -0.918 9.738 -17.034 1.00 92.00 341 ASP A N 1
ATOM 2734 C CA . ASP A 1 341 ? 0.292 8.970 -16.743 1.00 92.00 341 ASP A CA 1
ATOM 2735 C C . ASP A 1 341 ? 0.046 7.922 -15.652 1.00 92.00 341 ASP A C 1
ATOM 2737 O O . ASP A 1 341 ? 0.500 6.787 -15.779 1.00 92.00 341 ASP A O 1
ATOM 2741 N N . HIS A 1 342 ? -0.771 8.243 -14.646 1.00 91.75 342 HIS A N 1
ATOM 2742 C CA . HIS A 1 342 ? -1.216 7.274 -13.642 1.00 91.75 342 HIS A CA 1
ATOM 2743 C C . HIS A 1 342 ? -2.029 6.115 -14.232 1.00 91.75 342 HIS A C 1
ATOM 2745 O O . HIS A 1 342 ? -1.773 4.958 -13.892 1.00 91.75 342 HIS A O 1
ATOM 2751 N N . MET A 1 343 ? -2.979 6.406 -15.129 1.00 93.56 343 MET A N 1
ATOM 2752 C CA . MET A 1 343 ? -3.791 5.373 -15.784 1.00 93.56 343 MET A CA 1
ATOM 2753 C C . MET A 1 343 ? -2.937 4.458 -16.667 1.00 93.56 343 MET A C 1
ATOM 2755 O O . MET A 1 343 ? -3.085 3.237 -16.633 1.00 93.56 343 MET A O 1
ATOM 2759 N N . VAL A 1 344 ? -2.020 5.046 -17.438 1.00 96.31 344 VAL A N 1
ATOM 2760 C CA . VAL A 1 344 ? -1.095 4.298 -18.299 1.00 96.31 344 VAL A CA 1
ATOM 2761 C C . VAL A 1 344 ? -0.157 3.437 -17.454 1.00 96.31 344 VAL A C 1
ATOM 2763 O O . VAL A 1 344 ? 0.001 2.254 -17.746 1.00 96.31 344 VAL A O 1
ATOM 2766 N N . ALA A 1 345 ? 0.408 3.985 -16.375 1.00 95.81 345 ALA A N 1
ATOM 2767 C CA . ALA A 1 345 ? 1.295 3.244 -15.485 1.00 95.81 345 ALA A CA 1
ATOM 2768 C C . ALA A 1 345 ? 0.587 2.048 -14.833 1.00 95.81 345 ALA A C 1
ATOM 2770 O O . ALA A 1 345 ? 1.122 0.939 -14.846 1.00 95.81 345 ALA A O 1
ATOM 2771 N N . TRP A 1 346 ? -0.641 2.249 -14.341 1.00 96.25 346 TRP A N 1
ATOM 2772 C CA . TRP A 1 346 ? -1.490 1.166 -13.841 1.00 96.25 346 TRP A CA 1
ATOM 2773 C C . TRP A 1 346 ? -1.704 0.073 -14.894 1.00 96.25 346 TRP A C 1
ATOM 2775 O O . TRP A 1 346 ? -1.463 -1.099 -14.616 1.00 96.25 346 TRP A O 1
ATOM 2785 N N . SER A 1 347 ? -2.128 0.449 -16.103 1.00 97.94 347 SER A N 1
ATOM 2786 C CA . SER A 1 347 ? -2.453 -0.515 -17.158 1.00 97.94 347 SER A CA 1
ATOM 2787 C C . SER A 1 347 ? -1.229 -1.313 -17.619 1.00 97.94 347 SER A C 1
ATOM 2789 O O . SER A 1 347 ? -1.327 -2.521 -17.841 1.00 97.94 347 SER A O 1
ATOM 2791 N N . LYS A 1 348 ? -0.058 -0.673 -17.718 1.00 98.50 348 LYS A N 1
ATOM 2792 C CA . LYS A 1 348 ? 1.198 -1.360 -18.051 1.00 98.50 348 LYS A CA 1
ATOM 2793 C C . LYS A 1 348 ? 1.624 -2.336 -16.961 1.00 98.50 348 LYS A C 1
ATOM 2795 O O . LYS A 1 348 ? 2.047 -3.447 -17.274 1.00 98.50 348 LYS A O 1
ATOM 2800 N N . LEU A 1 349 ? 1.469 -1.968 -15.687 1.00 98.12 349 LEU A N 1
ATOM 2801 C CA . LEU A 1 349 ? 1.729 -2.902 -14.595 1.00 98.12 349 LEU A CA 1
ATOM 2802 C C . LEU A 1 349 ? 0.716 -4.056 -14.582 1.00 98.12 349 LEU A C 1
ATOM 2804 O O . LEU A 1 349 ? 1.120 -5.194 -14.364 1.00 98.12 349 LEU A O 1
ATOM 2808 N N . GLU A 1 350 ? -0.569 -3.802 -14.859 1.00 98.19 350 GLU A N 1
ATOM 2809 C CA . GLU A 1 350 ? -1.576 -4.865 -14.994 1.00 98.19 350 GLU A CA 1
ATOM 2810 C C . GLU A 1 350 ? -1.149 -5.874 -16.065 1.00 98.19 350 GLU A C 1
ATOM 2812 O O . GLU A 1 350 ? -1.113 -7.073 -15.792 1.00 98.19 350 GLU A O 1
ATOM 2817 N N . PHE A 1 351 ? -0.749 -5.406 -17.247 1.00 98.50 351 PHE A N 1
ATOM 2818 C CA . PHE A 1 351 ? -0.245 -6.267 -18.315 1.00 98.50 351 PHE A CA 1
ATOM 2819 C C . PHE A 1 351 ? 0.983 -7.086 -17.890 1.00 98.50 351 PHE A C 1
ATOM 2821 O O . PHE A 1 351 ? 1.002 -8.306 -18.071 1.00 98.50 351 PHE A O 1
ATOM 2828 N N . LEU A 1 352 ? 1.968 -6.443 -17.252 1.00 98.12 352 LEU A N 1
ATOM 2829 C CA . LEU A 1 352 ? 3.172 -7.111 -16.750 1.00 98.12 352 LEU A CA 1
ATOM 2830 C C . LEU A 1 352 ? 2.843 -8.203 -15.724 1.00 98.12 352 LEU A C 1
ATOM 2832 O O . LEU A 1 352 ? 3.428 -9.283 -15.758 1.00 98.12 352 LEU A O 1
ATOM 2836 N N . LEU A 1 353 ? 1.910 -7.937 -14.808 1.00 97.12 353 LEU A N 1
ATOM 2837 C CA . LEU A 1 353 ? 1.586 -8.854 -13.713 1.00 97.12 353 LEU A CA 1
ATOM 2838 C C . LEU A 1 353 ? 0.625 -9.978 -14.113 1.00 97.12 353 LEU A C 1
ATOM 2840 O O . LEU A 1 353 ? 0.649 -11.035 -13.477 1.00 97.12 353 LEU A O 1
ATOM 2844 N N . THR A 1 354 ? -0.236 -9.758 -15.109 1.00 95.75 354 THR A N 1
ATOM 2845 C CA . THR A 1 354 ? -1.355 -10.669 -15.408 1.00 95.75 354 THR A CA 1
ATOM 2846 C C . THR A 1 354 ? -1.221 -11.430 -16.723 1.00 95.75 354 THR A C 1
ATOM 2848 O O . THR A 1 354 ? -1.818 -12.498 -16.852 1.00 95.75 354 THR A O 1
ATOM 2851 N N . GLU A 1 355 ? -0.430 -10.940 -17.679 1.00 96.38 355 GLU A N 1
ATOM 2852 C CA . GLU A 1 355 ? -0.396 -11.491 -19.043 1.00 96.38 355 GLU A CA 1
ATOM 2853 C C . GLU A 1 355 ? 1.006 -11.893 -19.480 1.00 96.38 355 GLU A C 1
ATOM 2855 O O . GLU A 1 355 ? 1.185 -12.961 -20.076 1.00 96.38 355 GLU A O 1
ATOM 2860 N N . LEU A 1 356 ? 2.004 -11.054 -19.180 1.00 94.94 356 LEU A N 1
ATOM 2861 C CA . LEU A 1 356 ? 3.379 -11.348 -19.553 1.00 94.94 356 LEU A CA 1
ATOM 2862 C C . LEU A 1 356 ? 3.885 -12.599 -18.837 1.00 94.94 356 LEU A C 1
ATOM 2864 O O . LEU A 1 356 ? 3.806 -12.742 -17.615 1.00 94.94 356 LEU A O 1
ATOM 2868 N N . GLN A 1 357 ? 4.437 -13.512 -19.632 1.00 94.50 357 GLN A N 1
ATOM 2869 C CA . GLN A 1 357 ? 5.232 -14.620 -19.126 1.00 94.50 357 GLN A CA 1
ATOM 2870 C C . GLN A 1 357 ? 6.655 -14.111 -18.914 1.00 94.50 357 GLN A C 1
ATOM 2872 O O . GLN A 1 357 ? 7.203 -13.448 -19.788 1.00 94.50 357 GLN A O 1
ATOM 2877 N N . GLY A 1 358 ? 7.239 -14.404 -17.758 1.00 95.50 358 GLY A N 1
ATOM 2878 C CA . GLY A 1 358 ? 8.586 -13.954 -17.432 1.00 95.50 358 GLY A CA 1
ATOM 2879 C C . GLY A 1 358 ? 8.879 -13.995 -15.939 1.00 95.50 358 GLY A C 1
ATOM 2880 O O . GLY A 1 358 ? 8.032 -14.379 -15.122 1.00 95.50 358 GLY A O 1
ATOM 2881 N N . ASP A 1 359 ? 10.095 -13.593 -15.586 1.00 97.56 359 ASP A N 1
ATOM 2882 C CA . ASP A 1 359 ? 10.597 -13.598 -14.216 1.00 97.56 359 ASP A CA 1
ATOM 2883 C C . ASP A 1 359 ? 10.281 -12.285 -13.484 1.00 97.56 359 ASP A C 1
ATOM 2885 O O . ASP A 1 359 ? 11.108 -11.385 -13.338 1.00 97.56 359 ASP A O 1
ATOM 2889 N N . ARG A 1 360 ? 9.054 -12.184 -12.964 1.00 97.25 360 ARG A N 1
ATOM 2890 C CA . ARG A 1 360 ? 8.617 -11.041 -12.140 1.00 97.25 360 ARG A CA 1
ATOM 2891 C C . ARG A 1 360 ? 9.465 -10.859 -10.874 1.00 97.25 360 ARG A C 1
ATOM 2893 O O . ARG A 1 360 ? 9.676 -9.721 -10.449 1.00 97.25 360 ARG A O 1
ATOM 2900 N N . ARG A 1 361 ? 9.967 -11.956 -10.293 1.00 97.25 361 ARG A N 1
ATOM 2901 C CA . ARG A 1 361 ? 10.836 -11.940 -9.105 1.00 97.25 361 ARG A CA 1
ATOM 2902 C C . ARG A 1 361 ? 12.194 -11.342 -9.466 1.00 97.25 361 ARG A C 1
ATOM 2904 O O . ARG A 1 361 ? 12.670 -10.440 -8.776 1.00 97.25 361 ARG A O 1
ATOM 2911 N N . GLY A 1 362 ? 12.792 -11.810 -10.560 1.00 97.00 362 GLY A N 1
ATOM 2912 C CA . GLY A 1 362 ? 14.026 -11.280 -11.143 1.00 97.00 362 GLY A CA 1
ATOM 2913 C C . GLY A 1 362 ? 13.918 -9.797 -11.482 1.00 97.00 362 GLY A C 1
ATOM 2914 O O . GLY A 1 362 ? 14.785 -9.016 -11.085 1.00 97.00 362 GLY A O 1
ATOM 2915 N N . PHE A 1 363 ? 12.804 -9.388 -12.095 1.00 97.19 363 PHE A N 1
ATOM 2916 C CA . PHE A 1 363 ? 12.552 -7.990 -12.428 1.00 97.19 363 PHE A CA 1
ATOM 2917 C C . PHE A 1 363 ? 12.523 -7.105 -11.181 1.00 97.19 363 PHE A C 1
ATOM 2919 O O . PHE A 1 363 ? 13.287 -6.143 -11.098 1.00 97.19 363 PHE A O 1
ATOM 2926 N N . LEU A 1 364 ? 11.715 -7.457 -10.169 1.00 96.44 364 LEU A N 1
ATOM 2927 C CA . LEU A 1 364 ? 11.662 -6.700 -8.915 1.00 96.44 364 LEU A CA 1
ATOM 2928 C C . LEU A 1 364 ? 13.039 -6.654 -8.230 1.00 96.44 364 LEU A C 1
ATOM 2930 O O . LEU A 1 364 ? 13.475 -5.599 -7.772 1.00 96.44 364 LEU A O 1
ATOM 2934 N N . ASN A 1 365 ? 13.754 -7.783 -8.192 1.00 94.69 365 ASN A N 1
ATOM 2935 C CA . ASN A 1 365 ? 15.106 -7.863 -7.638 1.00 94.69 365 ASN A CA 1
ATOM 2936 C C . ASN A 1 365 ? 16.081 -6.895 -8.313 1.00 94.69 365 ASN A C 1
ATOM 2938 O O . ASN A 1 365 ? 16.882 -6.257 -7.625 1.00 94.69 365 ASN A O 1
ATOM 2942 N N . ALA A 1 366 ? 16.020 -6.785 -9.639 1.00 93.81 366 ALA A N 1
ATOM 2943 C CA . ALA A 1 366 ? 16.873 -5.888 -10.395 1.00 93.81 366 ALA A CA 1
ATOM 2944 C C . ALA A 1 366 ? 16.488 -4.424 -10.146 1.00 93.81 366 ALA A C 1
ATOM 2946 O O . ALA A 1 366 ? 17.333 -3.621 -9.742 1.00 93.81 366 ALA A O 1
ATOM 2947 N N . VAL A 1 367 ? 15.217 -4.057 -10.311 1.00 92.94 367 VAL A N 1
ATOM 2948 C CA . VAL A 1 367 ? 14.808 -2.644 -10.232 1.00 92.94 367 VAL A CA 1
ATOM 2949 C C . VAL A 1 367 ? 14.841 -2.079 -8.808 1.00 92.94 367 VAL A C 1
ATOM 2951 O O . VAL A 1 367 ? 15.018 -0.875 -8.644 1.00 92.94 367 VAL A O 1
ATOM 2954 N N . SER A 1 368 ? 14.770 -2.932 -7.782 1.00 91.06 368 SER A N 1
ATOM 2955 C CA . SER A 1 368 ? 14.893 -2.531 -6.372 1.00 91.06 368 SER A CA 1
ATOM 2956 C C . SER A 1 368 ? 16.311 -2.628 -5.804 1.00 91.06 368 SER A C 1
ATOM 2958 O O . SER A 1 368 ? 16.508 -2.428 -4.603 1.00 91.06 368 SER A O 1
ATOM 2960 N N . ALA A 1 369 ? 17.325 -2.950 -6.615 1.00 85.38 369 ALA A N 1
ATOM 2961 C CA . ALA A 1 369 ? 18.702 -2.929 -6.127 1.00 85.38 369 ALA A CA 1
ATOM 2962 C C . ALA A 1 369 ? 19.108 -1.505 -5.701 1.00 85.38 369 ALA A C 1
ATOM 2964 O O . ALA A 1 369 ? 18.656 -0.513 -6.273 1.00 85.38 369 ALA A O 1
ATOM 2965 N N . ALA A 1 370 ? 20.023 -1.396 -4.737 1.00 79.44 370 ALA A N 1
ATOM 2966 C CA . ALA A 1 370 ? 20.495 -0.098 -4.267 1.00 79.44 370 ALA A CA 1
ATOM 2967 C C . ALA A 1 370 ? 20.974 0.790 -5.433 1.00 79.44 370 ALA A C 1
ATOM 2969 O O . ALA A 1 370 ? 21.626 0.319 -6.379 1.00 79.44 370 ALA A O 1
ATOM 2970 N N . ALA A 1 371 ? 20.644 2.080 -5.366 1.00 72.94 371 ALA A N 1
ATOM 2971 C CA . ALA A 1 371 ? 21.142 3.052 -6.327 1.00 72.94 371 ALA A CA 1
ATOM 2972 C C . ALA A 1 371 ? 22.685 3.059 -6.318 1.00 72.94 371 ALA A C 1
ATOM 2974 O O . ALA A 1 371 ? 23.295 2.932 -5.248 1.00 72.94 371 ALA A O 1
ATOM 2975 N N . PRO A 1 372 ? 23.344 3.195 -7.482 1.00 72.62 372 PRO A N 1
ATOM 2976 C CA . PRO A 1 372 ? 24.796 3.291 -7.531 1.00 72.62 372 PRO A CA 1
ATOM 2977 C C . PRO A 1 372 ? 25.298 4.478 -6.704 1.00 72.62 372 PRO A C 1
ATOM 2979 O O . PRO A 1 372 ? 24.720 5.564 -6.731 1.00 72.62 372 PRO A O 1
ATOM 2982 N N . VAL A 1 373 ? 26.396 4.282 -5.973 1.00 75.69 373 VAL A N 1
ATOM 2983 C CA . VAL A 1 373 ? 27.049 5.365 -5.228 1.00 75.69 373 VAL A CA 1
ATOM 2984 C C . VAL A 1 373 ? 27.828 6.231 -6.215 1.00 75.69 373 VAL A C 1
ATOM 2986 O O . VAL A 1 373 ? 28.701 5.722 -6.915 1.00 75.69 373 VAL A O 1
ATOM 2989 N N . GLY A 1 374 ? 27.559 7.535 -6.256 1.00 76.94 374 GLY A N 1
ATOM 2990 C CA . GLY A 1 374 ? 28.278 8.437 -7.153 1.00 76.94 374 GLY A CA 1
ATOM 2991 C C . GLY A 1 374 ? 27.566 9.761 -7.401 1.00 76.94 374 GLY A C 1
ATOM 2992 O O . GLY A 1 374 ? 26.775 10.223 -6.578 1.00 76.94 374 GLY A O 1
ATOM 2993 N N . ASP A 1 375 ? 27.896 10.373 -8.537 1.00 87.81 375 ASP A N 1
ATOM 2994 C CA . ASP A 1 375 ? 27.197 11.543 -9.063 1.00 87.81 375 ASP A CA 1
ATOM 2995 C C . ASP A 1 375 ? 25.722 11.216 -9.357 1.00 87.81 375 ASP A C 1
ATOM 2997 O O . ASP A 1 375 ? 25.409 10.138 -9.862 1.00 87.81 375 ASP A O 1
ATOM 3001 N N . GLU A 1 376 ? 24.818 12.148 -9.050 1.00 85.94 376 GLU A N 1
ATOM 3002 C CA . GLU A 1 376 ? 23.367 11.941 -9.160 1.00 85.94 376 GLU A CA 1
ATOM 3003 C C . GLU A 1 376 ? 22.937 11.619 -10.598 1.00 85.94 376 GLU A C 1
ATOM 3005 O O . GLU A 1 376 ? 22.095 10.745 -10.807 1.00 85.94 376 GLU A O 1
ATOM 3010 N N . ALA A 1 377 ? 23.538 12.268 -11.602 1.00 87.06 377 ALA A N 1
ATOM 3011 C CA . ALA A 1 377 ? 23.189 12.023 -12.997 1.00 87.06 377 ALA A CA 1
ATOM 3012 C C . ALA A 1 377 ? 23.654 10.634 -13.457 1.00 87.06 377 ALA A C 1
ATOM 3014 O O . ALA A 1 377 ? 22.923 9.947 -14.170 1.00 87.06 377 ALA A O 1
ATOM 3015 N N . GLN A 1 378 ? 24.833 10.191 -13.010 1.00 87.00 378 GLN A N 1
ATOM 3016 C CA . GLN A 1 378 ? 25.332 8.840 -13.289 1.00 87.00 378 GLN A CA 1
ATOM 3017 C C . GLN A 1 378 ? 24.500 7.765 -12.587 1.00 87.00 378 GLN A C 1
ATOM 3019 O O . GLN A 1 378 ? 24.115 6.783 -13.218 1.00 87.00 378 GLN A O 1
ATOM 3024 N N . ALA A 1 379 ? 24.185 7.962 -11.303 1.00 86.81 379 ALA A N 1
ATOM 3025 C CA . ALA A 1 379 ? 23.333 7.049 -10.546 1.00 86.81 379 ALA A CA 1
ATOM 3026 C C . ALA A 1 379 ? 21.950 6.914 -11.198 1.00 86.81 379 ALA A C 1
ATOM 3028 O O . ALA A 1 379 ? 21.420 5.808 -11.294 1.00 86.81 379 ALA A O 1
ATOM 3029 N N . ARG A 1 380 ? 21.404 8.023 -11.714 1.00 86.25 380 ARG A N 1
ATOM 3030 C CA . ARG A 1 380 ? 20.143 8.042 -12.460 1.00 86.25 380 ARG A CA 1
ATOM 3031 C C . ARG A 1 380 ? 20.230 7.272 -13.772 1.00 86.25 380 ARG A C 1
ATOM 3033 O O . ARG A 1 380 ? 19.386 6.417 -14.011 1.00 86.25 380 ARG A O 1
ATOM 3040 N N . ALA A 1 381 ? 21.222 7.567 -14.611 1.00 90.06 381 ALA A N 1
ATOM 3041 C CA . ALA A 1 381 ? 21.382 6.885 -15.895 1.00 90.06 381 ALA A CA 1
ATOM 3042 C C . ALA A 1 381 ? 21.490 5.365 -15.699 1.00 90.06 381 ALA A C 1
ATOM 3044 O O . ALA A 1 381 ? 20.795 4.605 -16.362 1.00 90.06 381 ALA A O 1
ATOM 3045 N N . ALA A 1 382 ? 22.265 4.939 -14.701 1.00 89.88 382 ALA A N 1
ATOM 3046 C CA . ALA A 1 382 ? 22.407 3.534 -14.348 1.00 89.88 382 ALA A CA 1
ATOM 3047 C C . ALA A 1 382 ? 21.124 2.911 -13.761 1.00 89.88 382 ALA A C 1
ATOM 3049 O O . ALA A 1 382 ? 20.884 1.724 -13.958 1.00 89.88 382 ALA A O 1
ATOM 3050 N N . ALA A 1 383 ? 20.287 3.670 -13.044 1.00 89.75 383 ALA A N 1
ATOM 3051 C CA . ALA A 1 383 ? 18.988 3.182 -12.571 1.00 89.75 383 ALA A CA 1
ATOM 3052 C C . ALA A 1 383 ? 17.981 2.990 -13.721 1.00 89.75 383 ALA A C 1
ATOM 3054 O O . ALA A 1 383 ? 17.204 2.038 -13.698 1.00 89.75 383 ALA A O 1
ATOM 3055 N N . ILE A 1 384 ? 18.008 3.861 -14.735 1.00 92.81 384 ILE A N 1
ATOM 3056 C CA . ILE A 1 384 ? 17.199 3.712 -15.956 1.00 92.81 384 ILE A CA 1
ATOM 3057 C C . ILE A 1 384 ? 17.688 2.505 -16.761 1.00 92.81 384 ILE A C 1
ATOM 3059 O O . ILE A 1 384 ? 16.902 1.610 -17.052 1.00 92.81 384 ILE A O 1
ATOM 3063 N N . GLU A 1 385 ? 18.991 2.437 -17.046 1.00 94.38 385 GLU A N 1
ATOM 3064 C CA . GLU A 1 385 ? 19.607 1.327 -17.785 1.00 94.38 385 GLU A CA 1
ATOM 3065 C C . GLU A 1 385 ? 19.311 -0.021 -17.123 1.00 94.38 385 GLU A C 1
ATOM 3067 O O . GLU A 1 385 ? 18.958 -0.986 -17.794 1.00 94.38 385 GLU A O 1
ATOM 3072 N N . ARG A 1 386 ? 19.353 -0.083 -15.789 1.00 93.94 386 ARG A N 1
ATOM 3073 C CA . ARG A 1 386 ? 19.011 -1.301 -15.054 1.00 93.94 386 ARG A CA 1
ATOM 3074 C C . ARG A 1 386 ? 17.571 -1.755 -15.280 1.00 93.94 386 ARG A C 1
ATOM 3076 O O . ARG A 1 386 ? 17.336 -2.954 -15.329 1.00 93.94 386 ARG A O 1
ATOM 3083 N N . GLN A 1 387 ? 16.617 -0.832 -15.387 1.00 96.00 387 GLN A N 1
ATOM 3084 C CA . GLN A 1 387 ? 15.222 -1.186 -15.667 1.00 96.00 387 GLN A CA 1
ATOM 3085 C C . GLN A 1 387 ? 15.058 -1.732 -17.088 1.00 96.00 387 GLN A C 1
ATOM 3087 O O . GLN A 1 387 ? 14.317 -2.692 -17.275 1.00 96.00 387 GLN A O 1
ATOM 3092 N N . VAL A 1 388 ? 15.788 -1.172 -18.059 1.00 97.25 388 VAL A N 1
ATOM 3093 C CA . VAL A 1 388 ? 15.829 -1.680 -19.439 1.00 97.25 388 VAL A CA 1
ATOM 3094 C C . VAL A 1 388 ? 16.399 -3.097 -19.470 1.00 97.25 388 VAL A C 1
ATOM 3096 O O . VAL A 1 388 ? 15.724 -4.011 -19.926 1.00 97.25 388 VAL A O 1
ATOM 3099 N N . VAL A 1 389 ? 17.586 -3.299 -18.891 1.00 97.69 389 VAL A N 1
ATOM 3100 C CA . VAL A 1 389 ? 18.233 -4.619 -18.825 1.00 97.69 389 VAL A CA 1
ATOM 3101 C C . VAL A 1 389 ? 17.358 -5.629 -18.083 1.00 97.69 389 VAL A C 1
ATOM 3103 O O . VAL A 1 389 ? 17.212 -6.759 -18.525 1.00 97.69 389 VAL A O 1
ATOM 3106 N N . ALA A 1 390 ? 16.717 -5.228 -16.981 1.00 97.44 390 ALA A N 1
ATOM 3107 C CA . ALA A 1 390 ? 15.815 -6.108 -16.242 1.00 97.44 390 ALA A CA 1
ATOM 3108 C C . ALA A 1 390 ? 14.603 -6.540 -17.077 1.00 97.44 390 ALA A C 1
ATOM 3110 O O . ALA A 1 390 ? 14.161 -7.680 -16.954 1.00 97.44 390 ALA A O 1
ATOM 3111 N N . LEU A 1 391 ? 14.051 -5.642 -17.897 1.00 98.25 391 LEU A N 1
ATOM 3112 C CA . LEU A 1 391 ? 12.937 -5.962 -18.783 1.00 98.25 391 LEU A CA 1
ATOM 3113 C C . LEU A 1 391 ? 13.359 -6.986 -19.845 1.00 98.25 391 LEU A C 1
ATOM 3115 O O . LEU A 1 391 ? 12.671 -7.988 -20.031 1.00 98.25 391 LEU A O 1
ATOM 3119 N N . GLU A 1 392 ? 14.516 -6.768 -20.468 1.00 98.12 392 GLU A N 1
ATOM 3120 C CA . GLU A 1 392 ? 15.078 -7.667 -21.478 1.00 98.12 392 GLU A CA 1
ATOM 3121 C C . GLU A 1 392 ? 15.412 -9.042 -20.883 1.00 98.12 392 GLU A C 1
ATOM 3123 O O . GLU A 1 392 ? 14.975 -10.062 -21.411 1.00 98.12 392 GLU A O 1
ATOM 3128 N N . ASP A 1 393 ? 16.109 -9.087 -19.746 1.00 98.31 393 ASP A N 1
ATOM 3129 C CA . ASP A 1 393 ? 16.534 -10.339 -19.109 1.00 98.31 393 ASP A CA 1
ATOM 3130 C C . ASP A 1 393 ? 15.354 -11.158 -18.565 1.00 98.31 393 ASP A C 1
ATOM 3132 O O . ASP A 1 393 ? 15.386 -12.389 -18.583 1.00 98.31 393 ASP A O 1
ATOM 3136 N N . CYS A 1 394 ? 14.321 -10.492 -18.037 1.00 98.38 394 CYS A N 1
ATOM 3137 C CA . CYS A 1 394 ? 13.232 -11.174 -17.332 1.00 98.38 394 CYS A CA 1
ATOM 3138 C C . CYS A 1 394 ? 12.018 -11.463 -18.217 1.00 98.38 394 CYS A C 1
ATOM 3140 O O . CYS A 1 394 ? 11.261 -12.385 -17.908 1.00 98.38 394 CYS A O 1
ATOM 3142 N N . PHE A 1 395 ? 11.806 -10.676 -19.273 1.00 98.00 395 PHE A N 1
ATOM 3143 C CA . PHE A 1 395 ? 10.626 -10.772 -20.136 1.00 98.00 395 PHE A CA 1
ATOM 3144 C C . PHE A 1 395 ? 10.959 -10.884 -21.625 1.00 98.00 395 PHE A C 1
ATOM 3146 O O . PHE A 1 395 ? 10.031 -11.023 -22.415 1.00 98.00 395 PHE A O 1
ATOM 3153 N N . GLU A 1 396 ? 12.240 -10.848 -22.012 1.00 98.12 396 GLU A N 1
ATOM 3154 C CA . GLU A 1 396 ? 12.689 -10.926 -23.410 1.00 98.12 396 GLU A CA 1
ATOM 3155 C C . GLU A 1 396 ? 12.091 -9.814 -24.293 1.00 98.12 396 GLU A C 1
ATOM 3157 O O . GLU A 1 396 ? 11.806 -10.025 -25.471 1.00 98.12 396 GLU A O 1
ATOM 3162 N N . LEU A 1 397 ? 11.882 -8.625 -23.713 1.00 98.25 397 LEU A N 1
ATOM 3163 C CA . LEU A 1 397 ? 11.311 -7.462 -24.394 1.00 98.25 397 LEU A CA 1
ATOM 3164 C C . LEU A 1 397 ? 12.174 -6.223 -24.174 1.00 98.25 397 LEU A C 1
ATOM 3166 O O . LEU A 1 397 ? 12.514 -5.879 -23.041 1.00 98.25 397 LEU A O 1
ATOM 3170 N N . THR A 1 398 ? 12.437 -5.489 -25.250 1.00 98.44 398 THR A N 1
ATOM 3171 C CA . THR A 1 398 ? 12.854 -4.086 -25.156 1.00 98.44 398 THR A CA 1
ATOM 3172 C C . THR A 1 398 ? 11.676 -3.208 -24.693 1.00 98.44 398 THR A C 1
ATOM 3174 O O . THR A 1 398 ? 10.512 -3.604 -24.831 1.00 98.44 398 THR A O 1
ATOM 3177 N N . PRO A 1 399 ? 11.910 -1.979 -24.188 1.00 98.31 399 PRO A N 1
ATOM 3178 C CA . PRO A 1 399 ? 10.821 -1.075 -23.802 1.00 98.31 399 PRO A CA 1
ATOM 3179 C C . PRO A 1 399 ? 9.816 -0.788 -24.929 1.00 98.31 399 PRO A C 1
ATOM 3181 O O . PRO A 1 399 ? 8.614 -0.724 -24.680 1.00 98.31 399 PRO A O 1
ATOM 3184 N N . ALA A 1 400 ? 10.292 -0.668 -26.172 1.00 98.50 400 ALA A N 1
ATOM 3185 C CA . ALA A 1 400 ? 9.435 -0.437 -27.334 1.00 98.50 400 ALA A CA 1
ATOM 3186 C C . ALA A 1 400 ? 8.566 -1.664 -27.670 1.00 98.50 400 ALA A C 1
ATOM 3188 O O . ALA A 1 400 ? 7.371 -1.519 -27.922 1.00 98.50 400 ALA A O 1
ATOM 3189 N N . GLU A 1 401 ? 9.140 -2.871 -27.626 1.00 98.62 401 GLU A N 1
ATOM 3190 C CA . GLU A 1 401 ? 8.389 -4.118 -27.842 1.00 98.62 401 GLU A CA 1
ATOM 3191 C C . GLU A 1 401 ? 7.367 -4.361 -26.725 1.00 98.62 401 GLU A C 1
ATOM 3193 O O . GLU A 1 401 ? 6.259 -4.831 -26.991 1.00 98.62 401 GLU A O 1
ATOM 3198 N N . PHE A 1 402 ? 7.699 -3.996 -25.481 1.00 98.69 402 PHE A N 1
ATOM 3199 C CA . PHE A 1 402 ? 6.739 -4.009 -24.380 1.00 98.69 402 PHE A CA 1
ATOM 3200 C C . PHE A 1 402 ? 5.555 -3.083 -24.664 1.00 98.69 402 PHE A C 1
ATOM 3202 O O . PHE A 1 402 ? 4.412 -3.502 -24.490 1.00 98.69 402 PHE A O 1
ATOM 3209 N N . ASP A 1 403 ? 5.806 -1.847 -25.102 1.00 98.75 403 ASP A N 1
ATOM 3210 C CA . ASP A 1 403 ? 4.743 -0.882 -25.395 1.00 98.75 403 ASP A CA 1
ATOM 3211 C C . ASP A 1 403 ? 3.831 -1.362 -26.534 1.00 98.75 403 ASP A C 1
ATOM 3213 O O . ASP A 1 403 ? 2.609 -1.256 -26.419 1.00 98.75 403 ASP A O 1
ATOM 3217 N N . GLU A 1 404 ? 4.391 -1.960 -27.590 1.00 98.62 404 GLU A N 1
ATOM 3218 C CA . GLU A 1 404 ? 3.616 -2.556 -28.688 1.00 98.62 404 GLU A CA 1
ATOM 3219 C C . GLU A 1 404 ? 2.759 -3.742 -28.209 1.00 98.62 404 GLU A C 1
ATOM 3221 O O . GLU A 1 404 ? 1.565 -3.843 -28.532 1.00 98.62 404 GLU A O 1
ATOM 3226 N N . ALA A 1 405 ? 3.342 -4.631 -27.399 1.00 98.56 405 ALA A N 1
ATOM 3227 C CA . ALA A 1 405 ? 2.644 -5.785 -26.841 1.00 98.56 405 ALA A CA 1
ATOM 3228 C C . ALA A 1 405 ? 1.525 -5.364 -25.873 1.00 98.56 405 ALA A C 1
ATOM 3230 O O . ALA A 1 405 ? 0.414 -5.904 -25.932 1.00 98.56 405 ALA A O 1
ATOM 3231 N N . TRP A 1 406 ? 1.793 -4.370 -25.023 1.00 98.69 406 TRP A N 1
ATOM 3232 C CA . TRP A 1 406 ? 0.826 -3.781 -24.102 1.00 98.69 406 TRP A CA 1
ATOM 3233 C C . TRP A 1 406 ? -0.326 -3.112 -24.852 1.00 98.69 406 TRP A C 1
ATOM 3235 O O . TRP A 1 406 ? -1.485 -3.413 -24.566 1.00 98.69 406 TRP A O 1
ATOM 3245 N N . ALA A 1 407 ? -0.037 -2.260 -25.840 1.00 98.62 407 ALA A N 1
ATOM 3246 C CA . ALA A 1 407 ? -1.056 -1.584 -26.640 1.00 98.62 407 ALA A CA 1
ATOM 3247 C C . ALA A 1 407 ? -1.977 -2.600 -27.339 1.00 98.62 407 ALA A C 1
ATOM 3249 O O . ALA A 1 407 ? -3.205 -2.515 -27.243 1.00 98.62 407 ALA A O 1
ATOM 3250 N N . SER A 1 408 ? -1.388 -3.639 -27.938 1.00 98.38 408 SER A N 1
ATOM 3251 C CA . SER A 1 408 ? -2.128 -4.746 -28.556 1.00 98.38 408 SER A CA 1
ATOM 3252 C C . SER A 1 408 ? -3.009 -5.501 -27.551 1.00 98.38 408 SER A C 1
ATOM 3254 O O . SER A 1 408 ? -4.129 -5.921 -27.869 1.00 98.38 408 SER A O 1
ATOM 3256 N N . TRP A 1 409 ? -2.526 -5.698 -26.319 1.00 98.38 409 TRP A N 1
ATOM 3257 C CA . TRP A 1 409 ? -3.319 -6.295 -25.247 1.00 98.38 409 TRP A CA 1
ATOM 3258 C C . TRP A 1 409 ? -4.466 -5.378 -24.806 1.00 98.38 409 TRP A C 1
ATOM 3260 O O . TRP A 1 409 ? -5.591 -5.865 -24.684 1.00 98.38 409 TRP A O 1
ATOM 3270 N N . VAL A 1 410 ? -4.231 -4.074 -24.639 1.00 98.44 410 VAL A N 1
ATOM 3271 C CA . VAL A 1 410 ? -5.264 -3.084 -24.294 1.00 98.44 410 VAL A CA 1
ATOM 3272 C C . VAL A 1 410 ? -6.405 -3.125 -25.309 1.00 98.44 410 VAL A C 1
ATOM 3274 O O . VAL A 1 410 ? -7.564 -3.301 -24.925 1.00 98.44 410 VAL A O 1
ATOM 3277 N N . GLU A 1 411 ? -6.103 -3.051 -26.607 1.00 97.75 411 GLU A N 1
ATOM 3278 C CA . GLU A 1 411 ? -7.120 -3.085 -27.666 1.00 97.75 411 GLU A CA 1
ATOM 3279 C C . GLU A 1 411 ? -7.954 -4.372 -27.653 1.00 97.75 411 GLU A C 1
ATOM 3281 O O . GLU A 1 411 ? -9.161 -4.356 -27.914 1.00 97.75 411 GLU A O 1
ATOM 3286 N N . ARG A 1 412 ? -7.323 -5.506 -27.336 1.00 97.12 412 ARG A N 1
ATOM 3287 C CA . ARG A 1 412 ? -7.986 -6.813 -27.275 1.00 97.12 412 ARG A CA 1
ATOM 3288 C C . ARG A 1 412 ? -8.822 -6.994 -26.011 1.00 97.12 412 ARG A C 1
ATOM 3290 O O . ARG A 1 412 ? -9.885 -7.622 -26.075 1.00 97.12 412 ARG A O 1
ATOM 3297 N N . THR A 1 413 ? -8.309 -6.534 -24.876 1.00 97.06 413 THR A N 1
ATOM 3298 C CA . THR A 1 413 ? -8.828 -6.839 -23.541 1.00 97.06 413 THR A CA 1
ATOM 3299 C C . THR A 1 413 ? -9.809 -5.774 -23.087 1.00 97.06 413 THR A C 1
ATOM 3301 O O . THR A 1 413 ? -10.934 -6.110 -22.729 1.00 97.06 413 THR A O 1
ATOM 3304 N N . TYR A 1 414 ? -9.436 -4.495 -23.151 1.00 96.62 414 TYR A N 1
ATOM 3305 C CA . TYR A 1 414 ? -10.275 -3.412 -22.640 1.00 96.62 414 TYR A CA 1
ATOM 3306 C C . TYR A 1 414 ? -11.476 -3.129 -23.543 1.00 96.62 414 TYR A C 1
ATOM 3308 O O . TYR A 1 414 ? -12.529 -2.777 -23.037 1.00 96.62 414 TYR A O 1
ATOM 3316 N N . LYS A 1 415 ? -11.396 -3.413 -24.850 1.00 90.06 415 LYS A N 1
ATOM 3317 C CA . LYS A 1 415 ? -12.553 -3.324 -25.765 1.00 90.06 415 LYS A CA 1
ATOM 3318 C C . LYS A 1 415 ? -13.692 -4.296 -25.421 1.00 90.06 415 LYS A C 1
ATOM 3320 O O . LYS A 1 415 ? -14.801 -4.151 -25.927 1.00 90.06 415 LYS A O 1
ATOM 3325 N N . LYS A 1 416 ? -13.400 -5.336 -24.636 1.00 86.50 416 LYS A N 1
ATOM 3326 C CA . LYS A 1 416 ? -14.373 -6.344 -24.191 1.00 86.50 416 LYS A CA 1
ATOM 3327 C C . LYS A 1 416 ? -14.873 -6.108 -22.767 1.00 86.50 416 LYS A C 1
ATOM 3329 O O . LYS A 1 416 ? -15.773 -6.839 -22.355 1.00 86.50 416 LYS A O 1
ATOM 3334 N N . ARG A 1 417 ? -14.217 -5.220 -22.017 1.00 83.75 417 ARG A N 1
ATOM 3335 C CA . ARG A 1 417 ? -14.529 -4.953 -20.612 1.00 83.75 417 ARG A CA 1
ATOM 3336 C C . ARG A 1 417 ? -15.666 -3.955 -20.484 1.00 83.75 417 ARG A C 1
ATOM 3338 O O . ARG A 1 417 ? -15.849 -3.154 -21.425 1.00 83.75 417 ARG A O 1
#

Sequence (417 aa):
MTATMPRHRSNNYLRLALGLGLALVLHAPLAPAQDDEGDEEGREKFAQVDPYTEGQPEAMQALGYRSFGPFLFLGNDRTDFVQREMGGSQMLFVETEHFKLGSSLTSYAYSDDREEKKKLAAEVKALGELLGSKLKAPRKKIDGWLRLHLFARRLEASYQRFHELFGIEPADYEAQGTYLGQPNKFVVVLCQRSSEFGRFERHYLQVETPVSYRWYLEGGGMGVVLDVEGLAQQMWADDETPLDTVLHCFAIQALAGNFANAYRRNNGAGPYWLEAALGHFVVREVDPRWVASFGLREGGTIDDDDHEWSQRVLNLVGNDFYASLEDMFAWREYAELNHRDHMVAWSKLEFLLTELQGDRRGFLNAVSAAAPVGDEAQARAAAIERQVVALEDCFELTPAEFDEAWASWVERTYKKR

Foldseek 3Di:
DDDDDDDDDDDDDDDDDDDDDDDDDDDDPPDPDPDPPPVPPPQDDDDPAQPLCSPPPQLCVLLQFPDWDFDCAADNDTPVRLCVLLVVQDWTWTDGPQETEIESDAKAFAFPAPVLVVVLQVLQVVSCVSSVNPRDRDDTIDGRSRLVSSLVVLLVVLLVVVCVLQVDDQVLAPVLDRNLSWPDGEYEYEYAAVSSVQSCCCPPVVDGDLAKDKDAGVSTHIYIYGYLVSVCVVQVHDSNDRSSLLVSLVRSLSVLLRSLCRHNVQVPVFQPLNSLLSSQQVSVVSPLLRRPDAPQPVVHHRDPCNSLLLVVVLVCLVVVNADFVLNSLLDDDPVVDHNRPSSRSNLLSCCVRPPADWNSNQLSSQLSPHQDPDDPVVSSVVSSVSNQVSCCHTRVDGSVRSVVVSSVCSNVPSVVD